Protein AF-A0A1Q3FA73-F1 (afdb_monomer)

Structure (mmCIF, N/CA/C/O backbone):
data_AF-A0A1Q3FA73-F1
#
_entry.id   AF-A0A1Q3FA73-F1
#
loop_
_atom_site.group_PDB
_atom_site.id
_atom_site.type_symbol
_atom_site.label_atom_id
_atom_site.label_alt_id
_atom_site.label_comp_id
_atom_site.label_asym_id
_atom_site.label_entity_id
_atom_site.label_seq_id
_atom_site.pdbx_PDB_ins_code
_atom_site.Cartn_x
_atom_site.Cartn_y
_atom_site.Cartn_z
_atom_site.occupancy
_atom_site.B_iso_or_equiv
_atom_site.auth_seq_id
_atom_site.auth_comp_id
_atom_site.auth_asym_id
_atom_site.auth_atom_id
_atom_site.pdbx_PDB_model_num
ATOM 1 N N . LYS A 1 1 ? -4.576 -38.106 -24.585 1.00 38.25 1 LYS A N 1
ATOM 2 C CA . LYS A 1 1 ? -4.097 -38.372 -25.967 1.00 38.25 1 LYS A CA 1
ATOM 3 C C . LYS A 1 1 ? -2.577 -38.319 -25.913 1.00 38.25 1 LYS A C 1
ATOM 5 O O . LYS A 1 1 ? -2.062 -37.245 -25.658 1.00 38.25 1 LYS A O 1
ATOM 10 N N . TRP A 1 2 ? -1.890 -39.453 -26.040 1.00 37.88 2 TRP A N 1
ATOM 11 C CA . TRP A 1 2 ? -0.429 -39.521 -25.939 1.00 37.88 2 TRP A CA 1
ATOM 12 C C . TRP A 1 2 ? 0.206 -39.048 -27.253 1.00 37.88 2 TRP A C 1
ATOM 14 O O . TRP A 1 2 ? -0.159 -39.553 -28.314 1.00 37.88 2 TRP A O 1
ATOM 24 N N . GLN A 1 3 ? 1.111 -38.070 -27.192 1.00 34.44 3 GLN A N 1
ATOM 25 C CA . GLN A 1 3 ? 1.986 -37.698 -28.306 1.00 34.44 3 GLN A CA 1
ATOM 26 C C . GLN A 1 3 ? 3.374 -38.275 -28.028 1.00 34.44 3 GLN A C 1
ATOM 28 O O . GLN A 1 3 ? 3.995 -37.943 -27.023 1.00 34.44 3 GLN A O 1
ATOM 33 N N . TYR A 1 4 ? 3.842 -39.151 -28.914 1.00 43.56 4 TYR A N 1
ATOM 34 C CA . TYR A 1 4 ? 5.221 -39.626 -28.929 1.00 43.56 4 TYR A CA 1
ATOM 35 C C . TYR A 1 4 ? 6.031 -38.711 -29.846 1.00 43.56 4 TYR A C 1
ATOM 37 O O . TYR A 1 4 ? 5.623 -38.478 -30.984 1.00 43.56 4 TYR A O 1
ATOM 45 N N . PHE A 1 5 ? 7.175 -38.219 -29.375 1.00 43.16 5 PHE A N 1
ATOM 46 C CA . PHE A 1 5 ? 8.146 -37.524 -30.217 1.00 43.16 5 PHE A CA 1
ATOM 47 C C . PHE A 1 5 ? 9.364 -38.417 -30.434 1.00 43.16 5 PHE A C 1
ATOM 49 O O . PHE A 1 5 ? 9.902 -39.001 -29.496 1.00 43.16 5 PHE A O 1
ATOM 56 N N . GLN A 1 6 ? 9.776 -38.527 -31.694 1.00 40.00 6 GLN A N 1
ATOM 57 C CA . GLN A 1 6 ? 10.952 -39.272 -32.116 1.00 40.00 6 GLN A CA 1
ATOM 58 C C . GLN A 1 6 ? 12.096 -38.274 -32.303 1.00 40.00 6 GLN A C 1
ATOM 60 O O . GLN A 1 6 ? 12.023 -37.406 -33.169 1.00 40.00 6 GLN A O 1
ATOM 65 N N . VAL A 1 7 ? 13.138 -38.380 -31.480 1.00 47.50 7 VAL A N 1
ATOM 66 C CA . VAL A 1 7 ? 14.366 -37.594 -31.643 1.00 47.50 7 VAL A CA 1
ATOM 67 C C . VAL A 1 7 ? 15.379 -38.472 -32.368 1.00 47.50 7 VAL A C 1
ATOM 69 O O . VAL A 1 7 ? 15.761 -39.528 -31.867 1.00 47.50 7 VAL A O 1
ATOM 72 N N . ALA A 1 8 ? 15.771 -38.064 -33.574 1.00 38.53 8 ALA A N 1
ATOM 73 C CA . ALA A 1 8 ? 16.842 -38.709 -34.321 1.00 38.53 8 ALA A CA 1
ATOM 74 C C . ALA A 1 8 ? 18.195 -38.182 -33.824 1.00 38.53 8 ALA A C 1
ATOM 76 O O . ALA A 1 8 ? 18.389 -36.972 -33.724 1.00 38.53 8 ALA A O 1
ATOM 77 N N . THR A 1 9 ? 19.121 -39.087 -33.518 1.00 50.59 9 THR A N 1
ATOM 78 C CA . THR A 1 9 ? 20.532 -38.772 -33.273 1.00 50.59 9 THR A CA 1
ATOM 79 C C . THR A 1 9 ? 21.394 -39.489 -34.312 1.00 50.59 9 THR A C 1
ATOM 81 O O . THR A 1 9 ? 21.072 -40.599 -34.743 1.00 50.59 9 THR A O 1
ATOM 84 N N . ASP A 1 10 ? 22.494 -38.850 -34.717 1.00 45.59 10 ASP A N 1
ATOM 85 C CA . ASP A 1 10 ? 23.297 -39.188 -35.908 1.00 45.59 10 ASP A CA 1
ATOM 86 C C . ASP A 1 10 ? 24.040 -40.539 -35.862 1.00 45.59 10 ASP A C 1
ATOM 88 O O . ASP A 1 10 ? 24.726 -40.904 -36.813 1.00 45.59 10 ASP A O 1
ATOM 92 N N . ASN A 1 11 ? 23.869 -41.333 -34.801 1.00 53.38 11 ASN A N 1
ATOM 93 C CA . ASN A 1 11 ? 24.586 -42.598 -34.610 1.00 53.38 11 ASN A CA 1
ATOM 94 C C . ASN A 1 11 ? 23.703 -43.852 -34.740 1.00 53.38 11 ASN A C 1
ATOM 96 O O . ASN A 1 11 ? 24.120 -44.939 -34.352 1.00 53.38 11 ASN A O 1
ATOM 100 N N . GLY A 1 12 ? 22.488 -43.737 -35.286 1.00 53.88 12 GLY A N 1
ATOM 101 C CA . GLY A 1 12 ? 21.667 -44.899 -35.662 1.00 53.88 12 GLY A CA 1
ATOM 102 C C . GLY A 1 12 ? 21.083 -45.718 -34.500 1.00 53.88 12 GLY A C 1
ATOM 103 O O . GLY A 1 12 ? 20.426 -46.728 -34.745 1.00 53.88 12 GLY A O 1
ATOM 104 N N . THR A 1 13 ? 21.249 -45.283 -33.249 1.00 46.84 13 THR A N 1
ATOM 105 C CA . THR A 1 13 ? 20.658 -45.945 -32.078 1.00 46.84 13 THR A CA 1
ATOM 106 C C . THR A 1 13 ? 19.376 -45.231 -31.663 1.00 46.84 13 THR A C 1
ATOM 108 O O . THR A 1 13 ? 19.406 -44.143 -31.091 1.00 46.84 13 THR A O 1
ATOM 111 N N . THR A 1 14 ? 18.225 -45.843 -31.947 1.00 43.28 14 THR A N 1
ATOM 112 C CA . THR A 1 14 ? 16.915 -45.323 -31.532 1.00 43.28 14 THR A CA 1
ATOM 113 C C . THR A 1 14 ? 16.680 -45.627 -30.051 1.00 43.28 14 THR A C 1
ATOM 115 O O . THR A 1 14 ? 16.422 -46.771 -29.683 1.00 43.28 14 THR A O 1
ATOM 118 N N . HIS A 1 15 ? 16.757 -44.611 -29.190 1.00 44.59 15 HIS A N 1
ATOM 119 C CA . HIS A 1 15 ? 16.372 -44.730 -27.783 1.00 44.59 15 HIS A CA 1
ATOM 120 C C . HIS A 1 15 ? 14.924 -44.272 -27.587 1.00 44.59 15 HIS A C 1
ATOM 122 O O . HIS A 1 15 ? 14.593 -43.107 -27.797 1.00 44.59 15 HIS A O 1
ATOM 128 N N . PHE A 1 16 ? 14.059 -45.186 -27.143 1.00 41.00 16 PHE A N 1
ATOM 129 C CA . PHE A 1 16 ? 12.729 -44.847 -26.640 1.00 41.00 16 PHE A CA 1
ATOM 130 C C . PHE A 1 16 ? 12.858 -44.422 -25.176 1.00 41.00 16 PHE A C 1
ATOM 132 O O . PHE A 1 16 ? 12.879 -45.256 -24.273 1.00 41.00 16 PHE A O 1
ATOM 139 N N . GLY A 1 17 ? 13.004 -43.119 -24.944 1.00 36.38 17 GLY A N 1
ATOM 140 C CA . GLY A 1 17 ? 12.941 -42.546 -23.604 1.00 36.38 17 GLY A CA 1
ATOM 141 C C . GLY A 1 17 ? 11.488 -42.358 -23.180 1.00 36.38 17 GLY A C 1
ATOM 142 O O . GLY A 1 17 ? 10.784 -41.528 -23.749 1.00 36.38 17 GLY A O 1
ATOM 143 N N . VAL A 1 18 ? 11.036 -43.107 -22.176 1.00 40.41 18 VAL A N 1
ATOM 144 C CA . VAL A 1 18 ? 9.841 -42.737 -21.409 1.00 40.41 18 VAL A CA 1
ATOM 145 C C . VAL A 1 18 ? 10.306 -41.687 -20.406 1.00 40.41 18 VAL A C 1
ATOM 147 O O . VAL A 1 18 ? 10.974 -42.025 -19.432 1.00 40.41 18 VAL A O 1
ATOM 150 N N . MET A 1 19 ? 10.030 -40.406 -20.668 1.00 37.09 19 MET A N 1
ATOM 151 C CA . MET A 1 19 ? 10.149 -39.396 -19.618 1.00 37.09 19 MET A CA 1
ATOM 152 C C . MET A 1 19 ? 9.034 -39.662 -18.613 1.00 37.09 19 MET A C 1
ATOM 154 O O . MET A 1 19 ? 7.863 -39.426 -18.904 1.00 37.09 19 MET A O 1
ATOM 158 N N . SER A 1 20 ? 9.401 -40.193 -17.451 1.00 42.34 20 SER A N 1
ATOM 159 C CA . SER A 1 20 ? 8.550 -40.148 -16.269 1.00 42.34 20 SER A CA 1
ATOM 160 C C . SER A 1 20 ? 8.238 -38.679 -15.985 1.00 42.34 20 SER A C 1
ATOM 162 O O . SER A 1 20 ? 9.159 -37.862 -15.905 1.00 42.34 20 SER A O 1
ATOM 164 N N . GLU A 1 21 ? 6.953 -38.335 -15.888 1.00 37.94 21 GLU A N 1
ATOM 165 C CA . GLU A 1 21 ? 6.524 -37.031 -15.383 1.00 37.94 21 GLU A CA 1
ATOM 166 C C . GLU A 1 21 ? 7.242 -36.748 -14.050 1.00 37.94 21 GLU A C 1
ATOM 168 O O . GLU A 1 21 ? 7.435 -37.678 -13.260 1.00 37.94 21 GLU A O 1
ATOM 173 N N . PRO A 1 22 ? 7.658 -35.502 -13.762 1.00 41.72 22 PRO A N 1
ATOM 174 C CA . PRO A 1 22 ? 8.004 -35.155 -12.393 1.00 41.72 22 PRO A CA 1
ATOM 175 C C . PRO A 1 22 ? 6.772 -35.433 -11.525 1.00 41.72 22 PRO A C 1
ATOM 177 O O . PRO A 1 22 ? 5.683 -34.960 -11.840 1.00 41.72 22 PRO A O 1
ATOM 180 N N . ASP A 1 23 ? 6.938 -36.224 -10.465 1.00 36.91 23 ASP A N 1
ATOM 181 C CA . ASP A 1 23 ? 5.888 -36.571 -9.506 1.00 36.91 23 ASP A CA 1
ATOM 182 C C . ASP A 1 23 ? 5.245 -35.306 -8.907 1.00 36.91 23 ASP A C 1
ATOM 184 O O . ASP A 1 23 ? 5.665 -34.794 -7.864 1.00 36.91 23 ASP A O 1
ATOM 188 N N . ILE A 1 24 ? 4.163 -34.828 -9.533 1.00 42.22 24 ILE A N 1
ATOM 189 C CA . ILE A 1 24 ? 3.282 -33.770 -9.005 1.00 42.22 24 ILE A CA 1
ATOM 190 C C . ILE A 1 24 ? 2.570 -34.253 -7.720 1.00 42.22 24 ILE A C 1
ATOM 192 O O . ILE A 1 24 ? 2.046 -33.453 -6.951 1.00 42.22 24 ILE A O 1
ATOM 196 N N . ASN A 1 25 ? 2.635 -35.554 -7.411 1.00 35.72 25 ASN A N 1
ATOM 197 C CA . ASN A 1 25 ? 2.060 -36.154 -6.206 1.00 35.72 25 ASN A CA 1
ATOM 198 C C . ASN A 1 25 ? 3.019 -36.252 -5.004 1.00 35.72 25 ASN A C 1
ATOM 200 O O . ASN A 1 25 ? 2.632 -36.790 -3.969 1.00 35.72 25 ASN A O 1
ATOM 204 N N . SER A 1 26 ? 4.232 -35.694 -5.080 1.00 36.16 26 SER A N 1
ATOM 205 C CA . SER A 1 26 ? 5.168 -35.665 -3.938 1.00 36.16 26 SER A CA 1
ATOM 206 C C . SER A 1 26 ? 4.889 -34.558 -2.901 1.00 36.16 26 SER A C 1
ATOM 208 O O . SER A 1 26 ? 5.592 -34.467 -1.899 1.00 36.16 26 SER A O 1
ATOM 210 N N . PHE A 1 27 ? 3.832 -33.755 -3.081 1.00 39.59 27 PHE A N 1
ATOM 211 C CA . PHE A 1 27 ? 3.433 -32.689 -2.145 1.00 39.59 27 PHE A CA 1
ATOM 212 C C . PHE A 1 27 ? 2.332 -33.069 -1.143 1.00 39.59 27 PHE A C 1
ATOM 214 O O . PHE A 1 27 ? 1.870 -32.213 -0.389 1.00 39.59 27 PHE A O 1
ATOM 221 N N . LEU A 1 28 ? 1.934 -34.340 -1.068 1.00 37.94 28 LEU A N 1
ATOM 222 C CA . LEU A 1 28 ? 1.125 -34.839 0.047 1.00 37.94 28 LEU A CA 1
ATOM 223 C C . LEU A 1 28 ? 2.046 -35.309 1.175 1.00 37.94 28 LEU A C 1
ATOM 225 O O . LEU A 1 28 ? 2.118 -36.492 1.501 1.00 37.94 28 LEU A O 1
ATOM 229 N N . ALA A 1 29 ? 2.775 -34.356 1.756 1.00 37.25 29 ALA A N 1
ATOM 230 C CA . ALA A 1 29 ? 3.336 -34.540 3.083 1.00 37.25 29 ALA A CA 1
ATOM 231 C C . ALA A 1 29 ? 2.177 -34.734 4.073 1.00 37.25 29 ALA A C 1
ATOM 233 O O . ALA A 1 29 ? 1.120 -34.109 3.939 1.00 37.25 29 ALA A O 1
ATOM 234 N N . GLU A 1 30 ? 2.372 -35.615 5.053 1.00 37.28 30 GLU A N 1
ATOM 235 C CA . GLU A 1 30 ? 1.468 -35.772 6.193 1.00 37.28 30 GLU A CA 1
ATOM 236 C C . GLU A 1 30 ? 1.106 -34.400 6.795 1.00 37.28 30 GLU A C 1
ATOM 238 O O . GLU A 1 30 ? 1.907 -33.468 6.677 1.00 37.28 30 GLU A O 1
ATOM 243 N N . PRO A 1 31 ? -0.057 -34.241 7.461 1.00 42.97 31 PRO A N 1
ATOM 244 C CA . PRO A 1 31 ? -0.420 -33.019 8.179 1.00 42.97 31 PRO A CA 1
ATOM 245 C C . PRO A 1 31 ? 0.455 -32.847 9.436 1.00 42.97 31 PRO A C 1
ATOM 247 O O . PRO A 1 31 ? -0.020 -32.822 10.569 1.00 42.97 31 PRO A O 1
ATOM 250 N N . GLY A 1 32 ? 1.764 -32.749 9.224 1.00 41.66 32 GLY A N 1
ATOM 251 C CA . GLY A 1 32 ? 2.718 -32.170 10.135 1.00 41.66 32 GLY A CA 1
ATOM 252 C C . GLY A 1 32 ? 2.437 -30.680 10.213 1.00 41.66 32 GLY A C 1
ATOM 253 O O . GLY A 1 32 ? 2.076 -30.025 9.240 1.00 41.66 32 GLY A O 1
ATOM 254 N N . GLN A 1 33 ? 2.546 -30.171 11.422 1.00 44.81 33 GLN A N 1
ATOM 255 C CA . GLN A 1 33 ? 2.315 -28.802 11.832 1.00 44.81 33 GLN A CA 1
ATOM 256 C C . GLN A 1 33 ? 3.227 -27.845 11.038 1.00 44.81 33 GLN A C 1
ATOM 258 O O . GLN A 1 33 ? 4.322 -27.524 11.480 1.00 44.81 33 GLN A O 1
ATOM 263 N N . ILE A 1 34 ? 2.801 -27.433 9.837 1.00 41.50 34 ILE A N 1
ATOM 264 C CA . ILE A 1 34 ? 3.476 -26.399 9.046 1.00 41.50 34 ILE A CA 1
ATOM 265 C C . ILE A 1 34 ? 3.405 -25.128 9.881 1.00 41.50 34 ILE A C 1
ATOM 267 O O . ILE A 1 34 ? 2.311 -24.616 10.155 1.00 41.50 34 ILE A O 1
ATOM 271 N N . ASP A 1 35 ? 4.562 -24.656 10.338 1.00 44.81 35 ASP A N 1
ATOM 272 C CA . ASP A 1 35 ? 4.623 -23.446 11.134 1.00 44.81 35 ASP A CA 1
ATOM 273 C C . ASP A 1 35 ? 3.970 -22.289 10.352 1.00 44.81 35 ASP A C 1
ATOM 275 O O . ASP A 1 35 ? 4.186 -22.155 9.144 1.00 44.81 35 ASP A O 1
ATOM 279 N N . PRO A 1 36 ? 3.161 -21.426 11.000 1.00 49.56 36 PRO A N 1
ATOM 280 C CA . PRO A 1 36 ? 2.357 -20.390 10.334 1.00 49.56 36 PRO A CA 1
ATOM 281 C C . PRO A 1 36 ? 3.143 -19.321 9.549 1.00 49.56 36 PRO A C 1
ATOM 283 O O . PRO A 1 36 ? 2.549 -18.329 9.122 1.00 49.56 36 PRO A O 1
ATOM 286 N N . ILE A 1 37 ? 4.461 -19.470 9.430 1.00 50.81 37 ILE A N 1
ATOM 287 C CA . ILE A 1 37 ? 5.415 -18.474 8.946 1.00 50.81 37 ILE A CA 1
ATOM 288 C C . ILE A 1 37 ? 5.837 -18.748 7.490 1.00 50.81 37 ILE A C 1
ATOM 290 O O . ILE A 1 37 ? 6.187 -17.803 6.785 1.00 50.81 37 ILE A O 1
ATOM 294 N N . ASP A 1 38 ? 5.668 -19.964 6.962 1.00 50.81 38 ASP A N 1
ATOM 295 C CA . ASP A 1 38 ? 6.243 -20.342 5.657 1.00 50.81 38 ASP A CA 1
ATOM 296 C C . ASP A 1 38 ? 5.329 -20.107 4.441 1.00 50.81 38 ASP A C 1
ATOM 298 O O . ASP A 1 38 ? 5.534 -20.659 3.363 1.00 50.81 38 ASP A O 1
ATOM 302 N N . TYR A 1 39 ? 4.350 -19.202 4.553 1.00 64.38 39 TYR A N 1
ATOM 303 C CA . TYR A 1 39 ? 3.697 -18.627 3.361 1.00 64.38 39 TYR A CA 1
ATOM 304 C C . TYR A 1 39 ? 4.560 -17.566 2.664 1.00 64.38 39 TYR A C 1
ATOM 306 O O . TYR A 1 39 ? 4.177 -16.978 1.648 1.00 64.38 39 TYR A O 1
ATOM 314 N N . VAL A 1 40 ? 5.739 -17.295 3.216 1.00 68.31 40 VAL A N 1
ATOM 315 C CA . VAL A 1 40 ? 6.755 -16.479 2.578 1.00 68.31 40 VAL A CA 1
ATOM 316 C C . VAL A 1 40 ? 7.423 -17.387 1.552 1.00 68.31 40 VAL A C 1
ATOM 318 O O . VAL A 1 40 ? 8.177 -18.274 1.925 1.00 68.31 40 VAL A O 1
ATOM 321 N N . GLY A 1 41 ? 7.120 -17.194 0.261 1.00 78.44 41 GLY A N 1
ATOM 322 C CA . GLY A 1 41 ? 7.774 -17.921 -0.838 1.00 78.44 41 GLY A CA 1
ATOM 323 C C . GLY A 1 41 ? 9.313 -17.887 -0.751 1.00 78.44 41 GLY A C 1
ATOM 324 O O . GLY A 1 41 ? 9.848 -17.220 0.141 1.00 78.44 41 GLY A O 1
ATOM 325 N N . PRO A 1 42 ? 10.037 -18.531 -1.689 1.00 89.06 42 PRO A N 1
ATOM 326 C CA . PRO A 1 42 ? 11.475 -18.809 -1.569 1.00 89.06 42 PRO A CA 1
ATOM 327 C C . PRO A 1 42 ? 12.281 -17.596 -1.071 1.00 89.06 42 PRO A C 1
ATOM 329 O O . PRO A 1 42 ? 11.908 -16.455 -1.376 1.00 89.06 42 PRO A O 1
ATOM 332 N N . PRO A 1 43 ? 13.340 -17.787 -0.263 1.00 90.94 43 PRO A N 1
ATOM 333 C CA . PRO A 1 43 ? 14.143 -16.676 0.240 1.00 90.94 43 PRO A CA 1
ATOM 334 C C . PRO A 1 43 ? 14.629 -15.798 -0.919 1.00 90.94 43 PRO A C 1
ATOM 336 O O . PRO A 1 43 ? 14.861 -16.279 -2.024 1.00 90.94 43 PRO A O 1
ATOM 339 N N . LEU A 1 44 ? 14.703 -14.487 -0.678 1.00 93.50 44 LEU A N 1
ATOM 340 C CA . LEU A 1 44 ? 15.307 -13.594 -1.662 1.00 93.50 44 LEU A CA 1
ATOM 341 C C . LEU A 1 44 ? 16.814 -13.866 -1.695 1.00 93.50 44 LEU A C 1
ATOM 343 O O . LEU A 1 44 ? 17.426 -14.127 -0.660 1.00 93.50 44 LEU A O 1
ATOM 347 N N . HIS A 1 45 ? 17.398 -13.759 -2.880 1.00 95.69 45 HIS A N 1
ATOM 348 C CA . HIS A 1 45 ? 18.837 -13.817 -3.082 1.00 95.69 45 HIS A CA 1
ATOM 349 C C . HIS A 1 45 ? 19.308 -12.566 -3.815 1.00 95.69 45 HIS A C 1
ATOM 351 O O . HIS A 1 45 ? 18.516 -11.870 -4.462 1.00 95.69 45 HIS A O 1
ATOM 357 N N . ASP A 1 46 ? 20.597 -12.272 -3.681 1.00 97.50 46 ASP A N 1
ATOM 358 C CA . ASP A 1 46 ? 21.240 -11.244 -4.486 1.00 97.50 46 ASP A CA 1
ATOM 359 C C . ASP A 1 46 ? 21.379 -11.763 -5.918 1.00 97.50 46 ASP A C 1
ATOM 361 O O . ASP A 1 46 ? 21.668 -12.940 -6.139 1.00 97.50 46 ASP A O 1
ATOM 365 N N . HIS A 1 47 ? 21.136 -10.892 -6.892 1.00 97.62 47 HIS A N 1
ATOM 366 C CA . HIS A 1 47 ? 21.122 -11.268 -8.300 1.00 97.62 47 HIS A CA 1
ATOM 367 C C . HIS A 1 47 ? 21.778 -10.195 -9.155 1.00 97.62 47 HIS A C 1
ATOM 369 O O . HIS A 1 47 ? 21.645 -8.999 -8.900 1.00 97.62 47 HIS A O 1
ATOM 375 N N . GLU A 1 48 ? 22.430 -10.642 -10.218 1.00 98.00 48 GLU A N 1
ATOM 376 C CA . GLU A 1 48 ? 22.897 -9.797 -11.302 1.00 98.00 48 GLU A CA 1
ATOM 377 C C . GLU A 1 48 ? 22.445 -10.425 -12.621 1.00 98.00 48 GLU A C 1
ATOM 379 O O . GLU A 1 48 ? 22.619 -11.626 -12.826 1.00 98.00 48 GLU A O 1
ATOM 384 N N . ILE A 1 49 ? 21.780 -9.642 -13.470 1.00 98.06 49 ILE A N 1
ATOM 385 C CA . ILE A 1 49 ? 21.190 -10.128 -14.722 1.00 98.06 49 ILE A CA 1
ATOM 386 C C . ILE A 1 49 ? 21.318 -9.080 -15.828 1.00 98.06 49 ILE A C 1
ATOM 388 O O . ILE A 1 49 ? 21.240 -7.880 -15.561 1.00 98.06 49 ILE A O 1
ATOM 392 N N . GLY A 1 50 ? 21.457 -9.549 -17.067 1.00 97.50 50 GLY A N 1
ATOM 393 C CA . GLY A 1 50 ? 21.562 -8.727 -18.271 1.00 97.50 50 GLY A CA 1
ATOM 394 C C . GLY A 1 50 ? 22.981 -8.682 -18.850 1.00 97.50 50 GLY A C 1
ATOM 395 O O . GLY A 1 50 ? 23.903 -9.257 -18.271 1.00 97.50 50 GLY A O 1
ATOM 396 N N . PRO A 1 51 ? 23.163 -8.035 -20.013 1.00 97.25 51 PRO A N 1
ATOM 397 C CA . PRO A 1 51 ? 24.460 -7.936 -20.679 1.00 97.25 51 PRO A CA 1
ATOM 398 C C . PRO A 1 51 ? 25.430 -7.050 -19.888 1.00 97.25 51 PRO A C 1
ATOM 400 O O . PRO A 1 51 ? 25.020 -6.049 -19.299 1.00 97.25 51 PRO A O 1
ATOM 403 N N . GLU A 1 52 ? 26.724 -7.384 -19.909 1.00 95.94 52 GLU A N 1
ATOM 404 C CA . GLU A 1 52 ? 27.758 -6.598 -19.219 1.00 95.94 52 GLU A CA 1
ATOM 405 C C . GLU A 1 52 ? 27.787 -5.143 -19.715 1.00 95.94 52 GLU A C 1
ATOM 407 O O . GLU A 1 52 ? 27.809 -4.223 -18.896 1.00 95.94 52 GLU A O 1
ATOM 412 N N . ASP A 1 53 ? 27.633 -4.948 -21.025 1.00 95.88 53 ASP A N 1
ATOM 413 C CA . ASP A 1 53 ? 27.626 -3.642 -21.698 1.00 95.88 53 ASP A CA 1
ATOM 414 C C . ASP A 1 53 ? 26.230 -2.987 -21.762 1.00 95.88 53 ASP A C 1
ATOM 416 O O . ASP A 1 53 ? 25.934 -2.207 -22.668 1.00 95.88 53 ASP A O 1
ATOM 420 N N . GLY A 1 54 ? 25.332 -3.329 -20.833 1.00 95.69 54 GLY A N 1
ATOM 421 C CA . GLY A 1 54 ? 23.978 -2.777 -20.790 1.00 95.69 54 GLY A CA 1
ATOM 422 C C . GLY A 1 54 ? 23.962 -1.249 -20.659 1.00 95.69 54 GLY A C 1
ATOM 423 O O . GLY A 1 54 ? 24.529 -0.701 -19.714 1.00 95.69 54 GLY A O 1
ATOM 424 N N . LEU A 1 55 ? 23.252 -0.558 -21.561 1.00 95.81 55 LEU A N 1
ATOM 425 C CA . LEU A 1 55 ? 23.063 0.905 -21.513 1.00 95.81 55 LEU A CA 1
ATOM 426 C C . LEU A 1 55 ? 22.479 1.401 -20.181 1.00 95.81 55 LEU A C 1
ATOM 428 O O . LEU A 1 55 ? 22.763 2.518 -19.745 1.00 95.81 55 LEU A O 1
ATOM 432 N N . PHE A 1 56 ? 21.630 0.588 -19.559 1.00 96.12 56 PHE A N 1
ATOM 433 C CA . PHE A 1 56 ? 21.092 0.802 -18.225 1.00 96.12 56 PHE A CA 1
ATOM 434 C C . PHE A 1 56 ? 21.728 -0.216 -17.281 1.00 96.12 56 PHE A C 1
ATOM 436 O O . PHE A 1 56 ? 21.714 -1.406 -17.583 1.00 96.12 56 PHE A O 1
ATOM 443 N N . CYS A 1 57 ? 22.214 0.226 -16.121 1.00 97.19 57 CYS A N 1
ATOM 444 C CA . CYS A 1 57 ? 22.702 -0.654 -15.057 1.00 97.19 57 CYS A CA 1
ATOM 445 C C . CYS A 1 57 ? 22.171 -0.148 -13.718 1.00 97.19 57 CYS A C 1
ATOM 447 O O . CYS A 1 57 ? 22.724 0.772 -13.122 1.00 97.19 57 CYS A O 1
ATOM 449 N N . VAL A 1 58 ? 21.045 -0.699 -13.265 1.00 97.56 58 VAL A N 1
ATOM 450 C CA . VAL A 1 58 ? 20.302 -0.142 -12.131 1.00 97.56 58 VAL A CA 1
ATOM 451 C C . VAL A 1 58 ? 20.415 -1.059 -10.914 1.00 97.56 58 VAL A C 1
ATOM 453 O O . VAL A 1 58 ? 19.879 -2.172 -10.932 1.00 97.56 58 VAL A O 1
ATOM 456 N N . PRO A 1 59 ? 21.088 -0.612 -9.837 1.00 97.19 59 PRO A N 1
ATOM 457 C CA . PRO A 1 59 ? 21.130 -1.343 -8.583 1.00 97.19 59 PRO A CA 1
ATOM 458 C C . PRO A 1 59 ? 19.875 -1.064 -7.742 1.00 97.19 59 PRO A C 1
ATOM 460 O O . PRO A 1 59 ? 19.573 0.072 -7.378 1.00 97.19 59 PRO A O 1
ATOM 463 N N . PHE A 1 60 ? 19.175 -2.126 -7.358 1.00 97.31 60 PHE A N 1
ATOM 464 C CA . PHE A 1 60 ? 18.029 -2.101 -6.460 1.00 97.31 60 PHE A CA 1
ATOM 465 C C . PHE A 1 60 ? 18.347 -2.764 -5.128 1.00 97.31 60 PHE A C 1
ATOM 467 O O . PHE A 1 60 ? 18.957 -3.831 -5.071 1.00 97.31 60 PHE A O 1
ATOM 474 N N . ARG A 1 61 ? 17.825 -2.183 -4.047 1.00 96.75 61 ARG A N 1
ATOM 475 C CA . ARG A 1 61 ? 17.596 -2.905 -2.794 1.00 96.75 61 ARG A CA 1
ATOM 476 C C . ARG A 1 61 ? 16.202 -3.518 -2.829 1.00 96.75 61 ARG A C 1
ATOM 478 O O . ARG A 1 61 ? 15.225 -2.804 -3.022 1.00 96.75 61 ARG A O 1
ATOM 485 N N . VAL A 1 62 ? 16.078 -4.815 -2.627 1.00 96.94 62 VAL A N 1
ATOM 486 C CA . VAL A 1 62 ? 14.837 -5.548 -2.889 1.00 96.94 62 VAL A CA 1
ATOM 487 C C . VAL A 1 62 ? 14.243 -6.050 -1.588 1.00 96.94 62 VAL A C 1
ATOM 489 O O . VAL A 1 62 ? 14.955 -6.493 -0.684 1.00 96.94 62 VAL A O 1
ATOM 492 N N . THR A 1 63 ? 12.922 -5.959 -1.480 1.00 96.19 63 THR A N 1
ATOM 493 C CA . THR A 1 63 ? 12.183 -6.430 -0.310 1.00 96.19 63 THR A CA 1
ATOM 494 C C . THR A 1 63 ? 10.863 -7.070 -0.726 1.00 96.19 63 THR A C 1
ATOM 496 O O . THR A 1 63 ? 10.179 -6.569 -1.618 1.00 96.19 63 THR A O 1
ATOM 499 N N . LYS A 1 64 ? 10.508 -8.182 -0.073 1.00 95.31 64 LYS A N 1
ATOM 500 C CA . LYS A 1 64 ? 9.192 -8.821 -0.199 1.00 95.31 64 LYS A CA 1
ATOM 501 C C . LYS A 1 64 ? 8.254 -8.237 0.845 1.00 95.31 64 LYS A C 1
ATOM 503 O O . LYS A 1 64 ? 8.599 -8.194 2.024 1.00 95.31 64 LYS A O 1
ATOM 508 N N . LEU A 1 65 ? 7.069 -7.840 0.411 1.00 95.75 65 LEU A N 1
ATOM 509 C CA . LEU A 1 65 ? 6.014 -7.291 1.246 1.00 95.75 65 LEU A CA 1
ATOM 510 C C . LEU A 1 65 ? 4.705 -8.047 0.990 1.00 95.75 65 LEU A C 1
ATOM 512 O O . LEU A 1 65 ? 4.440 -8.554 -0.097 1.00 95.75 65 LEU A O 1
ATOM 516 N N . GLN A 1 66 ? 3.876 -8.106 2.018 1.00 95.69 66 GLN A N 1
ATOM 517 C CA . GLN A 1 66 ? 2.523 -8.650 2.004 1.00 95.69 66 GLN A CA 1
ATOM 518 C C . GLN A 1 66 ? 1.484 -7.542 1.774 1.00 95.69 66 GLN A C 1
ATOM 520 O O . GLN A 1 66 ? 0.420 -7.805 1.230 1.00 95.69 66 GLN A O 1
ATOM 525 N N . PHE A 1 67 ? 1.796 -6.299 2.166 1.00 95.88 67 PHE A N 1
ATOM 526 C CA . PHE A 1 67 ? 0.918 -5.131 2.028 1.00 95.88 67 PHE A CA 1
ATOM 527 C C . PHE A 1 67 ? 1.723 -3.817 1.966 1.00 95.88 67 PHE A C 1
ATOM 529 O O . PHE A 1 67 ? 2.877 -3.762 2.400 1.00 95.88 67 PHE A O 1
ATOM 536 N N . GLN A 1 68 ? 1.133 -2.740 1.431 1.00 92.31 68 GLN A N 1
ATOM 537 C CA . GLN A 1 68 ? 1.821 -1.490 1.057 1.00 92.31 68 GLN A CA 1
ATOM 538 C C . GLN A 1 68 ? 2.583 -0.812 2.205 1.00 92.31 68 GLN A C 1
ATOM 540 O O . GLN A 1 68 ? 3.747 -0.425 2.040 1.00 92.31 68 GLN A O 1
ATOM 545 N N . CYS A 1 69 ? 1.945 -0.715 3.371 1.00 88.06 69 CYS A N 1
ATOM 546 C CA . CYS A 1 69 ? 2.490 -0.071 4.568 1.00 88.06 69 CYS A CA 1
ATOM 547 C C . CYS A 1 69 ? 3.313 -1.009 5.464 1.00 88.06 69 CYS A C 1
ATOM 549 O O . CYS A 1 69 ? 3.620 -0.664 6.607 1.00 88.06 69 CYS A O 1
ATOM 551 N N . GLN A 1 70 ? 3.673 -2.203 4.986 1.00 92.62 70 GLN A N 1
ATOM 552 C CA . GLN A 1 70 ? 4.549 -3.081 5.747 1.00 92.62 70 GLN A CA 1
ATOM 553 C C . GLN A 1 70 ? 5.938 -2.448 5.861 1.00 92.62 70 GLN A C 1
ATOM 555 O O . GLN A 1 70 ? 6.521 -1.984 4.876 1.00 92.62 70 GLN A O 1
ATOM 560 N N . ARG A 1 71 ? 6.482 -2.433 7.082 1.00 88.94 71 ARG A N 1
ATOM 561 C CA . ARG A 1 71 ? 7.875 -2.044 7.299 1.00 88.94 71 ARG A CA 1
ATOM 562 C C . ARG A 1 71 ? 8.757 -3.074 6.604 1.00 88.94 71 ARG A C 1
ATOM 564 O O . ARG A 1 71 ? 8.667 -4.260 6.907 1.00 88.94 71 ARG A O 1
ATOM 571 N N . ALA A 1 72 ? 9.571 -2.616 5.658 1.00 84.06 72 ALA A N 1
ATOM 572 C CA . ALA A 1 72 ? 10.544 -3.477 5.007 1.00 84.06 72 ALA A CA 1
ATOM 573 C C . ALA A 1 72 ? 11.480 -4.048 6.075 1.00 84.06 72 ALA A C 1
ATOM 575 O O . ALA A 1 72 ? 11.998 -3.299 6.908 1.00 84.06 72 ALA A O 1
ATOM 576 N N . ASN A 1 73 ? 11.693 -5.361 6.043 1.00 79.69 73 ASN A N 1
ATOM 577 C CA . ASN A 1 73 ? 12.686 -5.995 6.899 1.00 79.69 73 ASN A CA 1
ATOM 578 C C . ASN A 1 73 ? 14.066 -5.367 6.641 1.00 79.69 73 ASN A C 1
ATOM 580 O O . ASN A 1 73 ? 14.356 -4.903 5.533 1.00 79.69 73 ASN A O 1
ATOM 584 N N . GLN A 1 74 ? 14.918 -5.344 7.669 1.00 78.56 74 GLN A N 1
ATOM 585 C CA . GLN A 1 74 ? 16.271 -4.784 7.564 1.00 78.56 74 GLN A CA 1
ATOM 586 C C . GLN A 1 74 ? 17.122 -5.531 6.522 1.00 78.56 74 GLN A C 1
ATOM 588 O O . GLN A 1 74 ? 17.966 -4.923 5.866 1.00 78.56 74 GLN A O 1
ATOM 593 N N . ASN A 1 75 ? 16.819 -6.812 6.298 1.00 76.25 75 ASN A N 1
ATOM 594 C CA . ASN A 1 75 ? 17.475 -7.664 5.312 1.00 76.25 75 ASN A CA 1
ATOM 595 C C . ASN A 1 75 ? 16.970 -7.324 3.903 1.00 76.25 75 ASN A C 1
ATOM 597 O O . ASN A 1 75 ? 15.984 -7.888 3.421 1.00 76.25 75 ASN A O 1
ATOM 601 N N . LYS A 1 76 ? 17.626 -6.354 3.265 1.00 85.56 76 LYS A N 1
ATOM 602 C CA . LYS A 1 76 ? 17.398 -5.998 1.862 1.00 85.56 76 LYS A CA 1
ATOM 603 C C . LYS A 1 76 ? 18.449 -6.682 1.003 1.00 85.56 76 LYS A C 1
ATOM 605 O O . LYS A 1 76 ? 19.638 -6.486 1.230 1.00 85.56 76 LYS A O 1
ATOM 610 N N . HIS A 1 77 ? 17.991 -7.424 0.006 1.00 95.31 77 HIS A N 1
ATOM 611 C CA . HIS A 1 77 ? 18.858 -8.044 -0.993 1.00 95.31 77 HIS A CA 1
ATOM 612 C C . HIS A 1 77 ? 19.225 -7.042 -2.078 1.00 95.31 77 HIS A C 1
ATOM 614 O O . HIS A 1 77 ? 18.515 -6.051 -2.268 1.00 95.31 77 HIS A O 1
ATOM 620 N N . LYS A 1 78 ? 20.323 -7.278 -2.786 1.00 96.75 78 LYS A N 1
ATOM 621 C CA . LYS A 1 78 ? 20.781 -6.408 -3.868 1.00 96.75 78 LYS A CA 1
ATOM 622 C C . LYS A 1 78 ? 20.546 -7.079 -5.214 1.00 96.75 78 LYS A C 1
ATOM 624 O O . LYS A 1 78 ? 21.101 -8.141 -5.478 1.00 96.75 78 LYS A O 1
ATOM 629 N N . TRP A 1 79 ? 19.758 -6.441 -6.075 1.00 97.88 79 TRP A N 1
ATOM 630 C CA . TRP A 1 79 ? 19.649 -6.823 -7.485 1.00 97.88 79 TRP A CA 1
ATOM 631 C C . TRP A 1 79 ? 20.332 -5.777 -8.352 1.00 97.88 79 TRP A C 1
ATOM 633 O O . TRP A 1 79 ? 20.069 -4.589 -8.196 1.00 97.88 79 TRP A O 1
ATOM 643 N N . VAL A 1 80 ? 21.195 -6.205 -9.263 1.00 97.62 80 VAL A N 1
ATOM 644 C CA . VAL A 1 80 ? 21.801 -5.347 -10.284 1.00 97.62 80 VAL A CA 1
ATOM 645 C C . VAL A 1 80 ? 21.238 -5.778 -11.628 1.00 97.62 80 VAL A C 1
ATOM 647 O O . VAL A 1 80 ? 21.490 -6.888 -12.086 1.00 97.62 80 VAL A O 1
ATOM 650 N N . ILE A 1 81 ? 20.418 -4.920 -12.230 1.00 98.12 81 ILE A N 1
ATOM 651 C CA . ILE A 1 81 ? 19.721 -5.248 -13.474 1.00 98.12 81 ILE A CA 1
ATOM 652 C C . ILE A 1 81 ? 20.308 -4.406 -14.596 1.00 98.12 81 ILE A C 1
ATOM 654 O O . ILE A 1 81 ? 20.275 -3.173 -14.539 1.00 98.12 81 ILE A O 1
ATOM 658 N N . ARG A 1 82 ? 20.840 -5.088 -15.609 1.00 98.25 82 ARG A N 1
ATOM 659 C CA . ARG A 1 82 ? 21.410 -4.495 -16.814 1.00 98.25 82 ARG A CA 1
ATOM 660 C C . ARG A 1 82 ? 20.467 -4.700 -17.997 1.00 98.25 82 ARG A C 1
ATOM 662 O O . ARG A 1 82 ? 19.822 -5.743 -18.093 1.00 98.25 82 ARG A O 1
ATOM 669 N N . ALA A 1 83 ? 20.345 -3.711 -18.876 1.00 98.12 83 ALA A N 1
ATOM 670 C CA . ALA A 1 83 ? 19.524 -3.808 -20.086 1.00 98.12 83 ALA A CA 1
ATOM 671 C C . ALA A 1 83 ? 19.924 -2.754 -21.126 1.00 98.12 83 ALA A C 1
ATOM 673 O O . ALA A 1 83 ? 20.455 -1.704 -20.775 1.00 98.12 83 ALA A O 1
ATOM 674 N N . ASN A 1 84 ? 19.598 -2.992 -22.396 1.00 97.56 84 ASN A N 1
ATOM 675 C CA . ASN A 1 84 ? 19.783 -2.041 -23.497 1.00 97.56 84 ASN A CA 1
ATOM 676 C C . ASN A 1 84 ? 18.492 -1.331 -23.917 1.00 97.56 84 ASN A C 1
ATOM 678 O O . ASN A 1 84 ? 18.528 -0.326 -24.623 1.00 97.56 84 ASN A O 1
ATOM 682 N N . SER A 1 85 ? 17.336 -1.830 -23.482 1.00 97.12 85 SER A N 1
ATOM 683 C CA . SER A 1 85 ? 16.033 -1.216 -23.740 1.00 97.12 85 SER A CA 1
ATOM 684 C C . SER A 1 85 ? 15.154 -1.255 -22.492 1.00 97.12 85 SER A C 1
ATOM 686 O O . SER A 1 85 ? 15.332 -2.101 -21.613 1.00 97.12 85 SER A O 1
ATOM 688 N N . ARG A 1 86 ? 14.151 -0.371 -22.422 1.00 95.88 86 ARG A N 1
ATOM 689 C CA . ARG A 1 86 ? 13.115 -0.451 -21.381 1.00 95.88 86 ARG A CA 1
ATOM 690 C C . ARG A 1 86 ? 12.373 -1.784 -21.406 1.00 95.88 86 ARG A C 1
ATOM 692 O O . ARG A 1 86 ? 12.023 -2.285 -20.344 1.00 95.88 86 ARG A O 1
ATOM 699 N N . GLY A 1 87 ? 12.131 -2.342 -22.594 1.00 96.94 87 GLY A N 1
ATOM 700 C CA . GLY A 1 87 ? 11.522 -3.664 -22.743 1.00 96.94 87 GLY A CA 1
ATOM 701 C C . GLY A 1 87 ? 12.314 -4.701 -21.959 1.00 96.94 87 GLY A C 1
ATOM 702 O O . GLY A 1 87 ? 11.802 -5.219 -20.974 1.00 96.94 87 GLY A O 1
ATOM 703 N N . GLU A 1 88 ? 13.587 -4.871 -22.314 1.00 97.56 88 GLU A N 1
ATOM 704 C CA . GLU A 1 88 ? 14.521 -5.810 -21.679 1.00 97.56 88 GLU A CA 1
ATOM 705 C C . GLU A 1 88 ? 14.684 -5.574 -20.166 1.00 97.56 88 GLU A C 1
ATOM 707 O O . GLU A 1 88 ? 14.733 -6.529 -19.396 1.00 97.56 88 GLU A O 1
ATOM 712 N N . MET A 1 89 ? 14.684 -4.316 -19.706 1.00 97.38 89 MET A N 1
ATOM 713 C CA . MET A 1 89 ? 14.677 -4.001 -18.271 1.00 97.38 89 MET A CA 1
ATOM 714 C C . MET A 1 89 ? 13.457 -4.620 -17.568 1.00 97.38 89 MET A C 1
ATOM 716 O O . MET A 1 89 ? 13.583 -5.211 -16.497 1.00 97.38 89 MET A O 1
ATOM 720 N N . LEU A 1 90 ? 12.270 -4.520 -18.175 1.00 97.69 90 LEU A N 1
ATOM 721 C CA . LEU A 1 90 ? 11.046 -5.120 -17.641 1.00 97.69 90 LEU A CA 1
ATOM 722 C C . LEU A 1 90 ? 11.053 -6.655 -17.743 1.00 97.69 90 LEU A C 1
ATOM 724 O O . LEU A 1 90 ? 10.551 -7.295 -16.822 1.00 97.69 90 LEU A O 1
ATOM 728 N N . ASP A 1 91 ? 11.621 -7.245 -18.805 1.00 98.06 91 ASP A N 1
ATOM 729 C CA . ASP A 1 91 ? 11.837 -8.703 -18.915 1.00 98.06 91 ASP A CA 1
ATOM 730 C C . ASP A 1 91 ? 12.687 -9.215 -17.752 1.00 98.06 91 ASP A C 1
ATOM 732 O O . ASP A 1 91 ? 12.306 -10.162 -17.067 1.00 98.06 91 ASP A O 1
ATOM 736 N N . ASN A 1 92 ? 13.820 -8.556 -17.503 1.00 98.25 92 ASN A N 1
ATOM 737 C CA . ASN A 1 92 ? 14.774 -8.963 -16.481 1.00 98.25 92 ASN A CA 1
ATOM 738 C C . ASN A 1 92 ? 14.178 -8.815 -15.074 1.00 98.25 92 ASN A C 1
ATOM 740 O O . ASN A 1 92 ? 14.316 -9.712 -14.241 1.00 98.25 92 ASN A O 1
ATOM 744 N N . ILE A 1 93 ? 13.445 -7.724 -14.813 1.00 98.06 93 ILE A N 1
ATOM 745 C CA . ILE A 1 93 ? 12.691 -7.562 -13.560 1.00 98.06 93 ILE A CA 1
ATOM 746 C C . ILE A 1 93 ? 11.633 -8.664 -13.419 1.00 98.06 93 ILE A C 1
ATOM 748 O O . ILE A 1 93 ? 11.502 -9.238 -12.337 1.00 98.06 93 ILE A O 1
ATOM 752 N N . TRP A 1 94 ? 10.885 -8.973 -14.486 1.00 98.06 94 TRP A N 1
ATOM 753 C CA . TRP A 1 94 ? 9.882 -10.040 -14.484 1.00 98.06 94 TRP A CA 1
ATOM 754 C C . TRP A 1 94 ? 10.505 -11.394 -14.142 1.00 98.06 94 TRP A C 1
ATOM 756 O O . TRP A 1 94 ? 10.026 -12.062 -13.229 1.00 98.06 94 TRP A O 1
ATOM 766 N N . GLN A 1 95 ? 11.599 -11.764 -14.809 1.00 98.19 95 GLN A N 1
ATOM 767 C CA . GLN A 1 95 ? 12.295 -13.033 -14.595 1.00 98.19 95 GLN A CA 1
ATOM 768 C C . GLN A 1 95 ? 12.748 -13.206 -13.140 1.00 98.19 95 GLN A C 1
ATOM 770 O O . GLN A 1 95 ? 12.604 -14.291 -12.577 1.00 98.19 95 GLN A O 1
ATOM 775 N N . LEU A 1 96 ? 13.256 -12.140 -12.514 1.00 98.00 96 LEU A N 1
ATOM 776 C CA . LEU A 1 96 ? 13.664 -12.175 -11.110 1.00 98.00 96 LEU A CA 1
ATOM 777 C C . LEU A 1 96 ? 12.470 -12.166 -10.147 1.00 98.00 96 LEU A C 1
ATOM 779 O O . LEU A 1 96 ? 12.513 -12.830 -9.115 1.00 98.00 96 LEU A O 1
ATOM 783 N N . ALA A 1 97 ? 11.403 -11.421 -10.445 1.00 97.62 97 ALA A N 1
ATOM 784 C CA . ALA A 1 97 ? 10.266 -11.259 -9.539 1.00 97.62 97 ALA A CA 1
ATOM 785 C C . ALA A 1 97 ? 9.272 -12.432 -9.582 1.00 97.62 97 ALA A C 1
ATOM 787 O O . ALA A 1 97 ? 8.716 -12.783 -8.538 1.00 97.62 97 ALA A O 1
ATOM 788 N N . GLN A 1 98 ? 9.062 -13.045 -10.753 1.00 97.19 98 GLN A N 1
ATOM 789 C CA . GLN A 1 98 ? 8.039 -14.068 -11.014 1.00 97.19 98 GLN A CA 1
ATOM 790 C C . GLN A 1 98 ? 7.982 -15.191 -9.958 1.00 97.19 98 GLN A C 1
ATOM 792 O O . GLN A 1 98 ? 6.873 -15.503 -9.518 1.00 97.19 98 GLN A O 1
ATOM 797 N N . PRO A 1 99 ? 9.103 -15.776 -9.477 1.00 96.75 99 PRO A N 1
ATOM 798 C CA . PRO A 1 99 ? 9.059 -16.868 -8.494 1.00 96.75 99 PRO A CA 1
ATOM 799 C C . PRO A 1 99 ? 8.379 -16.493 -7.169 1.00 96.75 99 PRO A C 1
ATOM 801 O O . PRO A 1 99 ? 7.858 -17.359 -6.454 1.00 96.75 99 PRO A O 1
ATOM 804 N N . TYR A 1 100 ? 8.374 -15.201 -6.835 1.00 96.06 100 TYR A N 1
ATOM 805 C CA . TYR A 1 100 ? 7.828 -14.670 -5.589 1.00 96.06 100 TYR A CA 1
ATOM 806 C C . TYR A 1 100 ? 6.382 -14.189 -5.723 1.00 96.06 100 TYR A C 1
ATOM 808 O O . TYR A 1 100 ? 5.728 -13.971 -4.703 1.00 96.06 100 TYR A O 1
ATOM 816 N N . LEU A 1 101 ? 5.881 -14.012 -6.949 1.00 96.81 101 LEU A N 1
ATOM 817 C CA . LEU A 1 101 ? 4.521 -13.541 -7.183 1.00 96.81 101 LEU A CA 1
ATOM 818 C C . LEU A 1 101 ? 3.525 -14.692 -7.027 1.00 96.81 101 LEU A C 1
ATOM 820 O O . LEU A 1 101 ? 3.814 -15.859 -7.311 1.00 96.81 101 LEU A O 1
ATOM 824 N N . ARG A 1 102 ? 2.335 -14.362 -6.540 1.00 96.56 102 ARG A N 1
ATOM 825 C CA . ARG A 1 102 ? 1.202 -15.276 -6.388 1.00 96.56 102 ARG A CA 1
ATOM 826 C C . ARG A 1 102 ? -0.042 -14.649 -7.003 1.00 96.56 102 ARG A C 1
ATOM 828 O O . ARG A 1 102 ? -0.032 -13.476 -7.377 1.00 96.56 102 ARG A O 1
ATOM 835 N N . ARG A 1 103 ? -1.119 -15.431 -7.102 1.00 97.44 103 ARG A N 1
ATOM 836 C CA . ARG A 1 103 ? -2.430 -14.945 -7.550 1.00 97.44 103 ARG A CA 1
ATOM 837 C C . ARG A 1 103 ? -2.784 -13.642 -6.827 1.00 97.44 103 ARG A C 1
ATOM 839 O O . ARG A 1 103 ? -2.625 -13.559 -5.602 1.00 97.44 103 ARG A O 1
ATOM 846 N N . ALA A 1 104 ? -3.181 -12.626 -7.591 1.00 97.38 104 ALA A N 1
ATOM 847 C CA . ALA A 1 104 ? -3.514 -11.317 -7.043 1.00 97.38 104 ALA A CA 1
ATOM 848 C C . ALA A 1 104 ? -4.738 -11.417 -6.136 1.00 97.38 104 ALA A C 1
ATOM 850 O O . ALA A 1 104 ? -5.614 -12.265 -6.330 1.00 97.38 104 ALA A O 1
ATOM 851 N N . VAL A 1 105 ? -4.786 -10.527 -5.154 1.00 97.69 105 VAL A N 1
ATOM 852 C CA . VAL A 1 105 ? -5.969 -10.301 -4.332 1.00 97.69 105 VAL A CA 1
ATOM 853 C C . VAL A 1 105 ? -6.606 -8.988 -4.745 1.00 97.69 105 VAL A C 1
ATOM 855 O O . VAL A 1 105 ? -5.938 -7.955 -4.826 1.00 97.69 105 VAL A O 1
ATOM 858 N N . GLU A 1 106 ? -7.916 -9.033 -4.939 1.00 96.44 106 GLU A N 1
ATOM 859 C CA . GLU A 1 106 ? -8.747 -7.881 -5.255 1.00 96.44 106 GLU A CA 1
ATOM 860 C C . GLU A 1 106 ? -9.766 -7.643 -4.138 1.00 96.44 106 GLU A C 1
ATOM 862 O O . GLU A 1 106 ? -10.130 -8.552 -3.391 1.00 96.44 106 GLU A O 1
ATOM 867 N N . PHE A 1 107 ? -10.213 -6.395 -4.015 1.00 94.94 107 PHE A N 1
ATOM 868 C CA . PHE A 1 107 ? -11.256 -5.976 -3.078 1.00 94.94 107 PHE A CA 1
ATOM 869 C C . PHE A 1 107 ? -12.392 -5.319 -3.870 1.00 94.94 107 PHE A C 1
ATOM 871 O O . PHE A 1 107 ? -12.513 -4.093 -3.845 1.00 94.94 107 PHE A O 1
ATOM 878 N N . PRO A 1 108 ? -13.200 -6.097 -4.618 1.00 90.19 108 PRO A N 1
ATOM 879 C CA . PRO A 1 108 ? -14.315 -5.547 -5.389 1.00 90.19 108 PRO A CA 1
ATOM 880 C C . PRO A 1 108 ? -15.356 -4.885 -4.477 1.00 90.19 108 PRO A C 1
ATOM 882 O O . PRO A 1 108 ? -15.980 -3.898 -4.857 1.00 90.19 108 PRO A O 1
ATOM 885 N N . VAL A 1 109 ? -15.507 -5.406 -3.255 1.00 88.12 109 VAL A N 1
ATOM 886 C CA . VAL A 1 109 ? -16.303 -4.820 -2.176 1.00 88.12 109 VAL A CA 1
ATOM 887 C C . VAL A 1 109 ? -15.380 -4.537 -0.992 1.00 88.12 109 VAL A C 1
ATOM 889 O O . VAL A 1 109 ? -14.467 -5.310 -0.682 1.00 88.12 109 VAL A O 1
ATOM 892 N N . GLN A 1 110 ? -15.597 -3.405 -0.318 1.00 85.06 110 GLN A N 1
ATOM 893 C CA . GLN A 1 110 ? -14.785 -2.998 0.826 1.00 85.06 110 GLN A CA 1
ATOM 894 C C . GLN A 1 110 ? -14.788 -4.092 1.909 1.00 85.06 110 GLN A C 1
ATOM 896 O O . GLN A 1 110 ? -15.844 -4.515 2.371 1.00 85.06 110 GLN A O 1
ATOM 901 N N . ASN A 1 111 ? -13.598 -4.515 2.348 1.00 85.25 111 ASN A N 1
ATOM 902 C CA . ASN A 1 111 ? -13.383 -5.590 3.334 1.00 85.25 111 ASN A CA 1
ATOM 903 C C . ASN A 1 111 ? -13.788 -7.009 2.885 1.00 85.25 111 ASN A C 1
ATOM 905 O O . ASN A 1 111 ? -13.834 -7.920 3.717 1.00 85.25 111 ASN A O 1
ATOM 909 N N . GLU A 1 112 ? -14.024 -7.233 1.592 1.00 90.56 112 GLU A N 1
ATOM 910 C CA . GLU A 1 112 ? -14.270 -8.565 1.037 1.00 90.56 112 GLU A CA 1
ATOM 911 C C . GLU A 1 112 ? -13.172 -8.935 0.036 1.00 90.56 112 GLU A C 1
ATOM 913 O O . GLU A 1 112 ? -13.315 -8.688 -1.161 1.00 90.56 112 GLU A O 1
ATOM 918 N N . PRO A 1 113 ? -12.044 -9.495 0.511 1.00 96.00 113 PRO A N 1
ATOM 919 C CA . PRO A 1 113 ? -10.997 -9.949 -0.387 1.00 96.00 113 PRO A CA 1
ATOM 920 C C . PRO A 1 113 ? -11.487 -11.136 -1.215 1.00 96.00 113 PRO A C 1
ATOM 922 O O . PRO A 1 113 ? -12.027 -12.103 -0.669 1.00 96.00 113 PRO A O 1
ATOM 925 N N . CYS A 1 114 ? -11.225 -11.095 -2.516 1.00 95.81 114 CYS A N 1
ATOM 926 C CA . CYS A 1 114 ? -11.372 -12.229 -3.415 1.00 95.81 114 CYS A CA 1
ATOM 927 C C . CYS A 1 114 ? -10.074 -12.463 -4.191 1.00 95.81 114 CYS A C 1
ATOM 929 O O . CYS A 1 114 ? -9.227 -11.578 -4.333 1.00 95.81 114 CYS A O 1
ATOM 931 N N . TRP A 1 115 ? -9.904 -13.682 -4.688 1.00 97.56 115 TRP A N 1
ATOM 932 C CA . TRP A 1 115 ? -8.852 -13.959 -5.651 1.00 97.56 115 TRP A CA 1
ATOM 933 C C . TRP A 1 115 ? -9.170 -13.265 -6.977 1.00 97.56 115 TRP A C 1
ATOM 935 O O . TRP A 1 115 ? -10.312 -13.323 -7.429 1.00 97.56 115 TRP A O 1
ATOM 945 N N . ALA A 1 116 ? -8.167 -12.656 -7.607 1.00 97.00 116 ALA A N 1
ATOM 946 C CA . ALA A 1 116 ? -8.297 -12.141 -8.966 1.00 97.00 116 ALA A CA 1
ATOM 947 C C . ALA A 1 116 ? -8.675 -13.272 -9.932 1.00 97.00 116 ALA A C 1
ATOM 949 O O . ALA A 1 116 ? -8.295 -14.429 -9.721 1.00 97.00 116 ALA A O 1
ATOM 950 N N . GLU A 1 117 ? -9.388 -12.957 -11.011 1.00 95.81 117 GLU A N 1
ATOM 951 C CA . GLU A 1 117 ? -9.814 -13.954 -12.005 1.00 95.81 117 GLU A CA 1
ATOM 952 C C . GLU A 1 117 ? -8.613 -14.707 -12.600 1.00 95.81 117 GLU A C 1
ATOM 954 O O . GLU A 1 117 ? -8.629 -15.932 -12.726 1.00 95.81 117 GLU A O 1
ATOM 959 N N . LYS A 1 118 ? -7.524 -13.981 -12.858 1.00 97.19 118 LYS A N 1
ATOM 960 C CA . LYS A 1 118 ? -6.281 -14.523 -13.399 1.00 97.19 118 LYS A CA 1
ATOM 961 C C . LYS A 1 118 ? -5.474 -15.263 -12.331 1.00 97.19 118 LYS A C 1
ATOM 963 O O . LYS A 1 118 ? -5.007 -14.664 -11.364 1.00 97.19 118 LYS A O 1
ATOM 968 N N . GLU A 1 119 ? -5.287 -16.570 -12.515 1.00 95.62 119 GLU A N 1
ATOM 969 C CA . GLU A 1 119 ? -4.635 -17.424 -11.511 1.00 95.62 119 GLU A CA 1
ATOM 970 C C . GLU A 1 119 ? -3.121 -17.227 -11.434 1.00 95.62 119 GLU A C 1
ATOM 972 O O . GLU A 1 119 ? -2.547 -17.176 -10.344 1.00 95.62 119 GLU A O 1
ATOM 977 N N . VAL A 1 120 ? -2.481 -17.116 -12.597 1.00 95.94 120 VAL A N 1
ATOM 978 C CA . VAL A 1 120 ? -1.032 -16.982 -12.725 1.00 95.94 120 VAL A CA 1
ATOM 979 C C . VAL A 1 120 ? -0.728 -15.567 -13.205 1.00 95.94 120 VAL A C 1
ATOM 981 O O . VAL A 1 120 ? -1.205 -15.182 -14.274 1.00 95.94 120 VAL A O 1
ATOM 984 N N . PRO A 1 121 ? 0.053 -14.783 -12.442 1.00 97.19 121 PRO A N 1
ATOM 985 C CA . PRO A 1 121 ? 0.484 -13.472 -12.895 1.00 97.19 121 PRO A CA 1
ATOM 986 C C . PRO A 1 121 ? 1.293 -13.624 -14.180 1.00 97.19 121 PRO A C 1
ATOM 988 O O . PRO A 1 121 ? 2.135 -14.516 -14.294 1.00 97.19 121 PRO A O 1
ATOM 991 N N . GLU A 1 122 ? 1.068 -12.735 -15.133 1.00 97.69 122 GLU A N 1
ATOM 992 C CA . GLU A 1 122 ? 1.888 -12.619 -16.330 1.00 97.69 122 GLU A CA 1
ATOM 993 C C . GLU A 1 122 ? 2.719 -11.343 -16.277 1.00 97.69 122 GLU A C 1
ATOM 995 O O . GLU A 1 122 ? 2.491 -10.430 -15.482 1.00 97.69 122 GLU A O 1
ATOM 1000 N N . ARG A 1 123 ? 3.655 -11.245 -17.216 1.00 96.56 123 ARG A N 1
ATOM 1001 C CA . ARG A 1 123 ? 4.504 -10.076 -17.408 1.00 96.56 123 ARG A CA 1
ATOM 1002 C C . ARG A 1 123 ? 3.733 -8.749 -17.432 1.00 96.56 123 ARG A C 1
ATOM 1004 O O . ARG A 1 123 ? 4.213 -7.758 -16.888 1.00 96.56 123 ARG A O 1
ATOM 1011 N N . MET A 1 124 ? 2.559 -8.709 -18.060 1.00 97.12 124 MET A N 1
ATOM 1012 C CA . MET A 1 124 ? 1.764 -7.478 -18.171 1.00 97.12 124 MET A CA 1
ATOM 1013 C C . MET A 1 124 ? 1.195 -7.014 -16.825 1.00 97.12 124 MET A C 1
ATOM 1015 O O . MET A 1 124 ? 0.913 -5.830 -16.658 1.00 97.12 124 MET A O 1
ATOM 1019 N N . ASP A 1 125 ? 1.092 -7.917 -15.849 1.00 97.06 125 ASP A N 1
ATOM 1020 C CA . ASP A 1 125 ? 0.566 -7.620 -14.520 1.00 97.06 125 ASP A CA 1
ATOM 1021 C C . ASP A 1 125 ? 1.636 -7.042 -13.589 1.00 97.06 125 ASP A C 1
ATOM 1023 O O . ASP A 1 125 ? 1.320 -6.617 -12.483 1.00 97.06 125 ASP A O 1
ATOM 1027 N N . LEU A 1 126 ? 2.901 -6.979 -14.015 1.00 96.62 126 LEU A N 1
ATOM 1028 C CA . LEU A 1 126 ? 4.028 -6.521 -13.200 1.00 96.62 126 LEU A CA 1
ATOM 1029 C C . LEU A 1 126 ? 3.793 -5.183 -12.456 1.00 96.62 126 LEU A C 1
ATOM 1031 O O . LEU A 1 126 ? 4.146 -5.109 -11.273 1.00 96.62 126 LEU A O 1
ATOM 1035 N N . PRO A 1 127 ? 3.150 -4.150 -13.049 1.00 96.88 127 PRO A N 1
ATOM 1036 C CA . PRO A 1 127 ? 2.825 -2.906 -12.340 1.00 96.88 127 PRO A CA 1
ATOM 1037 C C . PRO A 1 127 ? 1.878 -3.095 -11.145 1.00 96.88 127 PRO A C 1
ATOM 1039 O O . PRO A 1 127 ? 1.878 -2.282 -10.222 1.00 96.88 127 PRO A O 1
ATOM 1042 N N . ASN A 1 128 ? 1.094 -4.176 -11.121 1.00 97.12 128 ASN A N 1
ATOM 1043 C CA . ASN A 1 128 ? 0.210 -4.510 -10.007 1.00 97.12 128 ASN A CA 1
ATOM 1044 C C . ASN A 1 128 ? 0.957 -5.143 -8.829 1.00 97.12 128 ASN A C 1
ATOM 1046 O O . ASN A 1 128 ? 0.434 -5.149 -7.716 1.00 97.12 128 ASN A O 1
ATOM 1050 N N . TYR A 1 129 ? 2.190 -5.605 -9.025 1.00 98.06 129 TYR A N 1
ATOM 1051 C CA . TYR A 1 129 ? 2.968 -6.305 -8.002 1.00 98.06 129 TYR A CA 1
ATOM 1052 C C . TYR A 1 129 ? 4.187 -5.527 -7.521 1.00 98.06 129 TYR A C 1
ATOM 1054 O O . TYR A 1 129 ? 4.640 -5.758 -6.400 1.00 98.06 129 TYR A O 1
ATOM 1062 N N . LEU A 1 130 ? 4.726 -4.619 -8.335 1.00 97.81 130 LEU A N 1
ATOM 1063 C CA . LEU A 1 130 ? 5.983 -3.938 -8.043 1.00 97.81 130 LEU A CA 1
ATOM 1064 C C . LEU A 1 130 ? 5.810 -2.430 -7.918 1.00 97.81 130 LEU A C 1
ATOM 1066 O O . LEU A 1 130 ? 5.209 -1.782 -8.771 1.00 97.81 130 LEU A O 1
ATOM 1070 N N . LEU A 1 131 ? 6.436 -1.863 -6.888 1.00 97.50 131 LEU A N 1
ATOM 1071 C CA . LEU A 1 131 ? 6.620 -0.420 -6.754 1.00 97.50 131 LEU A CA 1
ATOM 1072 C C . LEU A 1 131 ? 8.098 -0.105 -6.550 1.00 97.50 131 LEU A C 1
ATOM 1074 O O . LEU A 1 131 ? 8.792 -0.786 -5.790 1.00 97.50 131 LEU A O 1
ATOM 1078 N N . ILE A 1 132 ? 8.566 0.967 -7.184 1.00 97.50 132 ILE A N 1
ATOM 1079 C CA . ILE A 1 132 ? 9.912 1.496 -6.972 1.00 97.50 132 ILE A CA 1
ATOM 1080 C C . ILE A 1 132 ? 9.809 2.649 -5.983 1.00 97.50 132 ILE A C 1
ATOM 1082 O O . ILE A 1 132 ? 9.070 3.607 -6.205 1.00 97.50 132 ILE A O 1
ATOM 1086 N N . ARG A 1 133 ? 10.554 2.576 -4.882 1.00 96.12 133 ARG A N 1
ATOM 1087 C CA . ARG A 1 133 ? 10.717 3.694 -3.951 1.00 96.12 133 ARG A CA 1
ATOM 1088 C C . ARG A 1 133 ? 12.067 4.342 -4.195 1.00 96.12 133 ARG A C 1
ATOM 1090 O O . ARG A 1 133 ? 13.108 3.727 -3.976 1.00 96.12 133 ARG A O 1
ATOM 1097 N N . ASP A 1 134 ? 12.028 5.587 -4.640 1.00 95.81 134 ASP A N 1
ATOM 1098 C CA . ASP A 1 134 ? 13.191 6.457 -4.714 1.00 95.81 134 ASP A CA 1
ATOM 1099 C C . ASP A 1 134 ? 13.359 7.127 -3.350 1.00 95.81 134 ASP A C 1
ATOM 1101 O O . ASP A 1 134 ? 12.637 8.070 -3.008 1.00 95.81 134 ASP A O 1
ATOM 1105 N N . ASN A 1 135 ? 14.289 6.607 -2.546 1.00 93.38 135 ASN A N 1
ATOM 1106 C CA . ASN A 1 135 ? 14.535 7.131 -1.206 1.00 93.38 135 ASN A CA 1
ATOM 1107 C C . ASN A 1 135 ? 15.190 8.512 -1.229 1.00 93.38 135 ASN A C 1
ATOM 1109 O O . ASN A 1 135 ? 14.962 9.291 -0.307 1.00 93.38 135 ASN A O 1
ATOM 1113 N N . SER A 1 136 ? 15.956 8.833 -2.274 1.00 92.69 136 SER A N 1
ATOM 1114 C CA . SER A 1 136 ? 16.581 10.150 -2.421 1.00 92.69 136 SER A CA 1
ATOM 1115 C C . SER A 1 136 ? 15.522 11.237 -2.574 1.00 92.69 136 SER A C 1
ATOM 1117 O O . SER A 1 136 ? 15.662 12.330 -2.033 1.00 92.69 136 SER A O 1
ATOM 1119 N N . ARG A 1 137 ? 14.429 10.930 -3.284 1.00 92.06 137 ARG A N 1
ATOM 1120 C CA . ARG A 1 137 ? 13.327 11.874 -3.534 1.00 92.06 137 ARG A CA 1
ATOM 1121 C C . ARG A 1 137 ? 12.097 11.649 -2.660 1.00 92.06 137 ARG A C 1
ATOM 1123 O O . ARG A 1 137 ? 11.136 12.402 -2.790 1.00 92.06 137 ARG A O 1
ATOM 1130 N N . LYS A 1 138 ? 12.104 10.620 -1.807 1.00 93.44 138 LYS A N 1
ATOM 1131 C CA . LYS A 1 138 ? 10.948 10.160 -1.015 1.00 93.44 138 LYS A CA 1
ATOM 1132 C C . LYS A 1 138 ? 9.694 9.941 -1.878 1.00 93.44 138 LYS A C 1
ATOM 1134 O O . LYS A 1 138 ? 8.584 10.271 -1.468 1.00 93.44 138 LYS A O 1
ATOM 1139 N N . ARG A 1 139 ? 9.862 9.408 -3.095 1.00 95.06 139 ARG A N 1
ATOM 1140 C CA . ARG A 1 139 ? 8.761 9.175 -4.048 1.00 95.06 139 ARG A CA 1
ATOM 1141 C C . ARG A 1 139 ? 8.554 7.692 -4.307 1.00 95.06 139 ARG A C 1
ATOM 1143 O O . ARG A 1 139 ? 9.511 6.929 -4.405 1.00 95.06 139 ARG A O 1
ATOM 1150 N N . ILE A 1 140 ? 7.291 7.307 -4.460 1.00 95.75 140 ILE A N 1
ATOM 1151 C CA . ILE A 1 140 ? 6.889 5.979 -4.922 1.00 95.75 140 ILE A CA 1
ATOM 1152 C C . ILE A 1 140 ? 6.495 6.111 -6.389 1.00 95.75 140 ILE A C 1
ATOM 1154 O O . ILE A 1 140 ? 5.701 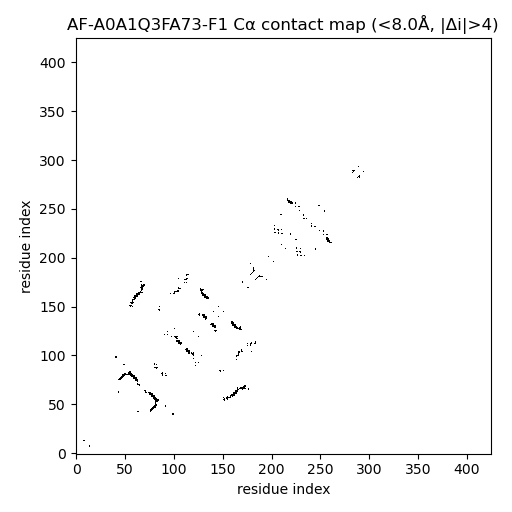6.979 -6.742 1.00 95.75 140 ILE A O 1
ATOM 1158 N N . ILE A 1 141 ? 7.086 5.284 -7.240 1.00 96.75 141 ILE A N 1
ATOM 1159 C CA . ILE A 1 141 ? 6.934 5.336 -8.690 1.00 96.75 141 ILE A CA 1
ATOM 1160 C C . ILE A 1 141 ? 6.454 3.964 -9.153 1.00 96.75 141 ILE A C 1
ATOM 1162 O O . ILE A 1 141 ? 7.019 2.934 -8.771 1.00 96.75 141 ILE A O 1
ATOM 1166 N N . LYS A 1 142 ? 5.395 3.955 -9.964 1.00 96.50 142 LYS A N 1
ATOM 1167 C CA . LYS A 1 142 ? 4.916 2.734 -10.610 1.00 96.50 142 LYS A CA 1
ATOM 1168 C C . LYS A 1 142 ? 5.812 2.388 -11.798 1.00 96.50 142 LYS A C 1
ATOM 1170 O O . LYS A 1 142 ? 6.351 3.274 -12.460 1.00 96.50 142 LYS A O 1
ATOM 1175 N N . LEU A 1 143 ? 5.989 1.096 -12.052 1.00 95.38 143 LEU A N 1
ATOM 1176 C CA . LEU A 1 143 ? 6.954 0.602 -13.037 1.00 95.38 143 LEU A CA 1
ATOM 1177 C C . LEU A 1 143 ? 6.605 1.003 -14.488 1.00 95.38 143 LEU A C 1
ATOM 1179 O O . LEU A 1 143 ? 7.487 1.247 -15.309 1.00 95.38 143 LEU A O 1
ATOM 1183 N N . ASP A 1 144 ? 5.316 1.133 -14.789 1.00 94.44 144 ASP A N 1
ATOM 1184 C CA . ASP A 1 144 ? 4.761 1.615 -16.060 1.00 94.44 144 ASP A CA 1
ATOM 1185 C C . ASP A 1 144 ? 5.050 3.104 -16.336 1.00 94.44 144 ASP A C 1
ATOM 1187 O O . ASP A 1 144 ? 5.118 3.518 -17.493 1.00 94.44 144 ASP A O 1
ATOM 1191 N N . GLN A 1 145 ? 5.298 3.899 -15.293 1.00 95.31 145 GLN A N 1
ATOM 1192 C CA . GLN A 1 145 ? 5.591 5.337 -15.375 1.00 95.31 145 GLN A CA 1
ATOM 1193 C C . GLN A 1 145 ? 7.089 5.656 -15.528 1.00 95.31 145 GLN A C 1
ATOM 1195 O O . GLN A 1 145 ? 7.505 6.824 -15.445 1.00 95.31 145 GLN A O 1
ATOM 1200 N N . VAL A 1 146 ? 7.932 4.630 -15.669 1.00 95.94 146 VAL A N 1
ATOM 1201 C CA . VAL A 1 146 ? 9.379 4.804 -15.808 1.00 95.94 146 VAL A CA 1
ATOM 1202 C C . VAL A 1 146 ? 9.768 4.838 -17.283 1.00 95.94 146 VAL A C 1
ATOM 1204 O O . VAL A 1 146 ? 9.721 3.830 -17.985 1.00 95.94 146 VAL A O 1
ATOM 1207 N N . GLU A 1 147 ? 10.160 6.025 -17.732 1.00 96.31 147 GLU A N 1
ATOM 1208 C CA . GLU A 1 147 ? 10.706 6.292 -19.063 1.00 96.31 147 GLU A CA 1
ATOM 1209 C C . GLU A 1 147 ? 12.218 6.019 -19.117 1.00 96.31 147 GLU A C 1
ATOM 1211 O O . GLU A 1 147 ? 12.899 6.023 -18.088 1.00 96.31 147 GLU A O 1
ATOM 1216 N N . ASP A 1 148 ? 12.755 5.841 -20.323 1.00 95.19 148 ASP A N 1
ATOM 1217 C CA . ASP A 1 148 ? 14.169 5.543 -20.596 1.00 95.19 148 ASP A CA 1
ATOM 1218 C C . ASP A 1 148 ? 15.124 6.543 -19.932 1.00 95.19 148 ASP A C 1
ATOM 1220 O O . ASP A 1 148 ? 16.117 6.148 -19.321 1.00 95.19 148 ASP A O 1
ATOM 1224 N N . ASP A 1 149 ? 14.789 7.833 -19.941 1.00 95.31 149 ASP A N 1
ATOM 1225 C CA . ASP A 1 149 ? 15.601 8.869 -19.298 1.00 95.31 149 ASP A CA 1
ATOM 1226 C C . ASP A 1 149 ? 15.709 8.689 -17.780 1.00 95.31 149 ASP A C 1
ATOM 1228 O O . ASP A 1 149 ? 16.743 9.007 -17.182 1.00 95.31 149 ASP A O 1
ATOM 1232 N N . LYS A 1 150 ? 14.658 8.171 -17.130 1.00 94.94 150 LYS A N 1
ATOM 1233 C CA . LYS A 1 150 ? 14.717 7.840 -15.700 1.00 94.94 150 LYS A CA 1
ATOM 1234 C C . LYS A 1 150 ? 15.620 6.635 -15.471 1.00 94.94 150 LYS A C 1
ATOM 1236 O O . LYS A 1 150 ? 16.432 6.687 -14.554 1.00 94.94 150 LYS A O 1
ATOM 1241 N N . TRP A 1 151 ? 15.541 5.613 -16.324 1.00 95.25 151 TRP A N 1
ATOM 1242 C CA . TRP A 1 151 ? 16.428 4.448 -16.257 1.00 95.25 151 TRP A CA 1
ATOM 1243 C C . TRP A 1 151 ? 17.910 4.839 -16.388 1.00 95.25 151 TRP A C 1
ATOM 1245 O O . TRP A 1 151 ? 18.738 4.379 -15.599 1.00 95.25 151 TRP A O 1
ATOM 1255 N N . ARG A 1 152 ? 18.246 5.771 -17.294 1.00 94.62 152 ARG A N 1
ATOM 1256 C CA . ARG A 1 152 ? 19.618 6.315 -17.410 1.00 94.62 152 ARG A CA 1
ATOM 1257 C C . ARG A 1 152 ? 20.048 7.052 -16.148 1.00 94.62 152 ARG A C 1
ATOM 1259 O O . ARG A 1 152 ? 21.119 6.789 -15.616 1.00 94.62 152 ARG A O 1
ATOM 1266 N N . LYS A 1 153 ? 19.200 7.942 -15.622 1.00 94.69 153 LYS A N 1
ATOM 1267 C CA . LYS A 1 153 ? 19.497 8.690 -14.384 1.00 94.69 153 LYS A CA 1
ATOM 1268 C C . LYS A 1 153 ? 19.713 7.758 -13.192 1.00 94.69 153 LYS A C 1
ATOM 1270 O O . LYS A 1 153 ? 20.593 7.998 -12.371 1.00 94.69 153 LYS A O 1
ATOM 1275 N N . TRP A 1 154 ? 18.936 6.684 -13.118 1.00 95.19 154 TRP A N 1
ATOM 1276 C CA . TRP A 1 154 ? 19.031 5.672 -12.073 1.00 95.19 154 TRP A CA 1
ATOM 1277 C C . TRP A 1 154 ? 20.245 4.761 -12.178 1.00 95.19 154 TRP A C 1
ATOM 1279 O O . TRP A 1 154 ? 20.624 4.170 -11.177 1.00 95.19 154 TRP A O 1
ATOM 1289 N N . THR A 1 155 ? 20.914 4.715 -13.328 1.00 93.19 155 THR A N 1
ATOM 1290 C CA . THR A 1 155 ? 22.196 4.006 -13.451 1.00 93.19 155 THR A CA 1
ATOM 1291 C C . THR A 1 155 ? 23.276 4.633 -12.560 1.00 93.19 155 THR A C 1
ATOM 1293 O O . THR A 1 155 ? 24.152 3.947 -12.046 1.00 93.19 155 THR A O 1
ATOM 1296 N N . ILE A 1 156 ? 23.174 5.941 -12.305 1.00 89.88 156 ILE A N 1
ATOM 1297 C CA . ILE A 1 156 ? 24.114 6.690 -11.460 1.00 89.88 156 ILE A CA 1
ATOM 1298 C C . ILE A 1 156 ? 23.629 6.740 -9.995 1.00 89.88 156 ILE A C 1
ATOM 1300 O O . ILE A 1 156 ? 24.418 6.927 -9.071 1.00 89.88 156 ILE A O 1
ATOM 1304 N N . GLN A 1 157 ? 22.325 6.574 -9.749 1.00 82.50 157 GLN A N 1
ATOM 1305 C CA . GLN A 1 157 ? 21.722 6.717 -8.419 1.00 82.50 157 GLN A CA 1
ATOM 1306 C C . GLN A 1 157 ? 21.571 5.364 -7.712 1.00 82.50 157 GLN A C 1
ATOM 1308 O O . GLN A 1 157 ? 20.887 4.471 -8.192 1.00 82.50 157 GLN A O 1
ATOM 1313 N N . SER A 1 158 ? 22.129 5.229 -6.507 1.00 74.88 158 SER A N 1
ATOM 1314 C CA . SER A 1 158 ? 22.238 3.939 -5.802 1.00 74.88 158 SER A CA 1
ATOM 1315 C C . SER A 1 158 ? 21.181 3.672 -4.715 1.00 74.88 158 SER A C 1
ATOM 1317 O O . SER A 1 158 ? 21.268 2.677 -3.993 1.00 74.88 158 SER A O 1
ATOM 1319 N N . ASN A 1 159 ? 20.162 4.530 -4.586 1.00 92.81 159 ASN A N 1
ATOM 1320 C CA . ASN A 1 159 ? 19.214 4.511 -3.459 1.00 92.81 159 ASN A CA 1
ATOM 1321 C C . ASN A 1 159 ? 17.771 4.161 -3.858 1.00 92.81 159 ASN A C 1
ATOM 1323 O O . ASN A 1 159 ? 16.809 4.757 -3.362 1.00 92.81 159 ASN A O 1
A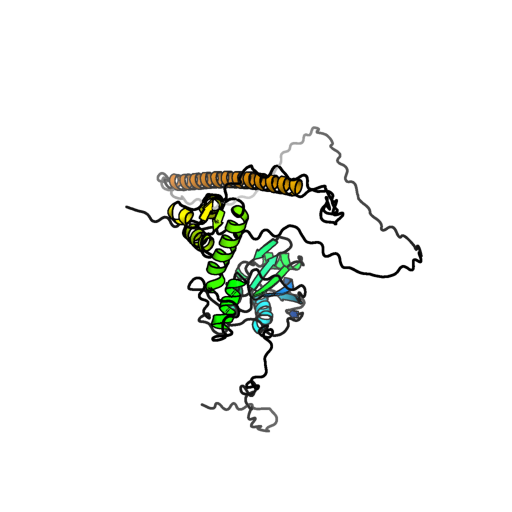TOM 1327 N N . LEU A 1 160 ? 17.613 3.171 -4.735 1.00 96.69 160 LEU A N 1
ATOM 1328 C CA . LEU A 1 160 ? 16.305 2.653 -5.128 1.00 96.69 160 LEU A CA 1
ATOM 1329 C C . LEU A 1 160 ? 15.941 1.406 -4.328 1.00 96.69 160 LEU A C 1
ATOM 1331 O O . LEU A 1 160 ? 16.766 0.511 -4.129 1.00 96.69 160 LEU A O 1
ATOM 1335 N N . ILE A 1 161 ? 14.683 1.332 -3.894 1.00 96.62 161 ILE A N 1
ATOM 1336 C CA . ILE A 1 161 ? 14.108 0.126 -3.301 1.00 96.62 161 ILE A CA 1
ATOM 1337 C C . ILE A 1 161 ? 13.041 -0.438 -4.234 1.00 96.62 161 ILE A C 1
ATOM 1339 O O . ILE A 1 161 ? 12.032 0.221 -4.483 1.00 96.62 161 ILE A O 1
ATOM 1343 N N . LEU A 1 162 ? 13.220 -1.676 -4.686 1.00 97.50 162 LEU A N 1
ATOM 1344 C CA . LEU A 1 162 ? 12.190 -2.427 -5.396 1.00 97.50 162 LEU A CA 1
ATOM 1345 C C . LEU A 1 162 ? 11.350 -3.211 -4.381 1.00 97.50 162 LEU A C 1
ATOM 1347 O O . LEU A 1 162 ? 11.836 -4.121 -3.708 1.00 97.50 162 LEU A O 1
ATOM 1351 N N . SER A 1 163 ? 10.087 -2.819 -4.239 1.00 97.38 163 SER A N 1
ATOM 1352 C CA . SER A 1 163 ? 9.134 -3.455 -3.327 1.00 97.38 163 SER A CA 1
ATOM 1353 C C . SER A 1 163 ? 8.299 -4.479 -4.089 1.00 97.38 163 SER A C 1
ATOM 1355 O O . SER A 1 163 ? 7.574 -4.098 -5.007 1.00 97.38 163 SER A O 1
ATOM 1357 N N . ILE A 1 164 ? 8.399 -5.752 -3.700 1.00 97.50 164 ILE A N 1
ATOM 1358 C CA . ILE A 1 164 ? 7.680 -6.875 -4.312 1.00 97.50 164 ILE A CA 1
ATOM 1359 C C . ILE A 1 164 ? 6.493 -7.258 -3.431 1.00 97.50 164 ILE A C 1
ATOM 1361 O O . ILE A 1 164 ? 6.687 -7.803 -2.346 1.00 97.50 164 ILE A O 1
ATOM 1365 N N . TYR A 1 165 ? 5.272 -6.997 -3.890 1.00 97.31 165 TYR A N 1
ATOM 1366 C CA . TYR A 1 165 ? 4.048 -7.359 -3.178 1.00 97.31 165 TYR A CA 1
ATOM 1367 C C . TYR A 1 165 ? 3.566 -8.739 -3.606 1.00 97.31 165 TYR A C 1
ATOM 1369 O O . TYR A 1 165 ? 3.089 -8.881 -4.720 1.00 97.31 165 TYR A O 1
ATOM 1377 N N . ILE A 1 166 ? 3.649 -9.748 -2.735 1.00 96.81 166 ILE A N 1
ATOM 1378 C CA . ILE A 1 166 ? 3.412 -11.166 -3.093 1.00 96.81 166 ILE A CA 1
ATOM 1379 C C . ILE A 1 166 ? 2.046 -11.386 -3.775 1.00 96.81 166 ILE A C 1
ATOM 1381 O O . ILE A 1 166 ? 1.963 -12.118 -4.759 1.00 96.81 166 ILE A O 1
ATOM 1385 N N . HIS A 1 167 ? 0.995 -10.723 -3.285 1.00 97.31 167 HIS A N 1
ATOM 1386 C CA . HIS A 1 167 ? -0.386 -10.831 -3.780 1.00 97.31 167 HIS A CA 1
ATOM 1387 C C . HIS A 1 167 ? -0.895 -9.548 -4.462 1.00 97.31 167 HIS A C 1
ATOM 1389 O O . HIS A 1 167 ? -2.102 -9.344 -4.590 1.00 97.31 167 HIS A O 1
ATOM 1395 N N . GLY A 1 168 ? 0.021 -8.677 -4.889 1.00 97.00 168 GLY A N 1
ATOM 1396 C CA . GLY A 1 168 ? -0.294 -7.376 -5.475 1.00 97.00 168 GLY A CA 1
ATOM 1397 C C . GLY A 1 168 ? -0.330 -6.230 -4.457 1.00 97.00 168 GLY A C 1
ATOM 1398 O O . GLY A 1 168 ? -0.502 -6.426 -3.254 1.00 97.00 168 GLY A O 1
ATOM 1399 N N . HIS A 1 169 ? -0.140 -5.000 -4.939 1.00 96.31 169 HIS A N 1
ATOM 1400 C CA . HIS A 1 169 ? -0.031 -3.794 -4.103 1.00 96.31 169 HIS A CA 1
ATOM 1401 C C . HIS A 1 169 ? -1.381 -3.221 -3.638 1.00 96.31 169 HIS A C 1
ATOM 1403 O O . HIS A 1 169 ? -1.394 -2.239 -2.899 1.00 96.31 169 HIS A O 1
ATOM 1409 N N . GLN A 1 170 ? -2.504 -3.825 -4.044 1.00 95.06 170 GLN A N 1
ATOM 1410 C CA . GLN A 1 170 ? -3.857 -3.403 -3.651 1.00 95.06 170 GLN A CA 1
ATOM 1411 C C . GLN A 1 170 ? -4.143 -3.634 -2.159 1.00 95.06 170 GLN A C 1
ATOM 1413 O O . GLN A 1 170 ? -5.043 -3.026 -1.584 1.00 95.06 170 GLN A O 1
ATOM 1418 N N . ILE A 1 171 ? -3.353 -4.482 -1.496 1.00 96.62 171 ILE A N 1
ATOM 1419 C CA . ILE A 1 171 ? -3.449 -4.709 -0.055 1.00 96.62 171 ILE A CA 1
ATOM 1420 C C . ILE A 1 171 ? -2.761 -3.544 0.666 1.00 96.62 171 ILE A C 1
ATOM 1422 O O . ILE A 1 171 ? -1.544 -3.526 0.849 1.00 96.62 171 ILE A O 1
ATOM 1426 N N . GLN A 1 172 ? -3.536 -2.539 1.069 1.00 93.25 172 GLN A N 1
ATOM 1427 C CA . GLN A 1 172 ? -2.980 -1.287 1.600 1.00 93.25 172 GLN A CA 1
ATOM 1428 C C . GLN A 1 172 ? -2.524 -1.396 3.063 1.00 93.25 172 GLN A C 1
ATOM 1430 O O . GLN A 1 172 ? -1.552 -0.759 3.475 1.00 93.25 172 GLN A O 1
ATOM 1435 N N . SER A 1 173 ? -3.205 -2.217 3.866 1.00 93.56 173 SER A N 1
ATOM 1436 C CA . SER A 1 173 ? -3.038 -2.241 5.319 1.00 93.56 173 SER A CA 1
ATOM 1437 C C . SER A 1 173 ? -2.847 -3.647 5.878 1.00 93.56 173 SER A C 1
ATOM 1439 O O . SER A 1 173 ? -3.209 -4.652 5.264 1.00 93.56 173 SER A O 1
ATOM 1441 N N . ARG A 1 174 ? -2.323 -3.707 7.106 1.00 92.31 174 ARG A N 1
ATOM 1442 C CA . ARG A 1 174 ? -2.224 -4.954 7.870 1.00 92.31 174 ARG A CA 1
ATOM 1443 C C . ARG A 1 174 ? -3.595 -5.591 8.114 1.00 92.31 174 ARG A C 1
ATOM 1445 O O . ARG A 1 174 ? -3.704 -6.805 8.037 1.00 92.31 174 ARG A O 1
ATOM 1452 N N . ALA A 1 175 ? -4.627 -4.791 8.386 1.00 89.31 175 ALA A N 1
ATOM 1453 C CA . ALA A 1 175 ? -5.979 -5.302 8.608 1.00 89.31 175 ALA A CA 1
ATOM 1454 C C . ALA A 1 175 ? -6.544 -5.961 7.339 1.00 89.31 175 ALA A C 1
ATOM 1456 O O . ALA A 1 175 ? -7.093 -7.055 7.410 1.00 89.31 175 ALA A O 1
ATOM 1457 N N . ALA A 1 176 ? -6.335 -5.344 6.169 1.00 92.94 176 ALA A N 1
ATOM 1458 C CA . ALA A 1 176 ? -6.708 -5.941 4.888 1.00 92.94 176 ALA A CA 1
ATOM 1459 C C . ALA A 1 176 ? -5.953 -7.257 4.637 1.00 92.94 176 ALA A C 1
ATOM 1461 O O . ALA A 1 176 ? -6.552 -8.234 4.200 1.00 92.94 176 ALA A O 1
ATOM 1462 N N . TRP A 1 177 ? -4.661 -7.313 4.974 1.00 94.88 177 TRP A N 1
ATOM 1463 C CA . TRP A 1 177 ? -3.882 -8.550 4.901 1.00 94.88 177 TRP A CA 1
ATOM 1464 C C . TRP A 1 177 ? -4.408 -9.647 5.839 1.00 94.88 177 TRP A C 1
ATOM 1466 O O . TRP A 1 177 ? -4.512 -10.798 5.433 1.00 94.88 177 TRP A O 1
ATOM 1476 N N . GLU A 1 178 ? -4.790 -9.310 7.072 1.00 92.19 178 GLU A N 1
ATOM 1477 C CA . GLU A 1 178 ? -5.382 -10.272 8.014 1.00 92.19 178 GLU A CA 1
ATOM 1478 C C . GLU A 1 178 ? -6.704 -10.853 7.467 1.00 92.19 178 GLU A C 1
ATOM 1480 O O . 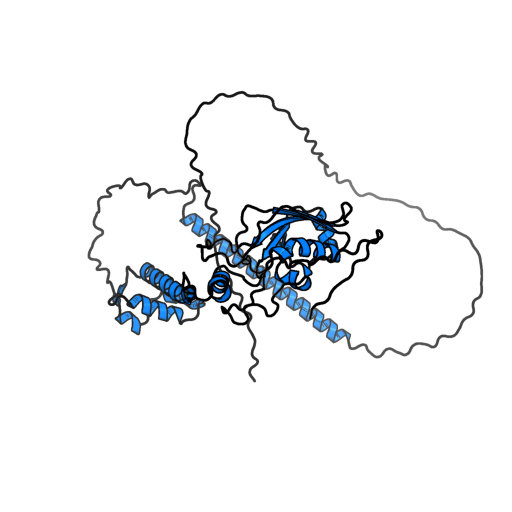GLU A 1 178 ? -6.901 -12.065 7.524 1.00 92.19 178 GLU A O 1
ATOM 1485 N N . LEU A 1 179 ? -7.544 -10.040 6.808 1.00 92.44 179 LEU A N 1
ATOM 1486 C CA . LEU A 1 179 ? -8.744 -10.531 6.108 1.00 92.44 179 LEU A CA 1
ATOM 1487 C C . LEU A 1 179 ? -8.411 -11.518 4.984 1.00 92.44 179 LEU A C 1
ATOM 1489 O O . LEU A 1 179 ? -9.098 -12.526 4.825 1.00 92.44 179 LEU A O 1
ATOM 1493 N N . VAL A 1 180 ? -7.370 -11.232 4.198 1.00 94.62 180 VAL A N 1
ATOM 1494 C CA . VAL A 1 180 ? -6.892 -12.117 3.123 1.00 94.62 180 VAL A CA 1
ATOM 1495 C C . VAL A 1 180 ? -6.422 -13.444 3.693 1.00 94.62 180 VAL A C 1
ATOM 1497 O O . VAL A 1 180 ? -6.786 -14.505 3.187 1.00 94.62 180 VAL A O 1
ATOM 1500 N N . VAL A 1 181 ? -5.642 -13.393 4.769 1.00 93.12 181 VAL A N 1
ATOM 1501 C CA . VAL A 1 181 ? -5.143 -14.588 5.442 1.00 93.12 181 VAL A CA 1
ATOM 1502 C C . VAL A 1 181 ? -6.299 -15.455 5.936 1.00 93.12 181 VAL A C 1
ATOM 1504 O O . VAL A 1 181 ? -6.286 -16.664 5.713 1.00 93.12 181 VAL A O 1
ATOM 1507 N N . ASP A 1 182 ? -7.300 -14.851 6.569 1.00 90.25 182 ASP A N 1
ATOM 1508 C CA . ASP A 1 182 ? -8.406 -15.584 7.182 1.00 90.25 182 ASP A CA 1
ATOM 1509 C C . ASP A 1 182 ? -9.409 -16.119 6.147 1.00 90.25 182 ASP A C 1
ATOM 1511 O O . ASP A 1 182 ? -9.891 -17.244 6.278 1.00 90.25 182 ASP A O 1
ATOM 1515 N N . ARG A 1 183 ? -9.722 -15.345 5.098 1.00 92.25 183 ARG A N 1
ATOM 1516 C CA . ARG A 1 183 ? -10.732 -15.734 4.097 1.00 92.25 183 ARG A CA 1
ATOM 1517 C C . ARG A 1 183 ? -10.171 -16.543 2.933 1.00 92.25 183 ARG A C 1
ATOM 1519 O O . ARG A 1 183 ? -10.854 -17.443 2.455 1.00 92.25 183 ARG A O 1
ATOM 1526 N N . LEU A 1 184 ? -8.971 -16.212 2.456 1.00 93.81 184 LEU A N 1
ATOM 1527 C CA . LEU A 1 184 ? -8.427 -16.760 1.209 1.00 93.81 184 LEU A CA 1
ATOM 1528 C C . LEU A 1 184 ? -7.297 -17.764 1.436 1.00 93.81 184 LEU A C 1
ATOM 1530 O O . LEU A 1 184 ? -7.283 -18.806 0.788 1.00 93.81 184 LEU A O 1
ATOM 1534 N N . LEU A 1 185 ? -6.355 -17.472 2.340 1.00 92.12 185 LEU A N 1
ATOM 1535 C CA . LEU A 1 185 ? -5.188 -18.343 2.557 1.00 92.12 185 LEU A CA 1
ATOM 1536 C C . LEU A 1 185 ? -5.468 -19.482 3.543 1.00 92.12 185 LEU A C 1
ATOM 1538 O O . LEU A 1 185 ? -4.879 -20.555 3.427 1.00 92.12 185 LEU A O 1
ATOM 1542 N N . ARG A 1 186 ? -6.348 -19.260 4.526 1.00 89.31 186 ARG A N 1
ATOM 1543 C CA . ARG A 1 186 ? -6.718 -20.249 5.552 1.00 89.31 186 ARG A CA 1
ATOM 1544 C C . ARG A 1 186 ? -8.233 -20.300 5.783 1.00 89.31 186 ARG A C 1
ATOM 1546 O O . ARG A 1 186 ? -8.682 -20.083 6.917 1.00 89.31 186 ARG A O 1
ATOM 1553 N N . PRO A 1 187 ? -9.023 -20.606 4.736 1.00 84.56 187 PRO A N 1
ATOM 1554 C CA . PRO A 1 187 ? -10.469 -20.709 4.863 1.00 84.56 187 PRO A CA 1
ATOM 1555 C C . PRO A 1 187 ? -10.830 -21.754 5.926 1.00 84.56 187 PRO A C 1
ATOM 1557 O O . PRO A 1 187 ? -10.341 -22.881 5.906 1.00 84.56 187 PRO A O 1
ATOM 1560 N N . GLY A 1 188 ? -11.663 -21.362 6.890 1.00 78.62 188 GLY A N 1
ATOM 1561 C CA . GLY A 1 188 ? -12.115 -22.238 7.975 1.00 78.62 188 GLY A CA 1
ATOM 1562 C C . GLY A 1 188 ? -11.228 -22.245 9.221 1.00 78.62 188 GLY A C 1
ATOM 1563 O O . GLY A 1 188 ? -11.636 -22.801 10.241 1.00 78.62 188 GLY A O 1
ATOM 1564 N N . SER A 1 189 ? -10.064 -21.583 9.204 1.00 77.25 189 SER A N 1
ATOM 1565 C CA . SER A 1 189 ? -9.403 -21.253 10.467 1.00 77.25 189 SER A CA 1
ATOM 1566 C C . SER A 1 189 ? -10.279 -20.248 11.214 1.00 77.25 189 SER A C 1
ATOM 1568 O O . SER A 1 189 ? -10.655 -19.215 10.661 1.00 77.25 189 SER A O 1
ATOM 1570 N N . THR A 1 190 ? -10.670 -20.563 12.454 1.00 62.06 190 THR A N 1
ATOM 1571 C CA . THR A 1 190 ? -11.356 -19.583 13.302 1.00 62.06 190 THR A CA 1
ATOM 1572 C C . THR A 1 190 ? -10.451 -18.360 13.370 1.00 62.06 190 THR A C 1
ATOM 1574 O O . THR A 1 190 ? -9.304 -18.516 13.816 1.00 62.06 190 THR A O 1
ATOM 1577 N N . PRO A 1 191 ? -10.905 -17.187 12.897 1.00 57.28 191 PRO A N 1
ATOM 1578 C CA . PRO A 1 191 ? -10.053 -16.018 12.813 1.00 57.28 191 PRO A CA 1
ATOM 1579 C C . PRO A 1 191 ? -9.484 -15.771 14.206 1.00 57.28 191 PRO A C 1
ATOM 1581 O O . PRO A 1 191 ? -10.230 -15.587 15.170 1.00 57.28 191 PRO A O 1
ATOM 1584 N N . LYS A 1 192 ? -8.150 -15.826 14.344 1.00 61.09 192 LYS A N 1
ATOM 1585 C CA . LYS A 1 192 ? -7.489 -15.626 15.649 1.00 61.09 192 LYS A CA 1
ATOM 1586 C C . LYS A 1 192 ? -7.795 -14.236 16.219 1.00 61.09 192 LYS A C 1
ATOM 1588 O O . LYS A 1 192 ? -7.603 -14.012 17.412 1.00 61.09 192 LYS A O 1
ATOM 1593 N N . ARG A 1 193 ? -8.280 -13.317 15.378 1.00 53.38 193 ARG A N 1
ATOM 1594 C CA . ARG A 1 193 ? -8.942 -12.074 15.764 1.00 53.38 193 ARG A CA 1
ATOM 1595 C C . ARG A 1 193 ? -10.147 -11.852 14.854 1.00 53.38 193 ARG A C 1
ATOM 1597 O O . ARG A 1 193 ? -9.956 -11.815 13.644 1.00 53.38 193 ARG A O 1
ATOM 1604 N N . PRO A 1 194 ? -11.367 -11.697 15.388 1.00 47.50 194 PRO A N 1
ATOM 1605 C CA . PRO A 1 194 ? -12.535 -11.491 14.548 1.00 47.50 194 PRO A CA 1
ATOM 1606 C C . PRO A 1 194 ? -12.366 -10.201 13.736 1.00 47.50 194 PRO A C 1
ATOM 1608 O O . PRO A 1 194 ? -12.076 -9.145 14.280 1.00 47.50 194 PRO A O 1
ATOM 1611 N N . ALA A 1 195 ? -12.587 -10.258 12.426 1.00 50.56 195 ALA A N 1
ATOM 1612 C CA . ALA A 1 195 ? -12.619 -9.088 11.541 1.00 50.56 195 ALA A CA 1
ATOM 1613 C C . ALA A 1 195 ? -13.622 -7.991 11.980 1.00 50.56 195 ALA A C 1
ATOM 1615 O O . ALA A 1 195 ? -13.539 -6.851 11.529 1.00 50.56 195 ALA A O 1
ATOM 1616 N N . LEU A 1 196 ? -14.535 -8.314 12.905 1.00 50.16 196 LEU A N 1
ATOM 1617 C CA . LEU A 1 196 ? -15.436 -7.380 13.596 1.00 50.16 196 LEU A CA 1
ATOM 1618 C C . LEU A 1 196 ? -14.730 -6.472 14.626 1.00 50.16 196 LEU A C 1
ATOM 1620 O O . LEU A 1 196 ? -15.342 -5.537 15.142 1.00 50.16 196 LEU A O 1
ATOM 1624 N N . VAL A 1 197 ? -13.426 -6.674 14.863 1.00 53.69 197 VAL A N 1
ATOM 1625 C CA . VAL A 1 197 ? -12.575 -5.855 15.745 1.00 53.69 197 VAL A CA 1
ATOM 1626 C C . VAL A 1 197 ? -12.632 -4.369 15.390 1.00 53.69 197 VAL A C 1
ATOM 1628 O O . VAL A 1 197 ? -12.400 -3.552 16.263 1.00 53.69 197 VAL A O 1
ATOM 1631 N N . GLY A 1 198 ? -13.002 -3.959 14.174 1.00 61.72 198 GLY A N 1
ATOM 1632 C CA . GLY A 1 198 ? -13.172 -2.536 13.868 1.00 61.72 198 GLY A CA 1
ATOM 1633 C C . GLY A 1 198 ? -14.192 -1.840 14.778 1.00 61.72 198 GLY A C 1
ATOM 1634 O O . GLY A 1 198 ? -13.868 -0.833 15.403 1.00 61.72 198 GLY A O 1
ATOM 1635 N N . GLU A 1 199 ? -15.415 -2.361 14.865 1.00 72.19 199 GLU A N 1
ATOM 1636 C CA . GLU A 1 199 ? -16.490 -1.711 15.623 1.00 72.19 199 GLU A CA 1
ATOM 1637 C C . GLU A 1 199 ? -16.418 -2.015 17.117 1.00 72.19 199 GLU A C 1
ATOM 1639 O O . GLU A 1 199 ? -16.565 -1.095 17.921 1.00 72.19 199 GLU A O 1
ATOM 1644 N N . GLU A 1 200 ? -16.115 -3.258 17.497 1.00 78.62 200 GLU A N 1
ATOM 1645 C CA . GLU A 1 200 ? -15.973 -3.639 18.908 1.00 78.62 200 GLU A CA 1
ATOM 1646 C C . GLU A 1 200 ? -14.761 -2.965 19.561 1.00 78.62 200 GLU A C 1
ATOM 1648 O O . GLU A 1 200 ? -14.879 -2.417 20.653 1.00 78.62 200 GLU A O 1
ATOM 1653 N N . LEU A 1 201 ? -13.613 -2.882 18.877 1.00 78.75 201 LEU A N 1
ATOM 1654 C CA . LEU A 1 201 ? -12.453 -2.160 19.413 1.00 78.75 201 LEU A CA 1
ATOM 1655 C C . LEU A 1 201 ? -12.712 -0.654 19.463 1.00 78.75 201 LEU A C 1
ATOM 1657 O O . LEU A 1 201 ? -12.298 0.000 20.418 1.00 78.75 201 LEU A O 1
ATOM 1661 N N . LYS A 1 202 ? -13.401 -0.081 18.462 1.00 85.50 202 LYS A N 1
ATOM 1662 C CA . LYS A 1 202 ? -13.827 1.330 18.510 1.00 85.50 202 LYS A CA 1
ATOM 1663 C C . LYS A 1 202 ? -14.748 1.574 19.703 1.00 85.50 202 LYS A C 1
ATOM 1665 O O . LYS A 1 202 ? -14.581 2.584 20.388 1.00 85.50 202 LYS A O 1
ATOM 1670 N N . LEU A 1 203 ? -15.675 0.655 19.967 1.00 93.75 203 LEU A N 1
ATOM 1671 C CA . LEU A 1 203 ? -16.564 0.696 21.121 1.00 93.75 203 LEU A CA 1
ATOM 1672 C C . LEU A 1 203 ? -15.767 0.636 22.428 1.00 93.75 203 LEU A C 1
ATOM 1674 O O . LEU A 1 203 ? -15.886 1.552 23.237 1.00 93.75 203 LEU A O 1
ATOM 1678 N N . ASP A 1 204 ? -14.876 -0.340 22.590 1.00 91.56 204 ASP A N 1
ATOM 1679 C CA . ASP A 1 204 ? -14.025 -0.496 23.775 1.00 91.56 204 ASP A CA 1
ATOM 1680 C C . ASP A 1 204 ? -13.122 0.715 24.032 1.00 91.56 204 ASP A C 1
ATOM 1682 O O . ASP A 1 204 ? -12.975 1.178 25.168 1.00 91.56 204 ASP A O 1
ATOM 1686 N N . LEU A 1 205 ? -12.499 1.253 22.980 1.00 90.38 205 LEU A N 1
ATOM 1687 C CA . LEU A 1 205 ? -11.665 2.450 23.073 1.00 90.38 205 LEU A CA 1
ATOM 1688 C C . LEU A 1 205 ? -12.496 3.666 23.490 1.00 90.38 205 LEU A C 1
ATOM 1690 O O . LEU A 1 205 ? -12.046 4.462 24.320 1.00 90.38 205 LEU A O 1
ATOM 1694 N N . MET A 1 206 ? -13.716 3.794 22.963 1.00 96.00 206 MET A N 1
ATOM 1695 C CA . MET A 1 206 ? -14.633 4.868 23.330 1.00 96.00 206 MET A CA 1
ATOM 1696 C C . MET A 1 206 ? -15.120 4.722 24.779 1.00 96.00 206 MET A C 1
ATOM 1698 O O . MET A 1 206 ? -15.091 5.704 25.519 1.00 96.00 206 MET A O 1
ATOM 1702 N N . ILE A 1 207 ? -15.467 3.510 25.228 1.00 97.00 207 ILE A N 1
ATOM 1703 C CA . ILE A 1 207 ? -15.826 3.215 26.627 1.00 97.00 207 ILE A CA 1
ATOM 1704 C C . ILE A 1 207 ? -14.687 3.634 27.558 1.00 97.00 207 ILE A C 1
ATOM 1706 O O . ILE A 1 207 ? -14.889 4.444 28.465 1.00 97.00 207 ILE A O 1
ATOM 1710 N N . LYS A 1 208 ? -13.461 3.166 27.292 1.00 96.00 208 LYS A N 1
ATOM 1711 C CA . LYS A 1 208 ? -12.272 3.507 28.091 1.00 96.00 208 LYS A CA 1
ATOM 1712 C C . LYS A 1 208 ? -12.017 5.015 28.129 1.00 96.00 208 LYS A C 1
ATOM 1714 O O . LYS A 1 208 ? -11.646 5.549 29.178 1.00 96.00 208 LYS A O 1
ATOM 1719 N N . ARG A 1 209 ? -12.223 5.718 27.009 1.00 95.94 209 ARG A N 1
ATOM 1720 C CA . ARG A 1 209 ? -12.103 7.182 26.926 1.00 95.94 209 ARG A CA 1
ATOM 1721 C C . ARG A 1 209 ? -13.147 7.884 27.796 1.00 95.94 209 ARG A C 1
ATOM 1723 O O . ARG A 1 209 ? -12.775 8.772 28.561 1.00 95.94 209 ARG A O 1
ATOM 1730 N N . LEU A 1 210 ? -14.416 7.484 27.718 1.00 97.50 210 LEU A N 1
ATOM 1731 C CA . LEU A 1 210 ? -15.498 8.074 28.513 1.00 97.50 210 LEU A CA 1
ATOM 1732 C C . LEU A 1 210 ? -15.295 7.837 30.011 1.00 97.50 210 LEU A C 1
ATOM 1734 O O . LEU A 1 210 ? -15.391 8.782 30.792 1.00 97.50 210 LEU A O 1
ATOM 1738 N N . MET A 1 211 ? -14.923 6.616 30.403 1.00 96.81 211 MET A N 1
ATOM 1739 C CA . MET A 1 211 ? -14.585 6.301 31.793 1.00 96.81 211 MET A CA 1
ATOM 1740 C C . MET A 1 211 ? -13.446 7.191 32.295 1.00 96.81 211 MET A C 1
ATOM 1742 O O . MET A 1 211 ? -13.542 7.776 33.369 1.00 96.81 211 MET A O 1
ATOM 1746 N N . ARG A 1 212 ? -12.379 7.364 31.505 1.00 96.56 212 ARG A N 1
ATOM 1747 C CA . ARG A 1 212 ? -11.240 8.209 31.891 1.00 96.56 212 ARG A CA 1
ATOM 1748 C C . ARG A 1 212 ? -11.628 9.677 32.077 1.00 96.56 212 ARG A C 1
ATOM 1750 O O . ARG A 1 212 ? -11.154 10.296 33.025 1.00 96.56 212 ARG A O 1
ATOM 1757 N N . LEU A 1 213 ? -12.451 10.224 31.182 1.00 96.00 213 LEU A N 1
ATOM 1758 C CA . LEU A 1 213 ? -12.857 11.634 31.209 1.00 96.00 213 LEU A CA 1
ATOM 1759 C C . LEU A 1 213 ? -13.865 11.943 32.322 1.00 96.00 213 LEU A C 1
ATOM 1761 O O . LEU A 1 213 ? -13.836 13.038 32.883 1.00 96.00 213 LEU A O 1
ATOM 1765 N N . HIS A 1 214 ? -14.748 10.993 32.644 1.00 96.25 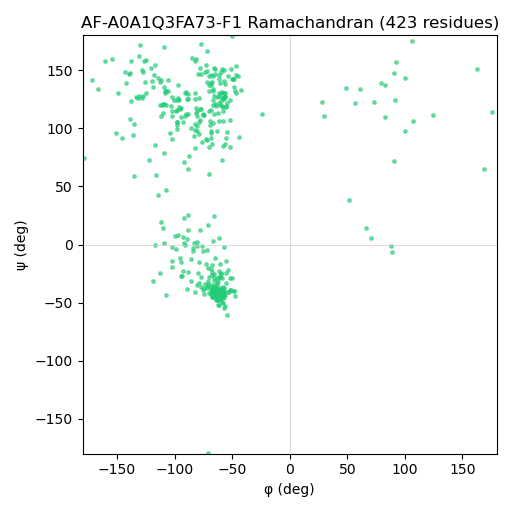214 HIS A N 1
ATOM 1766 C CA . HIS A 1 214 ? -15.915 11.255 33.491 1.00 96.25 214 HIS A CA 1
ATOM 1767 C C . HIS A 1 214 ? -15.938 10.497 34.819 1.00 96.25 214 HIS A C 1
ATOM 1769 O O . HIS A 1 214 ? -16.849 10.748 35.606 1.00 96.25 214 HIS A O 1
ATOM 1775 N N . LYS A 1 215 ? -14.932 9.660 35.126 1.00 94.12 215 LYS A N 1
ATOM 1776 C CA . LYS A 1 215 ? -14.834 8.916 36.404 1.00 94.12 215 LYS A CA 1
ATOM 1777 C C . LYS A 1 215 ? -15.007 9.779 37.658 1.00 94.12 215 LYS A C 1
ATOM 1779 O O . LYS A 1 215 ? -15.463 9.293 38.681 1.00 94.12 215 LYS A O 1
ATOM 1784 N N . ASP A 1 216 ? -14.647 11.060 37.585 1.00 94.00 216 ASP A N 1
ATOM 1785 C CA . ASP A 1 216 ? -14.705 11.970 38.732 1.00 94.00 216 ASP A CA 1
ATOM 1786 C C . ASP A 1 216 ? -16.088 12.621 38.917 1.00 94.00 216 ASP A C 1
ATOM 1788 O O . ASP A 1 216 ? -16.326 13.280 39.931 1.00 94.00 216 ASP A O 1
ATOM 1792 N N . LYS A 1 217 ? -16.974 12.504 37.920 1.00 94.69 217 LYS A N 1
ATOM 1793 C CA . LYS A 1 217 ? -18.275 13.193 37.855 1.00 94.69 217 LYS A CA 1
ATOM 1794 C C . LYS A 1 217 ? -19.453 12.225 37.822 1.00 94.69 217 LYS A C 1
ATOM 1796 O O . LYS A 1 217 ? -20.535 12.570 38.298 1.00 94.69 217 LYS A O 1
ATOM 1801 N N . LEU A 1 218 ? -19.256 11.052 37.228 1.00 96.12 218 LEU A N 1
ATOM 1802 C CA . LEU A 1 218 ? -20.296 10.073 36.949 1.00 96.12 218 LEU A CA 1
ATOM 1803 C C . LEU A 1 218 ? -19.891 8.717 37.515 1.00 96.12 218 LEU A C 1
ATOM 1805 O O . LEU A 1 218 ? -18.817 8.212 37.196 1.00 96.12 218 LEU A O 1
ATOM 1809 N N . ASP A 1 219 ? -20.790 8.129 38.295 1.00 95.75 219 ASP A N 1
ATOM 1810 C CA . ASP A 1 219 ? -20.697 6.745 38.752 1.00 95.75 219 ASP A CA 1
ATOM 1811 C C . ASP A 1 219 ? -21.778 5.925 38.024 1.00 95.75 219 ASP A C 1
ATOM 1813 O O . ASP A 1 219 ? -22.956 6.311 38.060 1.00 95.75 219 ASP A O 1
ATOM 1817 N N . PRO A 1 220 ? -21.429 4.873 37.267 1.00 96.50 220 PRO A N 1
ATOM 1818 C CA . PRO A 1 220 ? -22.406 4.111 36.497 1.00 96.50 220 PRO A CA 1
ATOM 1819 C C . PRO A 1 220 ? -23.323 3.298 37.424 1.00 96.50 220 PRO A C 1
ATOM 1821 O O . PRO A 1 220 ? -22.859 2.598 38.317 1.00 96.50 220 PRO A O 1
ATOM 1824 N N . LYS A 1 221 ? -24.644 3.359 37.204 1.00 95.50 221 LYS A N 1
ATOM 1825 C CA . LYS A 1 221 ? -25.617 2.505 37.918 1.00 95.50 221 LYS A CA 1
ATOM 1826 C C . LYS A 1 221 ? -25.648 1.079 37.377 1.00 95.50 221 LYS A C 1
ATOM 1828 O O . LYS A 1 221 ? -26.032 0.168 38.102 1.00 95.50 221 LYS A O 1
ATOM 1833 N N . SER A 1 222 ? -25.310 0.910 36.102 1.00 94.31 222 SER A N 1
ATOM 1834 C CA . SER A 1 222 ? -25.250 -0.371 35.403 1.00 94.31 222 SER A CA 1
ATOM 1835 C C . SER A 1 222 ? -23.894 -0.533 34.721 1.00 94.31 222 SER A C 1
ATOM 1837 O O . SER A 1 222 ? -23.291 0.451 34.289 1.00 94.31 222 SER A O 1
ATOM 1839 N N . GLU A 1 223 ? -23.412 -1.772 34.616 1.00 91.44 223 GLU A N 1
ATOM 1840 C CA . GLU A 1 223 ? -22.105 -2.081 34.011 1.00 91.44 223 GLU A CA 1
ATOM 1841 C C . GLU A 1 223 ? -22.017 -1.631 32.541 1.00 91.44 223 GLU A C 1
ATOM 1843 O O . GLU A 1 223 ? -20.953 -1.242 32.065 1.00 91.44 223 GLU A O 1
ATOM 1848 N N . ASP A 1 224 ? -23.156 -1.580 31.849 1.00 96.06 224 ASP A N 1
ATOM 1849 C CA . ASP A 1 224 ? -23.278 -1.205 30.441 1.00 96.06 224 ASP A CA 1
ATOM 1850 C C . ASP A 1 224 ? -23.532 0.299 30.208 1.00 96.06 224 ASP A C 1
ATOM 1852 O O . ASP A 1 224 ? -23.658 0.738 29.063 1.00 96.06 224 ASP A O 1
ATOM 1856 N N . ALA A 1 225 ? -23.599 1.132 31.255 1.00 97.44 225 ALA A N 1
ATOM 1857 C CA . ALA A 1 225 ? -23.964 2.546 31.111 1.00 97.44 225 ALA A CA 1
ATOM 1858 C C . ALA A 1 225 ? -23.004 3.309 30.174 1.00 97.44 225 ALA A C 1
ATOM 1860 O O . ALA A 1 225 ? -23.435 4.073 29.303 1.00 97.44 225 ALA A O 1
ATOM 1861 N N . PHE A 1 226 ? -21.694 3.072 30.309 1.00 97.50 226 PHE A N 1
ATOM 1862 C CA . PHE A 1 226 ? -20.682 3.655 29.420 1.00 97.50 226 PHE A CA 1
ATOM 1863 C C . PHE A 1 226 ? -20.705 3.048 28.013 1.00 97.50 226 PHE A C 1
ATOM 1865 O O . PHE A 1 226 ? -20.425 3.756 27.047 1.00 97.50 226 PHE A O 1
ATOM 1872 N N . GLU A 1 227 ? -21.073 1.775 27.878 1.00 97.44 227 GLU A N 1
ATOM 1873 C CA . GLU A 1 227 ? -21.211 1.089 26.591 1.00 97.44 227 GLU A CA 1
ATOM 1874 C C . GLU A 1 227 ? -22.378 1.657 25.775 1.00 97.44 227 GLU A C 1
ATOM 1876 O O . GLU A 1 227 ? -22.214 1.987 24.599 1.00 97.44 227 GLU A O 1
ATOM 1881 N N . GLN A 1 228 ? -23.539 1.869 26.403 1.00 97.56 228 GLN A N 1
ATOM 1882 C CA . GLN A 1 228 ? -24.690 2.513 25.762 1.00 97.56 228 GLN A CA 1
ATOM 1883 C C . GLN A 1 228 ? -24.357 3.939 25.301 1.00 97.56 228 GLN A C 1
ATOM 1885 O O . GLN A 1 228 ? -24.724 4.340 24.192 1.00 97.56 228 GLN A O 1
ATOM 1890 N N . TRP A 1 229 ? -23.619 4.695 26.120 1.00 97.94 229 TRP A N 1
ATOM 1891 C CA . TRP A 1 229 ? -23.170 6.035 25.750 1.00 97.94 229 TRP A CA 1
ATOM 1892 C C . TRP A 1 229 ? -22.161 6.011 24.601 1.00 97.94 229 TRP A C 1
ATOM 1894 O O . TRP A 1 229 ? -22.328 6.750 23.630 1.00 97.94 229 TRP A O 1
ATOM 1904 N N . ALA A 1 230 ? -21.175 5.117 24.640 1.00 97.69 230 ALA A N 1
ATOM 1905 C CA . ALA A 1 230 ? -20.215 4.947 23.558 1.00 97.69 230 ALA A CA 1
ATOM 1906 C C . ALA A 1 230 ? -20.900 4.577 22.231 1.00 97.69 230 ALA A C 1
ATOM 1908 O O . ALA A 1 230 ? -20.614 5.203 21.210 1.00 97.69 230 ALA A O 1
ATOM 1909 N N . ARG A 1 231 ? -21.874 3.652 22.239 1.00 97.25 231 ARG A N 1
ATOM 1910 C CA . ARG A 1 231 ? -22.690 3.327 21.053 1.00 97.25 231 ARG A CA 1
ATOM 1911 C C . ARG A 1 231 ? -23.453 4.538 20.522 1.00 97.25 231 ARG A C 1
ATOM 1913 O O . ARG A 1 231 ? -23.536 4.722 19.311 1.00 97.25 231 ARG A O 1
ATOM 1920 N N . TRP A 1 232 ? -24.010 5.366 21.406 1.00 97.81 232 TRP A N 1
ATOM 1921 C CA . TRP A 1 232 ? -24.710 6.585 21.001 1.00 97.81 232 TRP A CA 1
ATOM 1922 C C . TRP A 1 232 ? -23.769 7.583 20.310 1.00 97.81 232 TRP A C 1
ATOM 1924 O O . TRP A 1 232 ? -24.130 8.142 19.276 1.00 97.81 232 TRP A O 1
ATOM 1934 N N . ILE A 1 233 ? -22.543 7.749 20.817 1.00 97.12 233 ILE A N 1
ATOM 1935 C CA . ILE A 1 233 ? -21.524 8.600 20.183 1.00 97.12 233 ILE A CA 1
ATOM 1936 C C . ILE A 1 233 ? -21.101 8.026 18.828 1.00 97.12 233 ILE A C 1
ATOM 1938 O O . ILE A 1 233 ? -21.029 8.771 17.854 1.00 97.12 233 ILE A O 1
ATOM 1942 N N . LEU A 1 234 ? -20.853 6.716 18.746 1.00 94.56 234 LEU A N 1
ATOM 1943 C CA . LEU A 1 234 ? -20.403 6.062 17.513 1.00 94.56 234 LEU A CA 1
ATOM 1944 C C . LEU A 1 234 ? -21.454 6.096 16.393 1.00 94.56 234 LEU A C 1
ATOM 1946 O O . LEU A 1 234 ? -21.076 6.102 15.226 1.00 94.56 234 LEU A O 1
ATOM 1950 N N . LYS A 1 235 ? -22.748 6.195 16.727 1.00 95.75 235 LYS A N 1
ATOM 1951 C CA . LYS A 1 235 ? -23.828 6.440 15.752 1.00 95.75 235 LYS A CA 1
ATOM 1952 C C . LYS A 1 235 ? -23.821 7.861 15.172 1.00 95.75 235 LYS A C 1
ATOM 1954 O O . LYS A 1 235 ? -24.431 8.089 14.131 1.00 95.75 235 LYS A O 1
ATOM 1959 N N . ALA A 1 236 ? -23.182 8.827 15.834 1.00 94.19 236 ALA A N 1
ATOM 1960 C CA . ALA A 1 236 ? -23.071 10.193 15.333 1.00 94.19 236 ALA A CA 1
ATOM 1961 C C . ALA A 1 236 ? -21.933 10.324 14.296 1.00 94.19 236 ALA A C 1
ATOM 1963 O O . ALA A 1 236 ? -21.000 9.518 14.298 1.00 94.19 236 ALA A O 1
ATOM 1964 N N . PRO A 1 237 ? -21.940 11.365 13.438 1.00 89.81 237 PRO A N 1
ATOM 1965 C CA . PRO A 1 237 ? -20.838 11.626 12.513 1.00 89.81 237 PRO A CA 1
ATOM 1966 C C . PRO A 1 237 ? -19.494 11.801 13.237 1.00 89.81 237 PRO A C 1
ATOM 1968 O O . PRO A 1 237 ? -19.432 12.482 14.265 1.00 89.81 237 PRO A O 1
ATOM 1971 N N . TYR A 1 238 ? -18.409 11.269 12.662 1.00 82.06 238 TYR A N 1
ATOM 1972 C CA . TYR A 1 238 ? -17.068 11.243 13.273 1.00 82.06 238 TYR A CA 1
ATOM 1973 C C . TYR A 1 238 ? -16.581 12.615 13.771 1.00 82.06 238 TYR A C 1
ATOM 1975 O O . TYR A 1 238 ? -16.058 12.731 14.879 1.00 82.06 238 TYR A O 1
ATOM 1983 N N . LYS A 1 239 ? -16.864 13.689 13.016 1.00 88.25 239 LYS A N 1
ATOM 1984 C CA . LYS A 1 239 ? -16.520 15.081 13.377 1.00 88.25 239 LYS A CA 1
ATOM 1985 C C . LYS A 1 239 ? -17.061 15.507 14.753 1.00 88.25 239 LYS A C 1
ATOM 1987 O O . LYS A 1 239 ? -16.510 16.405 15.379 1.00 88.25 239 LYS A O 1
ATOM 1992 N N . ARG A 1 240 ? -18.131 14.869 15.243 1.00 92.25 240 ARG A N 1
ATOM 1993 C CA . ARG A 1 240 ? -18.761 15.178 16.537 1.00 92.25 240 ARG A CA 1
ATOM 1994 C C . ARG A 1 240 ? -18.270 14.301 17.685 1.00 92.25 240 ARG A C 1
ATOM 1996 O O . ARG A 1 240 ? -18.553 14.630 18.833 1.00 92.25 240 ARG A O 1
ATOM 2003 N N . HIS A 1 241 ? -17.532 13.218 17.427 1.00 94.38 241 HIS A N 1
ATOM 2004 C CA . HIS A 1 241 ? -17.143 12.253 18.466 1.00 94.38 241 HIS A CA 1
ATOM 2005 C C . HIS A 1 241 ? -16.354 12.912 19.598 1.00 94.38 241 HIS A C 1
ATOM 2007 O O . HIS A 1 241 ? -16.632 12.662 20.769 1.00 94.38 241 HIS A O 1
ATOM 2013 N N . SER A 1 242 ? -15.422 13.811 19.264 1.00 93.19 242 SER A N 1
ATOM 2014 C CA . SER A 1 242 ? -14.625 14.527 20.267 1.00 93.19 242 SER A CA 1
ATOM 2015 C C . SER A 1 242 ? -15.503 15.399 21.171 1.00 93.19 242 SER A C 1
ATOM 2017 O O . SER A 1 242 ? -15.482 15.230 22.391 1.00 93.19 242 SER A O 1
ATOM 2019 N N . THR A 1 243 ? -16.346 16.251 20.582 1.00 95.56 243 THR A N 1
ATOM 2020 C CA . THR A 1 243 ? -17.267 17.133 21.314 1.00 95.56 243 THR A CA 1
ATOM 2021 C C . THR A 1 243 ? -18.239 16.339 22.186 1.00 95.56 243 THR A C 1
ATOM 2023 O O . THR A 1 243 ? -18.401 16.644 23.367 1.00 95.56 243 THR A O 1
ATOM 2026 N N . LEU A 1 244 ? -18.835 15.275 21.639 1.00 96.38 244 LEU A N 1
ATOM 2027 C CA . LEU A 1 244 ? -19.777 14.426 22.367 1.00 96.38 244 LEU A CA 1
ATOM 2028 C C . LEU A 1 244 ? -19.099 13.669 23.518 1.00 96.38 244 LEU A C 1
ATOM 2030 O O . LEU A 1 244 ? -19.695 13.541 24.584 1.00 96.38 244 LEU A O 1
ATOM 2034 N N . SER A 1 245 ? -17.839 13.246 23.353 1.00 96.69 245 SER A N 1
ATOM 2035 C CA . SER A 1 245 ? -17.072 12.577 24.416 1.00 96.69 245 SER A CA 1
ATOM 2036 C C . SER A 1 245 ? -16.737 13.487 25.603 1.00 96.69 245 SER A C 1
ATOM 2038 O O . SER A 1 245 ? -16.559 12.995 26.715 1.00 96.69 245 SER A O 1
ATOM 2040 N N . MET A 1 246 ? -16.649 14.805 25.387 1.00 96.75 246 MET A N 1
ATOM 2041 C CA . MET A 1 246 ? -16.398 15.791 26.447 1.00 96.75 246 MET A CA 1
ATOM 2042 C C . MET A 1 246 ? -17.684 16.293 27.113 1.00 96.75 246 MET A C 1
ATOM 2044 O O . MET A 1 246 ? -17.644 16.761 28.251 1.00 96.75 246 MET A O 1
ATOM 2048 N N . SER A 1 247 ? -18.817 16.205 26.413 1.00 96.62 247 SER A N 1
ATOM 2049 C CA . SER A 1 247 ? -20.128 16.571 26.949 1.00 96.62 247 SER A CA 1
ATOM 2050 C C . SER A 1 247 ? -20.636 15.557 27.985 1.00 96.62 247 SER A C 1
ATOM 2052 O O . SER A 1 247 ? -20.085 14.469 28.120 1.00 96.62 247 SER A O 1
ATOM 2054 N N . MET A 1 248 ? -21.673 15.919 28.745 1.00 96.50 248 MET A N 1
ATOM 2055 C CA . MET A 1 248 ? -22.390 14.968 29.608 1.00 96.50 248 MET A CA 1
ATOM 2056 C C . MET A 1 248 ? -23.238 14.019 28.746 1.00 96.50 248 MET A C 1
ATOM 2058 O O . MET A 1 248 ? -23.639 14.410 27.645 1.00 96.50 248 MET A O 1
ATOM 2062 N N . PRO A 1 249 ? -23.550 12.797 29.218 1.00 96.25 249 PRO A N 1
ATOM 2063 C CA . PRO A 1 249 ? -24.406 11.896 28.460 1.00 96.25 249 PRO A CA 1
ATOM 2064 C C . PRO A 1 249 ? -25.791 12.531 28.226 1.00 96.25 249 PRO A C 1
ATOM 2066 O O . PRO A 1 249 ? -26.267 13.288 29.081 1.00 96.25 249 PRO A O 1
ATOM 2069 N N . PRO A 1 250 ? -26.457 12.224 27.094 1.00 96.25 250 PRO A N 1
ATOM 2070 C CA . PRO A 1 250 ? -27.821 12.674 26.812 1.00 96.25 250 PRO A CA 1
ATOM 2071 C C . PRO A 1 250 ? -28.769 12.361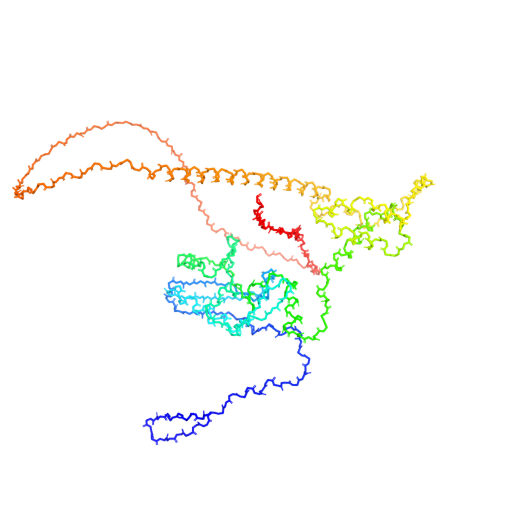 27.971 1.00 96.25 250 PRO A C 1
ATOM 2073 O O . PRO A 1 250 ? -28.578 11.357 28.656 1.00 96.25 250 PRO A O 1
ATOM 2076 N N . GLY A 1 251 ? -29.818 13.168 28.165 1.00 95.25 251 GLY A N 1
ATOM 2077 C CA . GLY A 1 251 ? -30.746 13.022 29.299 1.00 95.25 251 GLY A CA 1
ATOM 2078 C C . GLY A 1 251 ? -31.293 11.599 29.480 1.00 95.25 251 GLY A C 1
ATOM 2079 O O . GLY A 1 251 ? -31.342 11.095 30.602 1.00 95.25 251 GLY A O 1
ATOM 2080 N N . ASP A 1 252 ? -31.591 10.912 28.375 1.00 95.38 252 ASP A N 1
ATOM 2081 C CA . ASP A 1 252 ? -32.080 9.529 28.388 1.00 95.38 252 ASP A CA 1
ATOM 2082 C C . ASP A 1 252 ? -31.060 8.511 28.899 1.00 95.38 252 ASP A C 1
ATOM 2084 O O . ASP A 1 252 ? -31.460 7.488 29.449 1.00 95.38 252 ASP A O 1
ATOM 2088 N N . LEU A 1 253 ? -29.763 8.776 28.730 1.00 96.19 253 LEU A N 1
ATOM 2089 C CA . LEU A 1 253 ? -28.671 7.936 29.227 1.00 96.19 253 LEU A CA 1
ATOM 2090 C C . LEU A 1 253 ? -28.185 8.393 30.603 1.00 96.19 253 LEU A C 1
ATOM 2092 O O . LEU A 1 253 ? -27.724 7.573 31.389 1.00 96.19 253 LEU A O 1
ATOM 2096 N N . LEU A 1 254 ? -28.341 9.677 30.938 1.00 96.31 254 LEU A N 1
ATOM 2097 C CA . LEU A 1 254 ? -27.943 10.243 32.229 1.00 96.31 254 LEU A CA 1
ATOM 2098 C C . LEU A 1 254 ? -28.647 9.546 33.403 1.00 96.31 254 LEU A C 1
ATOM 2100 O O . LEU A 1 254 ? -28.072 9.429 34.483 1.00 96.31 254 LEU A O 1
ATOM 2104 N N . LYS A 1 255 ? -29.855 9.009 33.189 1.00 96.12 255 LYS A N 1
ATOM 2105 C CA . LYS A 1 255 ? -30.582 8.212 34.192 1.00 96.12 255 LYS A CA 1
ATOM 2106 C C . LYS A 1 255 ? -29.826 6.952 34.641 1.00 96.12 255 LYS A C 1
ATOM 2108 O O . LYS A 1 255 ? -30.042 6.514 35.774 1.00 96.12 255 LYS A O 1
ATOM 2113 N N . ASN A 1 256 ? -28.924 6.428 33.804 1.00 96.12 256 ASN A N 1
ATOM 2114 C CA . ASN A 1 256 ? -28.071 5.268 34.084 1.00 96.12 256 ASN A CA 1
ATOM 2115 C C . ASN A 1 256 ? -26.809 5.641 34.880 1.00 96.12 256 ASN A C 1
ATOM 2117 O O . ASN A 1 256 ? -26.005 4.769 35.189 1.00 96.12 256 ASN A O 1
ATOM 2121 N N . PHE A 1 257 ? -26.634 6.914 35.239 1.00 97.00 257 PHE A N 1
ATOM 2122 C CA . PHE A 1 257 ? -25.509 7.390 36.036 1.00 97.00 257 PHE A CA 1
ATOM 2123 C C . PHE A 1 257 ? -25.994 8.052 37.328 1.00 97.00 257 PHE A C 1
ATOM 2125 O O . PHE A 1 257 ? -27.097 8.601 37.417 1.00 97.00 257 PHE A O 1
ATOM 2132 N N . VAL A 1 258 ? -25.160 7.995 38.359 1.00 95.88 258 VAL A N 1
ATOM 2133 C CA . VAL A 1 258 ? -25.275 8.811 39.566 1.00 95.88 258 VAL A CA 1
ATOM 2134 C C . VAL A 1 258 ? -24.285 9.957 39.427 1.00 95.88 258 VAL A C 1
ATOM 2136 O O . VAL A 1 258 ? -23.093 9.737 39.216 1.00 95.88 258 VAL A O 1
ATOM 2139 N N . LEU A 1 259 ? -24.766 11.198 39.542 1.00 93.94 259 LEU A N 1
ATOM 2140 C CA . LEU A 1 259 ? -23.854 12.332 39.642 1.00 93.94 259 LEU A CA 1
ATOM 2141 C C . LEU A 1 259 ? -23.165 12.286 41.000 1.00 93.94 259 LEU A C 1
ATOM 2143 O O . LEU A 1 259 ? -23.799 12.494 42.040 1.00 93.94 259 LEU A O 1
ATOM 2147 N N . VAL A 1 260 ? -21.852 12.078 40.968 1.00 91.50 260 VAL A N 1
ATOM 2148 C CA . VAL A 1 260 ? -21.004 12.212 42.144 1.00 91.50 260 VAL A CA 1
ATOM 2149 C C . VAL A 1 260 ? -20.915 13.702 42.444 1.00 91.50 260 VAL A C 1
ATOM 2151 O O . VAL A 1 260 ? -20.061 14.427 41.933 1.00 91.50 260 VAL A O 1
ATOM 2154 N N . LYS A 1 261 ? -21.840 14.202 43.270 1.00 80.81 261 LYS A N 1
ATOM 2155 C CA . LYS A 1 261 ? -21.641 15.491 43.928 1.00 80.81 261 LYS A CA 1
ATOM 2156 C C . LYS A 1 261 ? -20.396 15.307 44.778 1.00 80.81 261 LYS A C 1
ATOM 2158 O O . LYS A 1 261 ? -20.468 14.631 45.800 1.00 80.81 261 LYS A O 1
ATOM 2163 N N . ARG A 1 262 ? -19.265 15.888 44.361 1.00 66.81 262 ARG A N 1
ATOM 2164 C CA . ARG A 1 262 ? -18.135 16.106 45.267 1.00 66.81 262 ARG A CA 1
ATOM 2165 C C . ARG A 1 262 ? -18.703 16.875 46.448 1.00 66.81 262 ARG A C 1
ATOM 2167 O O . ARG A 1 262 ? -18.921 18.083 46.360 1.00 66.81 262 ARG A O 1
ATOM 2174 N N . SER A 1 263 ? -19.034 16.166 47.522 1.00 55.22 263 SER A N 1
ATOM 2175 C CA . SER A 1 263 ? -19.351 16.806 48.778 1.00 55.22 263 SER A CA 1
ATOM 2176 C C . SER A 1 263 ? -18.093 17.588 49.121 1.00 55.22 263 SER A C 1
ATOM 2178 O O . SER A 1 263 ? -16.998 17.037 49.225 1.00 55.22 263 SER A O 1
ATOM 2180 N N . ALA A 1 264 ? -18.225 18.904 49.235 1.00 56.56 264 ALA A N 1
ATOM 2181 C CA . ALA A 1 264 ? -17.151 19.810 49.628 1.00 56.56 264 ALA A CA 1
ATOM 2182 C C . ALA A 1 264 ? -16.683 19.569 51.087 1.00 56.56 264 ALA A C 1
ATOM 2184 O O . ALA A 1 264 ? -16.205 20.481 51.750 1.00 56.56 264 ALA A O 1
ATOM 2185 N N . GLN A 1 265 ? -16.875 18.357 51.618 1.00 49.78 265 GLN A N 1
ATOM 2186 C CA . GLN A 1 265 ? -16.787 18.008 53.032 1.00 49.78 265 GLN A CA 1
ATOM 2187 C C . GLN A 1 265 ? -15.577 17.156 53.400 1.00 49.78 265 GLN A C 1
ATOM 2189 O O . GLN A 1 265 ? -15.385 16.880 54.580 1.00 49.78 265 GLN A O 1
ATOM 2194 N N . HIS A 1 266 ? -14.699 16.829 52.453 1.00 45.31 266 HIS A N 1
ATOM 2195 C CA . HIS A 1 266 ? -13.319 16.572 52.832 1.00 45.31 266 HIS A CA 1
ATOM 2196 C C . HIS A 1 266 ? -12.505 17.841 52.582 1.00 45.31 266 HIS A C 1
ATOM 2198 O O . HIS A 1 266 ? -12.123 18.088 51.436 1.00 45.31 266 HIS A O 1
ATOM 2204 N N . PRO A 1 267 ? -12.217 18.660 53.625 1.00 47.72 267 PRO A N 1
ATOM 2205 C CA . PRO A 1 267 ? -11.059 19.542 53.544 1.00 47.72 267 PRO A CA 1
ATOM 2206 C C . PRO A 1 267 ? -9.877 18.684 53.084 1.00 47.72 267 PRO A C 1
ATOM 2208 O O . PRO A 1 267 ? -9.821 17.515 53.487 1.00 47.72 267 PRO A O 1
ATOM 2211 N N . PRO A 1 268 ? -8.968 19.205 52.238 1.00 50.25 268 PRO A N 1
ATOM 2212 C CA . PRO A 1 268 ? -7.807 18.449 51.800 1.00 50.25 268 PRO A CA 1
ATOM 2213 C C . PRO A 1 268 ? -7.143 17.924 53.062 1.00 50.25 268 PRO A C 1
ATOM 2215 O O . PRO A 1 268 ? -6.619 18.699 53.868 1.00 50.25 268 PRO A O 1
ATOM 2218 N N . SER A 1 269 ? -7.270 16.615 53.304 1.00 49.59 269 SER A N 1
ATOM 2219 C CA . SER A 1 269 ? -6.612 16.002 54.438 1.00 49.59 269 SER A CA 1
ATOM 2220 C C . SER A 1 269 ? -5.163 16.397 54.255 1.00 49.59 269 SER A C 1
ATOM 2222 O O . SER A 1 269 ? -4.603 16.134 53.186 1.00 49.59 269 SER A O 1
ATOM 2224 N N . LYS A 1 270 ? -4.597 17.075 55.254 1.00 47.09 270 LYS A N 1
ATOM 2225 C CA . LYS A 1 270 ? -3.161 17.251 55.417 1.00 47.09 270 LYS A CA 1
ATOM 2226 C C . LYS A 1 270 ? -2.563 15.848 55.515 1.00 47.09 270 LYS A C 1
ATOM 2228 O O . LYS A 1 270 ? -2.182 15.391 56.588 1.00 47.09 270 LYS A O 1
ATOM 2233 N N . ARG A 1 271 ? -2.523 15.124 54.398 1.00 42.94 271 ARG A N 1
ATOM 2234 C CA . ARG A 1 271 ? -1.593 14.040 54.190 1.00 42.94 271 ARG A CA 1
ATOM 2235 C C . ARG A 1 271 ? -0.272 14.764 54.224 1.00 42.94 271 ARG A C 1
ATOM 2237 O O . ARG A 1 271 ? 0.108 15.442 53.275 1.00 42.94 271 ARG A O 1
ATOM 2244 N N . ARG A 1 272 ? 0.346 14.701 55.408 1.00 44.25 272 ARG A N 1
ATOM 2245 C CA . ARG A 1 272 ? 1.791 14.667 55.558 1.00 44.25 272 ARG A CA 1
ATOM 2246 C C . ARG A 1 272 ? 2.331 14.125 54.248 1.00 44.25 272 ARG A C 1
ATOM 2248 O O . ARG A 1 272 ? 2.045 12.980 53.901 1.00 44.25 272 ARG A O 1
ATOM 2255 N N . SER A 1 273 ? 3.025 14.997 53.534 1.00 43.06 273 SER A N 1
ATOM 2256 C CA . SER A 1 273 ? 4.029 14.609 52.570 1.00 43.06 273 SER A CA 1
ATOM 2257 C C . SER A 1 273 ? 4.976 13.660 53.307 1.00 43.06 273 SER A C 1
ATOM 2259 O O . SER A 1 273 ? 5.958 14.062 53.922 1.00 43.06 273 SER A O 1
ATOM 2261 N N . GLN A 1 274 ? 4.605 12.384 53.371 1.00 45.53 274 GLN A N 1
ATOM 2262 C CA . GLN A 1 274 ? 5.587 11.338 53.267 1.00 45.53 274 GLN A CA 1
ATOM 2263 C C . GLN A 1 274 ? 6.033 11.469 51.827 1.00 45.53 274 GLN A C 1
ATOM 2265 O O . GLN A 1 274 ? 5.344 11.033 50.907 1.00 45.53 274 GLN A O 1
ATOM 2270 N N . PHE A 1 275 ? 7.138 12.191 51.670 1.00 41.84 275 PHE A N 1
ATOM 2271 C CA . PHE A 1 275 ? 8.044 12.034 50.560 1.00 41.84 275 PHE A CA 1
ATOM 2272 C C . PHE A 1 275 ? 8.242 10.530 50.366 1.00 41.84 275 PHE A C 1
ATOM 2274 O O . PHE A 1 275 ? 9.092 9.904 50.996 1.00 41.84 275 PHE A O 1
ATOM 2281 N N . ILE A 1 276 ? 7.420 9.938 49.504 1.00 43.25 276 ILE A N 1
ATOM 2282 C CA . ILE A 1 276 ? 7.844 8.803 48.713 1.00 43.25 276 ILE A CA 1
ATOM 2283 C C . ILE A 1 276 ? 8.872 9.426 47.779 1.00 43.25 276 ILE A C 1
ATOM 2285 O O . ILE A 1 276 ? 8.551 9.928 46.706 1.00 43.25 276 ILE A O 1
ATOM 2289 N N . SER A 1 277 ? 10.104 9.480 48.286 1.00 44.31 277 SER A N 1
ATOM 2290 C CA . SER A 1 277 ? 11.315 9.480 47.485 1.00 44.31 277 SER A CA 1
ATOM 2291 C C . SER A 1 277 ? 11.238 8.224 46.623 1.00 44.31 277 SER A C 1
ATOM 2293 O O . SER A 1 277 ? 11.603 7.124 47.030 1.00 44.31 277 SER A O 1
ATOM 2295 N N . GLY A 1 278 ? 10.583 8.377 45.483 1.00 45.59 278 GLY A N 1
ATOM 2296 C CA . GLY A 1 278 ? 10.436 7.379 44.449 1.00 45.59 278 GLY A CA 1
ATOM 2297 C C . GLY A 1 278 ? 10.599 8.096 43.111 1.00 45.59 278 GLY A C 1
ATOM 2298 O O . GLY A 1 278 ? 10.219 9.263 43.007 1.00 45.59 278 GLY A O 1
ATOM 2299 N N . PRO A 1 279 ? 11.145 7.439 42.079 1.00 48.06 279 PRO A N 1
ATOM 2300 C CA . PRO A 1 279 ? 11.684 8.089 40.879 1.00 48.06 279 PRO A CA 1
ATOM 2301 C C . PRO A 1 279 ? 10.628 8.698 39.931 1.00 48.06 279 PRO A C 1
ATOM 2303 O O . PRO A 1 279 ? 10.922 8.974 38.773 1.00 48.06 279 PRO A O 1
ATOM 2306 N N . ALA A 1 280 ? 9.395 8.909 40.395 1.00 47.00 280 ALA A N 1
ATOM 2307 C CA . ALA A 1 280 ? 8.271 9.399 39.600 1.00 47.00 280 ALA A CA 1
ATOM 2308 C C . ALA A 1 280 ? 8.216 10.937 39.470 1.00 47.00 280 ALA A C 1
ATOM 2310 O O . ALA A 1 280 ? 7.360 11.448 38.755 1.00 47.00 280 ALA A O 1
ATOM 2311 N N . GLN A 1 281 ? 9.133 11.664 40.118 1.00 45.94 281 GLN A N 1
ATOM 2312 C CA . GLN A 1 281 ? 9.469 13.059 39.802 1.00 45.94 281 GLN A CA 1
ATOM 2313 C C . GLN A 1 281 ? 10.845 13.146 39.127 1.00 45.94 281 GLN A C 1
ATOM 2315 O O . GLN A 1 281 ? 11.677 13.973 39.484 1.00 45.94 281 GLN A O 1
ATOM 2320 N N . ARG A 1 282 ? 11.107 12.295 38.129 1.00 48.78 282 ARG A N 1
ATOM 2321 C CA . ARG A 1 282 ? 12.019 12.721 37.064 1.00 48.78 282 ARG A CA 1
ATOM 2322 C C . ARG A 1 282 ? 11.285 13.791 36.261 1.00 48.78 282 ARG A C 1
ATOM 2324 O O . ARG A 1 282 ? 10.621 13.504 35.272 1.00 48.78 282 ARG A O 1
ATOM 2331 N N . GLU A 1 283 ? 11.354 15.023 36.760 1.00 48.12 283 GLU A N 1
ATOM 2332 C CA . GLU A 1 283 ? 11.495 16.162 35.863 1.00 48.12 283 GLU A CA 1
ATOM 2333 C C . GLU A 1 283 ? 12.629 15.801 34.896 1.00 48.12 283 GLU A C 1
ATOM 2335 O O . GLU A 1 283 ? 13.654 15.266 35.326 1.00 48.12 283 GLU A O 1
ATOM 2340 N N . HIS A 1 284 ? 12.410 16.063 33.611 1.00 46.03 284 HIS A N 1
ATOM 2341 C CA . HIS A 1 284 ? 13.366 15.872 32.525 1.00 46.03 284 HIS A CA 1
ATOM 2342 C C . HIS A 1 284 ? 13.443 14.432 31.969 1.00 46.03 284 HIS A C 1
ATOM 2344 O O . HIS A 1 284 ? 14.023 13.507 32.545 1.00 46.03 284 HIS A O 1
ATOM 2350 N N . THR A 1 285 ? 12.936 14.273 30.741 1.00 50.19 285 THR A N 1
ATOM 2351 C CA . THR A 1 285 ? 13.709 13.575 29.704 1.00 50.19 285 THR A CA 1
ATOM 2352 C C . THR A 1 285 ? 15.141 14.133 29.735 1.00 50.19 285 THR A C 1
ATOM 2354 O O . THR A 1 285 ? 15.350 15.289 30.087 1.00 50.19 285 THR A O 1
ATOM 2357 N N . SER A 1 286 ? 16.164 13.327 29.460 1.00 54.09 286 SER A N 1
ATOM 2358 C CA . SER A 1 286 ? 17.588 13.695 29.635 1.00 54.09 286 SER A CA 1
ATOM 2359 C C . SER A 1 286 ? 18.065 14.950 28.873 1.00 54.09 286 SER A C 1
ATOM 2361 O O . SER A 1 286 ? 19.220 15.339 28.997 1.00 54.09 286 SER A O 1
ATOM 2363 N N . ASP A 1 287 ? 17.188 15.567 28.090 1.00 61.69 287 ASP A N 1
ATOM 2364 C CA . ASP A 1 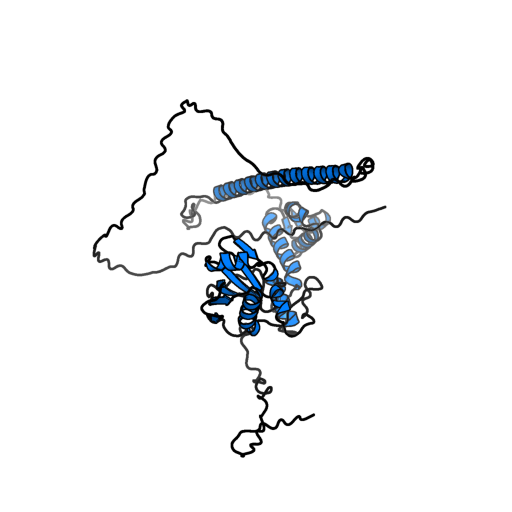287 ? 17.342 16.774 27.282 1.00 61.69 287 ASP A CA 1
ATOM 2365 C C . ASP A 1 287 ? 16.795 18.057 27.946 1.00 61.69 287 ASP A C 1
ATOM 2367 O O . ASP A 1 287 ? 16.959 19.144 27.397 1.00 61.69 287 ASP A O 1
ATOM 2371 N N . GLY A 1 288 ? 16.176 17.971 29.129 1.00 63.44 288 GLY A N 1
ATOM 2372 C CA . GLY A 1 288 ? 15.758 19.146 29.897 1.00 63.44 288 GLY A CA 1
ATOM 2373 C C . GLY A 1 288 ? 14.366 19.694 29.565 1.00 63.44 288 GLY A C 1
ATOM 2374 O O . GLY A 1 288 ? 13.925 20.620 30.244 1.00 63.44 288 GLY A O 1
ATOM 2375 N N . PHE A 1 289 ? 13.632 19.112 28.613 1.00 61.50 289 PHE A N 1
ATOM 2376 C CA . PHE A 1 289 ? 12.299 19.594 28.237 1.00 61.50 289 PHE A CA 1
ATOM 2377 C C . PHE A 1 289 ? 11.193 18.955 29.089 1.00 61.50 289 PHE A C 1
ATOM 2379 O O . PHE A 1 289 ? 11.125 17.741 29.270 1.00 61.50 289 PHE A O 1
ATOM 2386 N N . GLY A 1 290 ? 10.307 19.781 29.649 1.00 78.81 290 GLY A N 1
ATOM 2387 C CA . GLY A 1 290 ? 9.101 19.291 30.314 1.00 78.81 290 GLY A CA 1
ATOM 2388 C C . GLY A 1 290 ? 8.028 18.904 29.293 1.00 78.81 290 GLY A C 1
ATOM 2389 O O . GLY A 1 290 ? 7.923 19.527 28.238 1.00 78.81 290 GLY A O 1
ATOM 2390 N N . PHE A 1 291 ? 7.153 17.949 29.632 1.00 73.00 291 PHE A N 1
ATOM 2391 C CA . PHE A 1 291 ? 5.990 17.587 28.799 1.00 73.00 291 PHE A CA 1
ATOM 2392 C C . PHE A 1 291 ? 5.128 18.800 28.402 1.00 73.00 291 PHE A C 1
ATOM 2394 O O . PHE A 1 291 ? 4.483 18.802 27.357 1.00 73.00 291 PHE A O 1
ATOM 2401 N N . GLU A 1 292 ? 5.097 19.844 29.231 1.00 76.56 292 GLU A N 1
ATOM 2402 C CA . GLU A 1 292 ? 4.373 21.078 28.928 1.00 76.56 292 GLU A CA 1
ATOM 2403 C C . GLU A 1 292 ? 5.009 21.868 27.774 1.00 76.56 292 GLU A C 1
ATOM 2405 O O . GLU A 1 292 ? 4.290 22.444 26.955 1.00 76.56 292 GLU A O 1
ATOM 2410 N N . ASP A 1 293 ? 6.336 21.850 27.661 1.00 76.75 293 ASP A N 1
ATOM 2411 C CA . ASP A 1 293 ? 7.055 22.512 26.574 1.00 76.75 293 ASP A CA 1
ATOM 2412 C C . ASP A 1 293 ? 6.970 21.703 25.281 1.00 76.75 293 ASP A C 1
ATOM 2414 O O . ASP A 1 293 ? 6.744 22.284 24.221 1.00 76.75 293 ASP A O 1
ATOM 2418 N N . GLU A 1 294 ? 6.998 20.371 25.360 1.00 79.50 294 GLU A N 1
ATOM 2419 C CA . GLU A 1 294 ? 6.720 19.507 24.206 1.00 79.50 294 GLU A CA 1
ATOM 2420 C C . GLU A 1 294 ? 5.300 19.747 23.658 1.00 79.50 294 GLU A C 1
ATOM 2422 O O . GLU A 1 294 ? 5.102 19.907 22.453 1.00 79.50 294 GLU A O 1
ATOM 2427 N N . VAL A 1 295 ? 4.301 19.892 24.539 1.00 82.88 295 VAL A N 1
ATOM 2428 C CA . VAL A 1 295 ? 2.931 20.251 24.137 1.00 82.88 295 VAL A CA 1
ATOM 2429 C C . VAL A 1 295 ? 2.863 21.648 23.507 1.00 82.88 295 VAL A C 1
ATOM 2431 O O . VAL A 1 295 ? 2.105 21.838 22.552 1.00 82.88 295 VAL A O 1
ATOM 2434 N N . LYS A 1 296 ? 3.627 22.636 23.995 1.00 85.06 296 LYS A N 1
ATOM 2435 C CA . LYS A 1 296 ? 3.697 23.972 23.369 1.00 85.06 296 LYS A CA 1
ATOM 2436 C C . LYS A 1 296 ? 4.332 23.912 21.982 1.00 85.06 296 LYS A C 1
ATOM 2438 O O . LYS A 1 296 ? 3.777 24.503 21.058 1.00 85.06 296 LYS A O 1
ATOM 2443 N N . ILE A 1 297 ? 5.426 23.167 21.826 1.00 83.44 297 ILE A N 1
ATOM 2444 C CA . ILE A 1 297 ? 6.098 22.967 20.537 1.00 83.44 297 ILE A CA 1
ATOM 2445 C C . ILE A 1 297 ? 5.138 22.293 19.556 1.00 83.44 297 ILE A C 1
ATOM 2447 O O . ILE A 1 297 ? 4.937 22.799 18.457 1.00 83.44 297 ILE A O 1
ATOM 2451 N N . LEU A 1 298 ? 4.454 21.220 19.968 1.00 90.38 298 LEU A N 1
ATOM 2452 C CA . LEU A 1 298 ? 3.465 20.545 19.124 1.00 90.38 298 LEU A 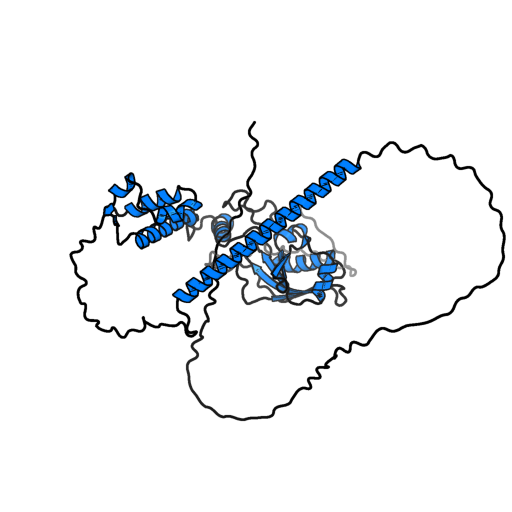CA 1
ATOM 2453 C C . LEU A 1 298 ? 2.332 21.486 18.693 1.00 90.38 298 LEU A C 1
ATOM 2455 O O . LEU A 1 298 ? 1.929 21.465 17.532 1.00 90.38 298 LEU A O 1
ATOM 2459 N N . ARG A 1 299 ? 1.835 22.349 19.589 1.00 91.19 299 ARG A N 1
ATOM 2460 C CA . ARG A 1 299 ? 0.831 23.366 19.229 1.00 91.19 299 ARG A CA 1
ATOM 2461 C C . ARG A 1 299 ? 1.364 24.366 18.207 1.00 91.19 299 ARG A C 1
ATOM 2463 O O . ARG A 1 299 ? 0.643 24.688 17.270 1.00 91.19 299 ARG A O 1
ATOM 2470 N N . GLN A 1 300 ? 2.606 24.817 18.360 1.00 91.44 300 GLN A N 1
ATOM 2471 C CA . GLN A 1 300 ? 3.241 25.732 17.414 1.00 91.44 300 GLN A CA 1
ATOM 2472 C C . GLN A 1 300 ? 3.425 25.085 16.035 1.00 91.44 300 GLN A C 1
ATOM 2474 O O . GLN A 1 300 ? 3.113 25.709 15.024 1.00 91.44 300 GLN A O 1
ATOM 2479 N N . THR A 1 301 ? 3.847 23.820 15.986 1.00 90.25 301 THR A N 1
ATOM 2480 C CA . THR A 1 301 ? 3.961 23.055 14.737 1.00 90.25 301 THR A CA 1
ATOM 2481 C C . THR A 1 301 ? 2.608 22.912 14.042 1.00 90.25 301 THR A C 1
ATOM 2483 O O . THR A 1 301 ? 2.521 23.069 12.828 1.00 90.25 301 THR A O 1
ATOM 2486 N N . VAL A 1 302 ? 1.527 22.669 14.794 1.00 93.00 302 VAL A N 1
ATOM 2487 C CA . VAL A 1 302 ? 0.168 22.617 14.227 1.00 93.00 302 VAL A CA 1
ATOM 2488 C C . VAL A 1 302 ? -0.226 23.956 13.599 1.00 93.00 302 VAL A C 1
ATOM 2490 O O . VAL A 1 302 ? -0.773 23.958 12.500 1.00 93.00 302 VAL A O 1
ATOM 2493 N N . THR A 1 303 ? 0.085 25.084 14.242 1.00 89.81 303 THR A N 1
ATOM 2494 C CA . THR A 1 303 ? -0.169 26.418 13.672 1.00 89.81 303 THR A CA 1
ATOM 2495 C C . THR A 1 303 ? 0.631 26.651 12.388 1.00 89.81 303 THR A C 1
ATOM 2497 O O . THR A 1 303 ? 0.059 27.062 11.388 1.00 89.81 303 THR A O 1
ATOM 2500 N N . GLN A 1 304 ? 1.914 26.278 12.352 1.00 92.31 304 GLN A N 1
ATOM 2501 C CA . GLN A 1 304 ? 2.727 26.384 11.131 1.00 92.31 304 GLN A CA 1
ATOM 2502 C C . GLN A 1 304 ? 2.174 25.539 9.973 1.00 92.31 304 GLN A C 1
ATOM 2504 O O . GLN A 1 304 ? 2.220 25.955 8.816 1.00 92.31 304 GLN A O 1
ATOM 2509 N N . ILE A 1 305 ? 1.643 24.348 10.268 1.00 93.94 305 ILE A N 1
ATOM 2510 C CA . ILE A 1 305 ? 0.998 23.502 9.258 1.00 93.94 305 ILE A CA 1
ATOM 2511 C C . ILE A 1 305 ? -0.284 24.165 8.738 1.00 93.94 305 ILE A C 1
ATOM 2513 O O . ILE A 1 305 ? -0.538 24.105 7.538 1.00 93.94 305 ILE A O 1
ATOM 2517 N N . GLN A 1 306 ? -1.072 24.814 9.601 1.00 91.44 306 GLN A N 1
ATOM 2518 C CA . GLN A 1 306 ? -2.270 25.555 9.184 1.00 91.44 306 GLN A CA 1
ATOM 2519 C C . GLN A 1 306 ? -1.920 26.698 8.224 1.00 91.44 306 GLN A C 1
ATOM 2521 O O . GLN A 1 306 ? -2.519 26.775 7.153 1.00 91.44 306 GLN A O 1
ATOM 2526 N N . ASP A 1 307 ? -0.897 27.493 8.542 1.00 89.75 307 ASP A N 1
ATOM 2527 C CA . ASP A 1 307 ? -0.436 28.591 7.682 1.00 89.75 307 ASP A CA 1
ATOM 2528 C C . ASP A 1 307 ? 0.036 28.077 6.306 1.00 89.75 307 ASP A C 1
ATOM 2530 O O . ASP A 1 307 ? -0.231 28.679 5.263 1.00 89.75 307 ASP A O 1
ATOM 2534 N N . LEU A 1 308 ? 0.719 26.925 6.276 1.00 93.25 308 LEU A N 1
ATOM 2535 C CA . LEU A 1 308 ? 1.148 26.282 5.029 1.00 93.25 308 LEU A CA 1
ATOM 2536 C C . LEU A 1 308 ? -0.033 25.791 4.183 1.00 93.25 308 LEU A C 1
ATOM 2538 O O . LEU A 1 308 ? 0.009 25.911 2.958 1.00 93.25 308 LEU A O 1
ATOM 2542 N N . VAL A 1 309 ? -1.068 25.235 4.816 1.00 95.25 309 VAL A N 1
ATOM 2543 C CA . VAL A 1 309 ? -2.292 24.799 4.128 1.00 95.25 309 VAL A CA 1
ATOM 2544 C C . VAL A 1 309 ? -3.020 26.001 3.526 1.00 95.25 309 VAL A C 1
ATOM 2546 O O . VAL A 1 309 ? -3.368 25.960 2.350 1.00 95.25 309 VAL A O 1
ATOM 2549 N N . GLU A 1 310 ? -3.154 27.100 4.267 1.00 94.75 310 GLU A N 1
ATOM 2550 C CA . GLU A 1 310 ? -3.783 28.329 3.768 1.00 94.75 310 GLU A CA 1
ATOM 2551 C C . GLU A 1 310 ? -3.020 28.923 2.569 1.00 94.75 310 GLU A C 1
ATOM 2553 O O . GLU A 1 310 ? -3.611 29.336 1.567 1.00 94.75 310 GLU A O 1
ATOM 2558 N N . MET A 1 311 ? -1.685 28.891 2.610 1.00 93.69 311 MET A N 1
ATOM 2559 C CA . MET A 1 311 ? -0.847 29.339 1.497 1.00 93.69 311 MET A CA 1
ATOM 2560 C C . MET A 1 311 ? -1.002 28.454 0.247 1.00 93.69 311 MET A C 1
ATOM 2562 O O . MET A 1 311 ? -0.959 28.955 -0.884 1.00 93.69 311 MET A O 1
ATOM 2566 N N . LEU A 1 312 ? -1.180 27.140 0.432 1.00 94.69 312 LEU A N 1
ATOM 2567 C CA . LEU A 1 312 ? -1.463 26.205 -0.658 1.00 94.69 312 LEU A CA 1
ATOM 2568 C C . LEU A 1 312 ? -2.847 26.452 -1.263 1.00 94.69 312 LEU A C 1
ATOM 2570 O O . LEU A 1 312 ? -2.937 26.519 -2.488 1.00 94.69 312 LEU A O 1
ATOM 2574 N N . ASP A 1 313 ? -3.875 26.666 -0.443 1.00 95.19 313 ASP A N 1
ATOM 2575 C CA . ASP A 1 313 ? -5.231 26.987 -0.907 1.00 95.19 313 ASP A CA 1
ATOM 2576 C C . ASP A 1 313 ? -5.246 28.278 -1.736 1.00 95.19 313 ASP A C 1
ATOM 2578 O O . ASP A 1 313 ? -5.781 28.305 -2.847 1.00 95.19 313 ASP A O 1
ATOM 2582 N N . HIS A 1 314 ? -4.555 29.328 -1.277 1.00 96.06 314 HIS A N 1
ATOM 2583 C CA . HIS A 1 314 ? -4.403 30.564 -2.050 1.00 96.06 314 HIS A CA 1
ATOM 2584 C C . HIS A 1 314 ? -3.722 30.318 -3.408 1.00 96.06 314 HIS A C 1
ATOM 2586 O O . HIS A 1 314 ? -4.131 30.853 -4.442 1.00 96.06 314 HIS A O 1
ATOM 2592 N N . ARG A 1 315 ? -2.684 29.473 -3.441 1.00 96.06 315 ARG A N 1
ATOM 2593 C CA . ARG A 1 315 ? -1.985 29.128 -4.685 1.00 96.06 315 ARG A CA 1
ATOM 2594 C C . ARG A 1 315 ? -2.860 28.314 -5.640 1.00 96.06 315 ARG A C 1
ATOM 2596 O O . ARG A 1 315 ? -2.753 28.519 -6.849 1.00 96.06 315 ARG A O 1
ATOM 2603 N N . VAL A 1 316 ? -3.693 27.408 -5.126 1.00 96.31 316 VAL A N 1
ATOM 2604 C CA . VAL A 1 316 ? -4.679 26.667 -5.927 1.00 96.31 316 VAL A CA 1
ATOM 2605 C C . VAL A 1 316 ? -5.682 27.641 -6.543 1.00 96.31 316 VAL A C 1
ATOM 2607 O O . VAL A 1 316 ? -5.840 27.621 -7.761 1.00 96.31 316 VAL A O 1
ATOM 2610 N N . GLY A 1 317 ? -6.232 28.577 -5.763 1.00 95.50 317 GLY A N 1
ATOM 2611 C CA . GLY A 1 317 ? -7.144 29.607 -6.276 1.00 95.50 317 GLY A CA 1
ATOM 2612 C C . GLY A 1 317 ? -6.543 30.443 -7.416 1.00 95.50 317 GLY A C 1
ATOM 2613 O O . GLY A 1 317 ? -7.170 30.625 -8.459 1.00 95.50 317 GLY A O 1
ATOM 2614 N N . LEU A 1 318 ? -5.278 30.869 -7.293 1.00 95.44 318 LEU A N 1
ATOM 2615 C CA . LEU A 1 318 ? -4.574 31.579 -8.375 1.00 95.44 318 LEU A CA 1
ATOM 2616 C C . LEU A 1 318 ? -4.388 30.726 -9.642 1.00 95.44 318 LEU A C 1
ATOM 2618 O O . LEU A 1 318 ? -4.377 31.249 -10.759 1.00 95.44 318 LEU A O 1
ATOM 2622 N N . LEU A 1 319 ? -4.177 29.415 -9.493 1.00 95.88 319 LEU A N 1
ATOM 2623 C CA . LEU A 1 319 ? -4.050 28.506 -10.634 1.00 95.88 319 LEU A CA 1
ATOM 2624 C C . LEU A 1 319 ? -5.398 28.280 -11.322 1.00 95.88 319 LEU A C 1
ATOM 2626 O O . LEU A 1 319 ? -5.441 28.230 -12.553 1.00 95.88 319 LEU A O 1
ATOM 2630 N N . GLU A 1 320 ? -6.484 28.194 -10.560 1.00 96.00 320 GLU A N 1
ATOM 2631 C CA . GLU A 1 320 ? -7.844 28.101 -11.090 1.00 96.00 320 GLU A CA 1
ATOM 2632 C C . GLU A 1 320 ? -8.231 29.359 -11.875 1.00 96.00 320 GLU A C 1
ATOM 2634 O O . GLU A 1 320 ? -8.737 29.245 -12.994 1.00 96.00 320 GLU A O 1
ATOM 2639 N N . GLU A 1 321 ? -7.901 30.549 -11.362 1.00 95.44 321 GLU A N 1
ATOM 2640 C CA . GLU A 1 321 ? -8.110 31.827 -12.056 1.00 95.44 321 GLU A CA 1
ATOM 2641 C C . GLU A 1 321 ? -7.308 31.911 -13.367 1.00 95.44 321 GLU A C 1
ATOM 2643 O O . GLU A 1 321 ? -7.819 32.315 -14.413 1.00 95.44 321 GLU A O 1
ATOM 2648 N N . LYS A 1 322 ? -6.051 31.453 -13.367 1.00 95.56 322 LYS A N 1
ATOM 2649 C CA . LYS A 1 322 ? -5.259 31.378 -14.606 1.00 95.56 322 LYS A CA 1
ATOM 2650 C C . LYS A 1 322 ? -5.857 30.397 -15.612 1.00 95.56 322 LYS A C 1
ATOM 2652 O O . LYS A 1 322 ? -5.879 30.683 -16.810 1.00 95.56 322 LYS A O 1
ATOM 2657 N N . CYS A 1 323 ? -6.351 29.252 -15.144 1.00 93.50 323 CYS A N 1
ATOM 2658 C CA . CYS A 1 323 ? -6.996 28.265 -16.005 1.00 93.50 323 CYS A CA 1
ATOM 2659 C C . CYS A 1 323 ? -8.306 28.795 -16.601 1.00 93.50 323 CYS A C 1
ATOM 2661 O O . CYS A 1 323 ? -8.575 28.553 -17.780 1.00 93.50 323 CYS A O 1
ATOM 2663 N N . SER A 1 324 ? -9.112 29.528 -15.829 1.00 93.75 324 SER A N 1
ATOM 2664 C CA . SER A 1 324 ? -10.342 30.148 -16.332 1.00 93.75 324 SER A CA 1
ATOM 2665 C C . SER A 1 324 ? -10.034 31.247 -17.354 1.00 93.75 324 SER A C 1
ATOM 2667 O O . SER A 1 324 ? -10.628 31.253 -18.435 1.00 93.75 324 SER A O 1
ATOM 2669 N N . GLY A 1 325 ? -9.026 32.089 -17.098 1.00 91.75 325 GLY A N 1
ATOM 2670 C CA . GLY A 1 325 ? -8.543 33.090 -18.053 1.00 91.75 325 GLY A CA 1
ATOM 2671 C C . GLY A 1 325 ? -8.090 32.472 -19.380 1.00 91.75 325 GLY A C 1
ATOM 2672 O O . GLY A 1 325 ? -8.455 32.957 -20.453 1.00 91.75 325 GLY A O 1
ATOM 2673 N N . PHE A 1 326 ? -7.374 31.345 -19.330 1.00 91.62 326 PHE A N 1
ATOM 2674 C CA . PHE A 1 326 ? -6.945 30.634 -20.536 1.00 91.62 326 PHE A CA 1
ATOM 2675 C C . PHE A 1 326 ? -8.133 30.059 -21.324 1.00 91.62 326 PHE A C 1
ATOM 2677 O O . PHE A 1 326 ? -8.178 30.176 -22.548 1.00 91.62 326 PHE A O 1
ATOM 2684 N N . LYS A 1 327 ? -9.141 29.501 -20.639 1.00 89.94 327 LYS A N 1
ATOM 2685 C CA . LYS A 1 327 ? -10.377 29.019 -21.283 1.00 89.94 327 LYS A CA 1
ATOM 2686 C C . LYS A 1 327 ? -11.130 30.153 -21.990 1.00 89.94 327 LYS A C 1
ATOM 2688 O O . LYS A 1 327 ? -11.563 29.967 -23.127 1.00 89.94 327 LYS A O 1
ATOM 2693 N N . HIS A 1 328 ? -11.226 31.333 -21.376 1.00 86.00 328 HIS A N 1
ATOM 2694 C CA . HIS A 1 328 ? -11.851 32.507 -21.995 1.00 86.00 328 HIS A CA 1
ATOM 2695 C C . HIS A 1 328 ? -11.064 33.032 -23.205 1.00 86.00 328 HIS A C 1
ATOM 2697 O O . HIS A 1 328 ? -11.668 33.397 -24.217 1.00 86.00 328 HIS A O 1
ATOM 2703 N N . ALA A 1 329 ? -9.730 33.021 -23.153 1.00 82.94 329 ALA A N 1
ATOM 2704 C CA . ALA A 1 329 ? -8.888 33.411 -24.284 1.00 82.94 329 ALA A CA 1
ATOM 2705 C C . ALA A 1 329 ? -9.057 32.450 -25.475 1.00 82.94 329 ALA A C 1
ATOM 2707 O O . ALA A 1 329 ? -9.176 32.883 -26.620 1.00 82.94 329 ALA A O 1
ATOM 2708 N N . VAL A 1 330 ? -9.154 31.144 -25.207 1.00 85.38 330 VAL A N 1
ATOM 2709 C CA . VAL A 1 330 ? -9.362 30.127 -26.251 1.00 85.38 330 VAL A CA 1
ATOM 2710 C C . VAL A 1 330 ? -10.757 30.243 -26.873 1.00 85.38 330 VAL A C 1
ATOM 2712 O O . VAL A 1 330 ? -10.887 30.153 -28.091 1.00 85.38 330 VAL A O 1
ATOM 2715 N N . GLN A 1 331 ? -11.794 30.495 -26.070 1.00 81.62 331 GLN A N 1
ATOM 2716 C CA . GLN A 1 331 ? -13.159 30.674 -26.583 1.00 81.62 331 GLN A CA 1
ATOM 2717 C C . GLN A 1 331 ? -13.350 31.987 -27.358 1.00 81.62 331 GLN A C 1
ATOM 2719 O O . GLN A 1 331 ? -14.095 32.010 -28.333 1.00 81.62 331 GLN A O 1
ATOM 2724 N N . SER A 1 332 ? -12.665 33.071 -26.979 1.00 77.50 332 SER A N 1
ATOM 2725 C CA . SER A 1 332 ? -12.742 34.354 -27.701 1.00 77.50 332 SER A CA 1
ATOM 2726 C C . SER A 1 332 ? -11.874 34.407 -28.968 1.00 77.50 332 SER A C 1
ATOM 2728 O O . SER A 1 332 ? -12.207 35.128 -29.908 1.00 77.50 332 SER A O 1
ATOM 2730 N N . GLY A 1 333 ? -10.808 33.603 -29.048 1.00 62.84 333 GLY A N 1
ATOM 2731 C CA . GLY A 1 333 ? -9.935 33.503 -30.225 1.00 62.84 333 GLY A CA 1
ATOM 2732 C C . GLY A 1 333 ? -10.498 32.714 -31.416 1.00 62.84 333 GLY A C 1
ATOM 2733 O O . GLY A 1 333 ? -9.865 32.694 -32.468 1.00 62.84 333 GLY A O 1
ATOM 2734 N N . GLN A 1 334 ? -11.666 32.071 -31.289 1.00 56.31 334 GLN A N 1
ATOM 2735 C CA . GLN A 1 334 ? -12.266 31.256 -32.360 1.00 56.31 334 GLN A CA 1
ATOM 2736 C C . GLN A 1 334 ? -13.227 32.013 -33.292 1.00 56.31 334 GLN A C 1
ATOM 2738 O O . GLN A 1 334 ? -13.715 31.449 -34.271 1.00 56.31 334 GLN A O 1
ATOM 2743 N N . THR A 1 335 ? -13.449 33.304 -33.058 1.00 53.81 335 THR A N 1
ATOM 2744 C CA . THR A 1 335 ? -14.082 34.212 -34.025 1.00 53.81 335 THR A CA 1
ATOM 2745 C C . THR A 1 335 ? -13.011 34.892 -34.884 1.00 53.81 335 THR A C 1
ATOM 2747 O O . THR A 1 335 ? -12.740 36.080 -34.732 1.00 53.81 335 THR A O 1
ATOM 2750 N N . GLU A 1 336 ? -12.373 34.137 -35.789 1.00 52.72 336 GLU A N 1
ATOM 2751 C CA . GLU A 1 336 ? -11.606 34.733 -36.896 1.00 52.72 336 GLU A CA 1
ATOM 2752 C C . GLU A 1 336 ? -12.608 35.503 -37.792 1.00 52.72 336 GLU A C 1
ATOM 2754 O O . GLU A 1 336 ? -13.541 34.889 -38.324 1.00 52.72 336 GLU A O 1
ATOM 2759 N N . PRO A 1 337 ? -12.477 36.832 -37.982 1.00 61.88 337 PRO A N 1
ATOM 2760 C CA . PRO A 1 337 ? -13.225 37.522 -39.025 1.00 61.88 337 PRO A CA 1
ATOM 2761 C C . PRO A 1 337 ? -12.828 36.948 -40.398 1.00 61.88 337 PRO A C 1
ATOM 2763 O O . PRO A 1 337 ? -11.674 36.555 -40.594 1.00 61.88 337 PRO A O 1
ATOM 2766 N N . PRO A 1 338 ? -13.764 36.877 -41.362 1.00 54.03 338 PRO A N 1
ATOM 2767 C CA . PRO A 1 338 ? -13.570 36.148 -42.611 1.00 54.03 338 PRO A CA 1
ATOM 2768 C C . PRO A 1 338 ? -12.343 36.667 -43.368 1.00 54.03 338 PRO A C 1
ATOM 2770 O O . PRO A 1 338 ? -12.287 37.833 -43.765 1.00 54.03 338 PRO A O 1
ATOM 2773 N N . ARG A 1 339 ? -11.355 35.785 -43.577 1.00 57.84 339 ARG A N 1
ATOM 2774 C CA . ARG A 1 339 ? -10.151 36.095 -44.357 1.00 57.84 339 ARG A CA 1
ATOM 2775 C C . ARG A 1 339 ? -10.528 36.544 -45.774 1.00 57.84 339 ARG A C 1
ATOM 2777 O O . ARG A 1 339 ? -11.260 35.823 -46.457 1.00 57.84 339 ARG A O 1
ATOM 2784 N N . PRO A 1 340 ? -9.985 37.673 -46.265 1.00 64.75 340 PRO A N 1
ATOM 2785 C CA . PRO A 1 340 ? -10.113 38.039 -47.666 1.00 64.75 340 PRO A CA 1
ATOM 2786 C C . PRO A 1 340 ? -9.384 37.019 -48.564 1.00 64.75 340 PRO A C 1
ATOM 2788 O O . PRO A 1 340 ? -8.361 36.452 -48.165 1.00 64.75 340 PRO A O 1
ATOM 2791 N N . PRO A 1 341 ? -9.905 36.760 -49.777 1.00 64.44 341 PRO A N 1
ATOM 2792 C CA . PRO A 1 341 ? -9.414 35.700 -50.650 1.00 64.44 341 PRO A CA 1
ATOM 2793 C C . PRO A 1 341 ? -7.983 35.967 -51.152 1.00 64.44 341 PRO A C 1
ATOM 2795 O O . PRO A 1 341 ? -7.623 37.115 -51.426 1.00 64.44 341 PRO A O 1
ATOM 2798 N N . PRO A 1 342 ? -7.163 34.913 -51.326 1.00 59.44 342 PRO A N 1
ATOM 2799 C CA . PRO A 1 342 ? -5.764 35.050 -51.714 1.00 59.44 342 PRO A CA 1
ATOM 2800 C C . PRO A 1 342 ? -5.605 35.563 -53.161 1.00 59.44 342 PRO A C 1
ATOM 2802 O O . PRO A 1 342 ? -6.317 35.106 -54.064 1.00 59.44 342 PRO A O 1
ATOM 2805 N N . PRO A 1 343 ? -4.648 36.475 -53.427 1.00 56.22 343 PRO A N 1
ATOM 2806 C CA . PRO A 1 343 ? -4.383 36.973 -54.770 1.00 56.22 343 PRO A CA 1
ATOM 2807 C C . PRO A 1 343 ? -3.753 35.890 -55.659 1.00 56.22 343 PRO A C 1
ATOM 2809 O O . PRO A 1 343 ? -2.855 35.145 -55.263 1.00 56.22 343 PRO A O 1
ATOM 2812 N N . LYS A 1 344 ? -4.242 35.816 -56.901 1.00 52.69 344 LYS A N 1
ATOM 2813 C CA . LYS A 1 344 ? -3.818 34.859 -57.930 1.00 52.69 344 LYS A CA 1
ATOM 2814 C C . LYS A 1 344 ? -2.332 35.040 -58.270 1.00 52.69 344 LYS A C 1
ATOM 2816 O O . LYS A 1 344 ? -1.922 36.105 -58.730 1.00 52.69 344 LYS A O 1
ATOM 2821 N N . LYS A 1 345 ? -1.548 33.969 -58.100 1.00 52.31 345 LYS A N 1
ATOM 2822 C CA . LYS A 1 345 ? -0.144 33.859 -58.526 1.00 52.31 345 LYS A CA 1
ATOM 2823 C C . LYS A 1 345 ? -0.030 34.092 -60.040 1.00 52.31 345 LYS A C 1
ATOM 2825 O O . LYS A 1 345 ? -0.519 33.284 -60.826 1.00 52.31 345 LYS A O 1
ATOM 2830 N N . LYS A 1 346 ? 0.638 35.175 -60.450 1.00 49.97 346 LYS A N 1
ATOM 2831 C CA . LYS A 1 346 ? 1.199 35.312 -61.801 1.00 49.97 346 LYS A CA 1
ATOM 2832 C C . LYS A 1 346 ? 2.606 34.722 -61.798 1.00 49.97 346 LYS A C 1
ATOM 2834 O O . LYS A 1 346 ? 3.439 35.112 -60.987 1.00 49.97 346 LYS A O 1
ATOM 2839 N N . ALA A 1 347 ? 2.832 33.779 -62.707 1.00 53.25 347 ALA A N 1
ATOM 2840 C CA . ALA A 1 347 ? 4.139 33.228 -63.028 1.00 53.25 347 ALA A CA 1
ATOM 2841 C C . ALA A 1 347 ? 5.102 34.353 -63.441 1.00 53.25 347 ALA A C 1
ATOM 2843 O O . ALA A 1 347 ? 4.759 35.170 -64.299 1.00 53.25 347 ALA A O 1
ATOM 2844 N N . ARG A 1 348 ? 6.303 34.386 -62.856 1.00 48.22 348 ARG A N 1
ATOM 2845 C CA . ARG A 1 348 ? 7.408 35.213 -63.343 1.00 48.22 348 ARG A CA 1
ATOM 2846 C C . ARG A 1 348 ? 8.647 34.343 -63.511 1.00 48.22 348 ARG A C 1
ATOM 2848 O O . ARG A 1 348 ? 9.018 33.598 -62.610 1.00 48.22 348 ARG A O 1
ATOM 2855 N N . LYS A 1 349 ? 9.176 34.437 -64.729 1.00 45.28 349 LYS A N 1
ATOM 2856 C CA . LYS A 1 349 ? 10.372 33.811 -65.283 1.00 45.28 349 LYS A CA 1
ATOM 2857 C C . LYS A 1 349 ? 11.599 33.944 -64.383 1.00 45.28 349 LYS A C 1
ATOM 2859 O O . LYS A 1 349 ? 11.842 34.999 -63.807 1.00 45.28 349 LYS A O 1
ATOM 2864 N N . GLN A 1 350 ? 12.347 32.852 -64.399 1.00 46.47 350 GLN A N 1
ATOM 2865 C CA . GLN A 1 350 ? 13.769 32.703 -64.140 1.00 46.47 350 GLN A CA 1
ATOM 2866 C C . GLN A 1 350 ? 14.579 33.549 -65.138 1.00 46.47 350 GLN A C 1
ATOM 2868 O O . GLN A 1 350 ? 14.318 33.474 -66.339 1.00 46.47 350 GLN A O 1
ATOM 2873 N N . GLU A 1 351 ? 15.523 34.337 -64.635 1.00 44.78 351 GLU A N 1
ATOM 2874 C CA . GLU A 1 351 ? 16.649 34.886 -65.393 1.00 44.78 351 GLU A CA 1
ATOM 2875 C C . GLU A 1 351 ? 17.825 35.043 -64.421 1.00 44.78 351 GLU A C 1
ATOM 2877 O O . GLU A 1 351 ? 17.645 35.501 -63.289 1.00 44.78 351 GLU A O 1
ATOM 2882 N N . ASP A 1 352 ? 18.970 34.531 -64.862 1.00 50.84 352 ASP A N 1
ATOM 2883 C CA . ASP A 1 352 ? 20.275 34.560 -64.212 1.00 50.84 352 ASP A CA 1
ATOM 2884 C C . ASP A 1 352 ? 20.810 35.996 -64.118 1.00 50.84 352 ASP A C 1
ATOM 2886 O O . ASP A 1 352 ? 20.508 36.805 -64.989 1.00 50.84 352 ASP A O 1
ATOM 2890 N N . ASP A 1 353 ? 21.635 36.290 -63.107 1.00 44.69 353 ASP A N 1
ATOM 2891 C CA . ASP A 1 353 ? 22.830 37.121 -63.303 1.00 44.69 353 ASP A CA 1
ATOM 2892 C C . ASP A 1 353 ? 23.785 37.045 -62.100 1.00 44.69 353 ASP A C 1
ATOM 2894 O O . ASP A 1 353 ? 23.399 37.110 -60.930 1.00 44.69 353 ASP A O 1
ATOM 2898 N N . GLU A 1 354 ? 25.059 36.871 -62.444 1.00 50.00 354 GLU A N 1
ATOM 2899 C CA . GLU A 1 354 ? 26.239 36.887 -61.587 1.00 50.00 354 GLU A CA 1
ATOM 2900 C C . GLU A 1 354 ? 26.664 38.317 -61.197 1.00 50.00 354 GLU A C 1
ATOM 2902 O O . GLU A 1 354 ? 26.255 39.304 -61.803 1.00 50.00 354 GLU A O 1
ATOM 2907 N N . ALA A 1 355 ? 27.643 38.356 -60.280 1.00 45.69 355 ALA A N 1
ATOM 2908 C CA . ALA A 1 355 ? 28.538 39.458 -59.903 1.00 45.69 355 ALA A CA 1
ATOM 2909 C C . ALA A 1 355 ? 28.034 40.373 -58.764 1.00 45.69 355 ALA A C 1
ATOM 2911 O O . ALA A 1 355 ? 26.850 40.648 -58.666 1.00 45.69 355 ALA A O 1
ATOM 2912 N N . LYS A 1 356 ? 28.828 40.977 -57.867 1.00 44.62 356 LYS A N 1
ATOM 2913 C CA . LYS A 1 356 ? 30.244 40.988 -57.422 1.00 44.62 356 LYS A CA 1
ATOM 2914 C C . LYS A 1 356 ? 30.357 42.321 -56.619 1.00 44.62 356 LYS A C 1
ATOM 2916 O O . LYS A 1 356 ? 29.723 43.287 -57.024 1.00 44.62 356 LYS A O 1
ATOM 2921 N N . VAL A 1 357 ? 31.249 42.413 -55.618 1.00 42.41 357 VAL A N 1
ATOM 2922 C CA . VAL A 1 357 ? 31.958 43.655 -55.171 1.00 42.41 357 VAL A CA 1
ATOM 2923 C C . VAL A 1 357 ? 31.359 44.566 -54.054 1.00 42.41 357 VAL A C 1
ATOM 2925 O O . VAL A 1 357 ? 30.313 45.171 -54.241 1.00 42.41 357 VAL A O 1
ATOM 2928 N N . MET A 1 358 ? 32.204 44.765 -53.012 1.00 42.44 358 MET A N 1
ATOM 2929 C CA . MET A 1 358 ? 32.441 45.921 -52.087 1.00 42.44 358 MET A CA 1
ATOM 2930 C C . MET A 1 358 ? 31.394 46.239 -51.002 1.00 42.44 358 MET A C 1
ATOM 2932 O O . MET A 1 358 ? 30.212 46.322 -51.294 1.00 42.44 358 MET A O 1
ATOM 2936 N N . ASP A 1 359 ? 31.737 46.275 -49.706 1.00 41.62 359 ASP A N 1
ATOM 2937 C CA . ASP A 1 359 ? 32.670 47.133 -48.919 1.00 41.62 359 ASP A CA 1
ATOM 2938 C C . ASP A 1 359 ? 31.893 48.238 -48.170 1.00 41.62 359 ASP A C 1
ATOM 2940 O O . ASP A 1 359 ? 30.924 48.767 -48.713 1.00 41.62 359 ASP A O 1
ATOM 2944 N N . SER A 1 360 ? 32.339 48.555 -46.945 1.00 45.72 360 SER A N 1
ATOM 2945 C CA . SER A 1 360 ? 31.870 49.517 -45.912 1.00 45.72 360 SER A CA 1
ATOM 2946 C C . SER A 1 360 ? 31.623 48.757 -44.596 1.00 45.72 360 SER A C 1
ATOM 2948 O O . SER A 1 360 ? 30.729 47.921 -44.538 1.00 45.72 360 SER A O 1
ATOM 2950 N N . GLY A 1 361 ? 32.364 48.914 -43.499 1.00 38.47 361 GLY A N 1
ATOM 2951 C CA . GLY A 1 361 ? 33.163 50.046 -43.037 1.00 38.47 361 GLY A CA 1
ATOM 2952 C C . GLY A 1 361 ? 32.437 50.714 -41.868 1.00 38.47 361 GLY A C 1
ATOM 2953 O O . GLY A 1 361 ? 31.430 51.367 -42.110 1.00 38.47 361 GLY A O 1
ATOM 2954 N N . SER A 1 362 ? 32.933 50.530 -40.640 1.00 46.47 362 SER A N 1
ATOM 2955 C CA . SER A 1 362 ? 32.963 51.550 -39.573 1.00 46.47 362 SER A CA 1
ATOM 2956 C C . SER A 1 362 ? 33.508 50.948 -38.273 1.00 46.47 362 SER A C 1
ATOM 2958 O O . SER A 1 362 ? 32.901 50.051 -37.685 1.00 46.47 362 SER A O 1
ATOM 2960 N N . GLU A 1 363 ? 34.670 51.464 -37.887 1.00 48.03 363 GLU A N 1
ATOM 2961 C CA . GLU A 1 363 ? 35.295 51.405 -36.567 1.00 48.03 363 GLU A CA 1
ATOM 2962 C C . GLU A 1 363 ? 34.546 52.298 -35.551 1.00 48.03 363 GLU A C 1
ATOM 2964 O O . GLU A 1 363 ? 33.602 53.000 -35.916 1.00 48.03 363 GLU A O 1
ATOM 2969 N N . GLU A 1 364 ? 35.081 52.294 -34.324 1.00 47.03 364 GLU A N 1
ATOM 2970 C CA . GLU A 1 364 ? 34.879 53.185 -33.162 1.00 47.03 364 GLU A CA 1
ATOM 2971 C C . GLU A 1 364 ? 33.930 52.624 -32.083 1.00 47.03 364 GLU A C 1
ATOM 2973 O O . GLU A 1 364 ? 32.727 52.495 -32.291 1.00 47.03 364 GLU A O 1
ATOM 2978 N N . ASP A 1 365 ? 34.430 52.016 -31.000 1.00 40.75 365 ASP A N 1
ATOM 2979 C CA . ASP A 1 365 ? 35.256 52.484 -29.856 1.00 40.75 365 ASP A CA 1
ATOM 2980 C C . ASP A 1 365 ? 34.477 53.166 -28.718 1.00 40.75 365 ASP A C 1
ATOM 2982 O O . ASP A 1 365 ? 33.701 54.094 -28.931 1.00 40.75 365 ASP A O 1
ATOM 2986 N N . SER A 1 366 ? 34.882 52.784 -27.494 1.00 44.84 366 SER A N 1
ATOM 2987 C CA . SER A 1 366 ? 34.615 53.392 -26.169 1.00 44.84 366 SER A CA 1
ATOM 2988 C C . SER A 1 366 ? 33.230 53.073 -25.568 1.00 44.84 366 SER A C 1
ATOM 2990 O O . SER A 1 366 ? 32.230 53.068 -26.268 1.00 44.84 366 SER A O 1
ATOM 2992 N N . GLU A 1 367 ? 33.044 52.793 -24.278 1.00 41.38 367 GLU A N 1
ATOM 2993 C CA . GLU A 1 367 ? 33.814 53.177 -23.094 1.00 41.38 367 GLU A CA 1
ATOM 2994 C C . GLU A 1 367 ? 33.258 52.390 -21.876 1.00 41.38 367 GLU A C 1
ATOM 2996 O O . GLU A 1 367 ? 32.052 52.174 -21.790 1.00 41.38 367 GLU A O 1
ATOM 3001 N N . GLU A 1 368 ? 34.169 51.959 -20.997 1.00 49.59 368 GLU A N 1
ATOM 3002 C CA . GLU A 1 368 ? 34.092 51.847 -19.524 1.00 49.59 368 GLU A CA 1
ATOM 3003 C C . GLU A 1 368 ? 32.909 51.171 -18.795 1.00 49.59 368 GLU A C 1
ATOM 3005 O O . GLU A 1 368 ? 31.735 51.473 -18.988 1.00 49.59 368 GLU A O 1
ATOM 3010 N N . GLY A 1 369 ? 33.251 50.324 -17.811 1.00 40.53 369 GLY A N 1
ATOM 3011 C CA . GLY A 1 369 ? 32.296 49.901 -16.785 1.00 40.53 369 GLY A CA 1
ATOM 3012 C C . GLY A 1 369 ? 32.737 48.745 -15.889 1.00 40.53 369 GLY A C 1
ATOM 3013 O O . GLY A 1 369 ? 32.126 47.688 -15.941 1.00 40.53 369 GLY A O 1
ATOM 3014 N N . GLU A 1 370 ? 33.782 48.997 -15.103 1.00 48.50 370 GLU A N 1
ATOM 3015 C CA . GLU A 1 370 ? 33.994 48.562 -13.711 1.00 48.50 370 GLU A CA 1
ATOM 3016 C C . GLU A 1 370 ? 33.974 47.069 -13.312 1.00 48.50 370 GLU A C 1
ATOM 3018 O O . GLU A 1 370 ? 33.003 46.323 -13.423 1.00 48.50 370 GLU A O 1
ATOM 3023 N N . ASP A 1 371 ? 35.126 46.720 -12.743 1.00 46.09 371 ASP A N 1
ATOM 3024 C CA . ASP A 1 371 ? 35.476 45.599 -11.888 1.00 46.09 371 ASP A CA 1
ATOM 3025 C C . ASP A 1 371 ? 34.439 45.271 -10.800 1.00 46.09 371 ASP A C 1
ATOM 3027 O O . ASP A 1 371 ? 34.081 46.125 -9.996 1.00 46.09 371 ASP A O 1
ATOM 3031 N N . ASP A 1 372 ? 34.102 43.988 -10.665 1.00 45.19 372 ASP A N 1
ATOM 3032 C CA . ASP A 1 372 ? 33.779 43.408 -9.362 1.00 45.19 372 ASP A CA 1
ATOM 3033 C C . ASP A 1 372 ? 34.487 42.057 -9.234 1.00 45.19 372 ASP A C 1
ATOM 3035 O O . ASP A 1 372 ? 34.118 41.036 -9.825 1.00 45.19 372 ASP A O 1
ATOM 3039 N N . ALA A 1 373 ? 35.565 42.091 -8.455 1.00 50.38 373 ALA A N 1
ATOM 3040 C CA . ALA A 1 373 ? 36.226 40.925 -7.913 1.00 50.38 373 ALA A CA 1
ATOM 3041 C C . ALA A 1 373 ? 35.244 40.180 -7.002 1.00 50.38 373 ALA A C 1
ATOM 3043 O O . ALA A 1 373 ? 34.687 40.762 -6.073 1.00 50.38 373 ALA A O 1
ATOM 3044 N N . ASN A 1 374 ? 35.066 38.879 -7.224 1.00 44.59 374 ASN A N 1
ATOM 3045 C CA . ASN A 1 374 ? 34.581 38.020 -6.158 1.00 44.59 374 ASN A CA 1
ATOM 3046 C C . ASN A 1 374 ? 35.415 36.747 -6.087 1.00 44.59 374 ASN A C 1
ATOM 3048 O O . ASN A 1 374 ? 35.647 36.056 -7.083 1.00 44.59 374 ASN A O 1
ATOM 3052 N N . ASP A 1 375 ? 35.899 36.515 -4.877 1.00 42.69 375 ASP A N 1
ATOM 3053 C CA . ASP A 1 375 ? 36.960 35.602 -4.518 1.00 42.69 375 ASP A CA 1
ATOM 3054 C C . ASP A 1 375 ? 36.541 34.147 -4.719 1.00 42.69 375 ASP A C 1
ATOM 3056 O O . ASP A 1 375 ? 35.665 33.607 -4.038 1.00 42.69 375 ASP A O 1
ATOM 3060 N N . ASN A 1 376 ? 37.224 33.481 -5.646 1.00 42.56 376 ASN A N 1
ATOM 3061 C CA . ASN A 1 376 ? 37.186 32.036 -5.786 1.00 42.56 376 ASN A CA 1
ATOM 3062 C C . ASN A 1 376 ? 38.167 31.431 -4.769 1.00 42.56 376 ASN A C 1
ATOM 3064 O O . ASN A 1 376 ? 39.329 31.170 -5.083 1.00 42.56 376 ASN A O 1
ATOM 3068 N N . ALA A 1 377 ? 37.713 31.270 -3.525 1.00 44.59 377 ALA A N 1
ATOM 3069 C CA . ALA A 1 377 ? 38.463 30.567 -2.492 1.00 44.59 377 ALA A CA 1
ATOM 3070 C C . ALA A 1 377 ? 38.510 29.065 -2.821 1.00 44.59 377 ALA A C 1
ATOM 3072 O O . ALA A 1 377 ? 37.533 28.336 -2.642 1.00 44.59 377 ALA A O 1
ATOM 3073 N N . GLY A 1 378 ? 39.664 28.624 -3.324 1.00 37.78 378 GLY A N 1
ATOM 3074 C CA . GLY A 1 378 ? 40.034 27.219 -3.415 1.00 37.78 378 GLY A CA 1
ATOM 3075 C C . GLY A 1 378 ? 40.139 26.611 -2.020 1.00 37.78 378 GLY A C 1
ATOM 3076 O O . GLY A 1 378 ? 40.831 27.141 -1.152 1.00 37.78 378 GLY A O 1
ATOM 3077 N N . PHE A 1 379 ? 39.426 25.509 -1.811 1.00 38.91 379 PHE A N 1
ATOM 3078 C CA . PHE A 1 379 ? 39.560 24.663 -0.634 1.00 38.91 379 PHE A CA 1
ATOM 3079 C C . PHE A 1 379 ? 40.380 23.438 -1.054 1.00 38.91 379 PHE A C 1
ATOM 3081 O O . PHE A 1 379 ? 39.842 22.467 -1.585 1.00 38.91 379 PHE A O 1
ATOM 3088 N N . ASP A 1 380 ? 41.698 23.551 -0.891 1.00 47.22 380 ASP A N 1
ATOM 3089 C CA . ASP A 1 380 ? 42.630 22.428 -0.896 1.00 47.22 380 ASP A CA 1
ATOM 3090 C C . ASP A 1 380 ? 42.612 21.807 0.507 1.00 47.22 380 ASP A C 1
ATOM 3092 O O . ASP A 1 380 ? 43.191 22.363 1.438 1.00 47.22 380 ASP A O 1
ATOM 3096 N N . ASP A 1 381 ? 41.943 20.664 0.665 1.00 48.22 381 ASP A N 1
ATOM 3097 C CA . ASP A 1 381 ? 42.075 19.821 1.857 1.00 48.22 381 ASP A CA 1
ATOM 3098 C C . ASP A 1 381 ? 42.942 18.605 1.510 1.00 48.22 381 ASP A C 1
ATOM 3100 O O . ASP A 1 381 ? 42.477 17.594 0.972 1.00 48.22 381 ASP A O 1
ATOM 3104 N N . GLU A 1 382 ? 44.233 18.717 1.822 1.00 53.50 382 GLU A N 1
ATOM 3105 C CA . GLU A 1 382 ? 45.123 17.567 1.956 1.00 53.50 382 GLU A CA 1
ATOM 3106 C C . GLU A 1 382 ? 44.806 16.771 3.242 1.00 53.50 382 GLU A C 1
ATOM 3108 O O . GLU A 1 382 ? 44.399 17.339 4.260 1.00 53.50 382 GLU A O 1
ATOM 3113 N N . PRO A 1 383 ? 45.019 15.442 3.246 1.00 50.25 383 PRO A N 1
ATOM 3114 C CA . PRO A 1 383 ? 44.735 14.598 4.399 1.00 50.25 383 PRO A CA 1
ATOM 3115 C C . PRO A 1 383 ? 45.853 14.674 5.449 1.00 50.25 383 PRO A C 1
ATOM 3117 O O . PRO A 1 383 ? 46.965 14.186 5.237 1.00 50.25 383 PRO A O 1
ATOM 3120 N N . MET A 1 384 ? 45.539 15.209 6.632 1.00 45.03 384 MET A N 1
ATOM 3121 C CA . MET A 1 384 ? 46.413 15.087 7.799 1.00 45.03 384 MET A CA 1
ATOM 3122 C C . MET A 1 384 ? 46.336 13.684 8.410 1.00 45.03 384 MET A C 1
ATOM 3124 O O . MET A 1 384 ? 45.342 13.270 9.005 1.00 45.03 384 MET A O 1
ATOM 3128 N N . VAL A 1 385 ? 47.457 12.988 8.274 1.00 42.31 385 VAL A N 1
ATOM 3129 C CA . VAL A 1 385 ? 47.952 11.917 9.140 1.00 42.31 385 VAL A CA 1
ATOM 3130 C C . VAL A 1 385 ? 47.873 12.347 10.609 1.00 42.31 385 VAL A C 1
ATOM 3132 O O . VAL A 1 385 ? 48.373 13.412 10.953 1.00 42.31 385 VAL A O 1
ATOM 3135 N N . ASN A 1 386 ? 47.333 11.492 11.479 1.00 40.19 386 ASN A N 1
ATOM 3136 C CA . ASN A 1 386 ? 47.686 11.502 12.894 1.00 40.19 386 ASN A CA 1
ATOM 3137 C C . ASN A 1 386 ? 47.999 10.082 13.354 1.00 40.19 386 ASN A C 1
ATOM 3139 O O . ASN A 1 386 ? 47.235 9.140 13.134 1.00 40.19 386 ASN A O 1
ATOM 3143 N N . ALA A 1 387 ? 49.186 9.987 13.936 1.00 39.88 387 ALA A N 1
ATOM 3144 C CA . ALA A 1 387 ? 49.775 8.825 14.552 1.00 39.88 387 ALA A CA 1
ATOM 3145 C C . ALA A 1 387 ? 49.117 8.522 15.906 1.00 39.88 387 ALA A C 1
ATOM 3147 O O . ALA A 1 387 ? 48.659 9.424 16.599 1.00 39.88 387 ALA A O 1
ATOM 3148 N N . GLU A 1 388 ? 49.094 7.227 16.212 1.00 45.31 388 GLU A N 1
ATOM 3149 C CA . GLU A 1 388 ? 49.395 6.606 17.505 1.00 45.31 388 GLU A CA 1
ATOM 3150 C C . GLU A 1 388 ? 49.113 7.424 18.775 1.00 45.31 388 GLU A C 1
ATOM 3152 O O . GLU A 1 388 ? 49.873 8.314 19.147 1.00 45.31 388 GLU A O 1
ATOM 3157 N N . GLU A 1 389 ? 48.106 6.987 19.533 1.00 45.00 389 GLU A N 1
ATOM 3158 C CA . GLU A 1 389 ? 48.192 7.026 20.991 1.00 45.00 389 GLU A CA 1
ATOM 3159 C C . GLU A 1 389 ? 47.598 5.727 21.554 1.00 45.00 389 GLU A C 1
ATOM 3161 O O . GLU A 1 389 ? 46.399 5.456 21.462 1.00 45.00 389 GLU A O 1
ATOM 3166 N N . GLU A 1 390 ? 48.494 4.879 22.059 1.00 47.53 390 GLU A N 1
ATOM 3167 C CA . GLU A 1 390 ? 48.179 3.741 22.912 1.00 47.53 390 GLU A CA 1
ATOM 3168 C C . GLU A 1 390 ? 47.615 4.264 24.239 1.00 47.53 390 GLU A C 1
ATOM 3170 O O . GLU A 1 390 ? 48.219 5.108 24.901 1.00 47.53 390 GLU A O 1
ATOM 3175 N N . GLY A 1 391 ? 46.455 3.748 24.635 1.00 41.03 391 GLY A N 1
ATOM 3176 C CA . GLY A 1 391 ? 45.820 4.062 25.907 1.00 41.03 391 GLY A CA 1
ATOM 3177 C C . GLY A 1 391 ? 45.092 2.841 26.441 1.00 41.03 391 GLY A C 1
ATOM 3178 O O . GLY A 1 391 ? 43.925 2.621 26.125 1.00 41.03 391 GLY A O 1
ATOM 3179 N N . ASP A 1 392 ? 45.803 2.055 27.245 1.00 45.00 392 ASP A N 1
ATOM 3180 C CA . ASP A 1 392 ? 45.255 1.002 28.092 1.00 45.00 392 ASP A CA 1
ATOM 3181 C C . ASP A 1 392 ? 44.112 1.540 28.967 1.00 45.00 392 ASP A C 1
ATOM 3183 O O . ASP A 1 392 ? 44.296 2.463 29.767 1.00 45.00 392 ASP A O 1
ATOM 3187 N N . SER A 1 393 ? 42.934 0.920 28.883 1.00 45.31 393 SER A N 1
ATOM 3188 C CA . SER A 1 393 ? 41.945 0.996 29.959 1.00 45.31 393 SER A CA 1
ATOM 3189 C C . SER A 1 393 ? 41.080 -0.262 29.995 1.00 45.31 393 SER A C 1
ATOM 3191 O O . SER A 1 393 ? 40.099 -0.409 29.267 1.00 45.31 393 SER A O 1
ATOM 3193 N N . ASP A 1 394 ? 41.489 -1.178 30.871 1.00 46.19 394 ASP A N 1
ATOM 3194 C CA . ASP A 1 394 ? 40.655 -2.226 31.450 1.00 46.19 394 ASP A CA 1
ATOM 3195 C C . ASP A 1 394 ? 39.431 -1.603 32.142 1.00 46.19 394 ASP A C 1
ATOM 3197 O O . ASP A 1 394 ? 39.572 -0.736 33.008 1.00 46.19 394 ASP A O 1
ATOM 3201 N N . GLY A 1 395 ? 38.224 -2.074 31.814 1.00 36.34 395 GLY A N 1
ATOM 3202 C CA . GLY A 1 395 ? 37.008 -1.563 32.450 1.00 36.34 395 GLY A CA 1
ATOM 3203 C C . GLY A 1 395 ? 35.698 -2.216 32.011 1.00 36.34 395 GLY A C 1
ATOM 3204 O O . GLY A 1 395 ? 34.925 -1.612 31.283 1.00 36.34 395 GLY A O 1
ATOM 3205 N N . GLY A 1 396 ? 35.476 -3.445 32.479 1.00 35.69 396 GLY A N 1
ATOM 3206 C CA . GLY A 1 396 ? 34.201 -4.038 32.922 1.00 35.69 396 GLY A CA 1
ATOM 3207 C C . GLY A 1 396 ? 32.840 -3.579 32.360 1.00 35.69 396 GLY A C 1
ATOM 3208 O O . GLY A 1 396 ? 32.390 -2.469 32.604 1.00 35.69 396 GLY A O 1
ATOM 3209 N N . GLU A 1 397 ? 32.131 -4.571 31.810 1.00 44.28 397 GLU A N 1
ATOM 3210 C CA . GLU A 1 397 ? 30.716 -4.914 32.064 1.00 44.28 397 GLU A CA 1
ATOM 3211 C C . GLU A 1 397 ? 29.566 -3.920 31.764 1.00 44.28 397 GLU A C 1
ATOM 3213 O O . GLU A 1 397 ? 29.487 -2.797 32.249 1.00 44.28 397 GLU A O 1
ATOM 3218 N N . ASN A 1 398 ? 28.543 -4.507 31.119 1.00 39.69 398 ASN A N 1
ATOM 3219 C CA . ASN A 1 398 ? 27.132 -4.099 31.012 1.00 39.69 398 ASN A CA 1
ATOM 3220 C C . ASN A 1 398 ? 26.734 -3.201 29.830 1.00 39.69 398 ASN A C 1
ATOM 3222 O O . ASN A 1 398 ? 26.321 -2.054 29.983 1.00 39.69 398 ASN A O 1
ATOM 3226 N N . GLY A 1 399 ? 26.714 -3.809 28.639 1.00 38.22 399 GLY A N 1
ATOM 3227 C CA . GLY A 1 399 ? 25.952 -3.319 27.490 1.00 38.22 399 GLY A CA 1
ATOM 3228 C C . GLY A 1 399 ? 24.442 -3.446 27.719 1.00 38.22 399 GLY A C 1
ATOM 3229 O O . GLY A 1 399 ? 23.839 -4.474 27.416 1.00 38.22 399 GLY A O 1
ATOM 3230 N N . GLN A 1 400 ? 23.829 -2.395 28.263 1.00 40.31 400 GLN A N 1
ATOM 3231 C CA . GLN A 1 400 ? 22.401 -2.127 28.099 1.00 40.31 400 GLN A CA 1
ATOM 3232 C C . GLN A 1 400 ? 22.230 -1.204 26.892 1.00 40.31 400 GLN A C 1
ATOM 3234 O O . GLN A 1 400 ? 22.518 -0.011 26.964 1.00 40.31 400 GLN A O 1
ATOM 3239 N N . ASP A 1 401 ? 21.761 -1.784 25.789 1.00 42.56 401 ASP A N 1
ATOM 3240 C CA . ASP A 1 401 ? 21.356 -1.074 24.580 1.00 42.56 401 ASP A CA 1
ATOM 3241 C C . ASP A 1 401 ? 20.252 -0.057 24.903 1.00 42.56 401 ASP A C 1
ATOM 3243 O O . ASP A 1 401 ? 19.087 -0.400 25.131 1.00 42.56 401 ASP A O 1
ATOM 3247 N N . TRP A 1 402 ? 20.620 1.222 24.904 1.00 36.72 402 TRP A N 1
ATOM 3248 C CA . TRP A 1 402 ? 19.681 2.335 24.911 1.00 36.72 402 TRP A CA 1
ATOM 3249 C C . TRP A 1 402 ? 19.028 2.438 23.532 1.00 36.72 402 TRP A C 1
ATOM 3251 O O . TRP A 1 402 ? 19.513 3.110 22.624 1.00 36.72 402 TRP A O 1
ATOM 3261 N N . VAL A 1 403 ? 17.900 1.748 23.373 1.00 43.34 403 VAL A N 1
ATOM 3262 C CA . VAL A 1 403 ? 16.976 1.967 22.259 1.00 43.34 403 VAL A CA 1
ATOM 3263 C C . VAL A 1 403 ? 16.367 3.355 22.430 1.00 43.34 403 VAL A C 1
ATOM 3265 O O . VAL A 1 403 ? 15.510 3.567 23.282 1.00 43.34 403 VAL A O 1
ATOM 3268 N N . ASN A 1 404 ? 16.835 4.294 21.615 1.00 41.81 404 ASN A N 1
ATOM 3269 C CA . ASN A 1 404 ? 16.299 5.642 21.484 1.00 41.81 404 ASN A CA 1
ATOM 3270 C C . ASN A 1 404 ? 14.872 5.564 20.885 1.00 41.81 404 ASN A C 1
ATOM 3272 O O . ASN A 1 404 ? 14.739 5.130 19.735 1.00 41.81 404 ASN A O 1
ATOM 3276 N N . PRO A 1 405 ? 13.788 5.900 21.614 1.00 43.25 405 PRO A N 1
ATOM 3277 C CA . PRO A 1 405 ? 12.454 5.911 21.033 1.00 43.25 405 PRO A CA 1
ATOM 3278 C C . PRO A 1 405 ? 12.254 7.213 20.248 1.00 43.25 405 PRO A C 1
ATOM 3280 O O . PRO A 1 405 ? 12.168 8.295 20.816 1.00 43.25 405 PRO A O 1
ATOM 3283 N N . ASP A 1 406 ? 12.187 7.086 18.927 1.00 47.78 406 ASP A N 1
ATOM 3284 C CA . ASP A 1 406 ? 11.883 8.174 17.994 1.00 47.78 406 ASP A CA 1
ATOM 3285 C C . ASP A 1 406 ? 10.474 8.764 18.282 1.00 47.78 406 ASP A C 1
ATOM 3287 O O . ASP A 1 406 ? 9.489 8.015 18.229 1.00 47.78 406 ASP A O 1
ATOM 3291 N N . PRO A 1 407 ? 10.336 10.069 18.608 1.00 43.47 407 PRO A N 1
ATOM 3292 C CA . PRO A 1 407 ? 9.091 10.671 19.110 1.00 43.47 407 PRO A CA 1
ATOM 3293 C C . PRO A 1 407 ? 8.012 10.961 18.044 1.00 43.47 407 PRO A C 1
ATOM 3295 O O . PRO A 1 407 ? 7.026 11.638 18.329 1.00 43.47 407 PRO A O 1
ATOM 3298 N N . LEU A 1 408 ? 8.127 10.442 16.818 1.00 44.75 408 LEU A N 1
ATOM 3299 C CA . LEU A 1 408 ? 7.236 10.807 15.704 1.00 44.75 408 LEU A CA 1
ATOM 3300 C C . LEU A 1 408 ? 6.377 9.648 15.176 1.00 44.75 408 LEU A C 1
ATOM 3302 O O . LEU A 1 408 ? 6.403 9.312 13.992 1.00 44.75 408 LEU A O 1
ATOM 3306 N N . LEU A 1 409 ? 5.544 9.065 16.041 1.00 38.16 409 LEU A N 1
ATOM 3307 C CA . LEU A 1 409 ? 4.456 8.167 15.631 1.00 38.16 409 LEU A CA 1
ATOM 3308 C C . LEU A 1 409 ? 3.084 8.823 15.833 1.00 38.16 409 LEU A C 1
ATOM 3310 O O . LEU A 1 409 ? 2.345 8.492 16.758 1.00 38.16 409 LEU A O 1
ATOM 3314 N N . PHE A 1 410 ? 2.714 9.701 14.901 1.00 38.81 410 PHE A N 1
ATOM 3315 C CA . PHE A 1 410 ? 1.315 10.043 14.647 1.00 38.81 410 PHE A CA 1
ATOM 3316 C C . PHE A 1 410 ? 0.822 9.223 13.451 1.00 38.81 410 PHE A C 1
ATOM 3318 O O . PHE A 1 410 ? 1.142 9.510 12.301 1.00 38.81 410 PHE A O 1
ATOM 3325 N N . ASN A 1 411 ? 0.050 8.172 13.733 1.00 43.28 411 ASN A N 1
ATOM 3326 C CA . ASN A 1 411 ? -0.785 7.500 12.738 1.00 43.28 411 ASN A CA 1
ATOM 3327 C C . ASN A 1 411 ? -2.141 8.217 12.688 1.00 43.28 411 ASN A C 1
ATOM 3329 O O . ASN A 1 411 ? -3.120 7.700 13.224 1.00 43.28 411 ASN A O 1
ATOM 3333 N N . ASP A 1 412 ? -2.197 9.384 12.049 1.00 39.94 412 ASP A N 1
ATOM 3334 C CA . ASP A 1 412 ? -3.471 9.986 11.655 1.00 39.94 412 ASP A CA 1
ATOM 3335 C C . ASP A 1 412 ? -3.742 9.661 10.183 1.00 39.94 412 ASP A C 1
ATOM 3337 O O . ASP A 1 412 ? -3.107 10.163 9.256 1.00 39.94 412 ASP A O 1
ATOM 3341 N N . LEU A 1 413 ? -4.685 8.737 9.999 1.00 38.69 413 LEU A N 1
ATOM 3342 C CA . LEU A 1 413 ? -5.290 8.380 8.725 1.00 38.69 413 LEU A CA 1
ATOM 3343 C C . LEU A 1 413 ? -6.141 9.578 8.265 1.00 38.69 413 LEU A C 1
ATOM 3345 O O . LEU A 1 413 ? -7.267 9.764 8.728 1.00 38.69 413 LEU A O 1
ATOM 3349 N N . VAL A 1 414 ? -5.595 10.420 7.389 1.00 37.09 414 VAL A N 1
ATOM 3350 C CA . VAL A 1 414 ? -6.374 11.449 6.687 1.00 37.09 414 VAL A CA 1
ATOM 3351 C C . VAL A 1 414 ? -7.084 10.770 5.518 1.00 37.09 414 VAL A C 1
ATOM 3353 O O . VAL A 1 414 ? -6.496 10.511 4.472 1.00 37.09 414 VAL A O 1
ATOM 3356 N N . GLU A 1 415 ? -8.350 10.426 5.730 1.00 40.38 415 GLU A N 1
ATOM 3357 C CA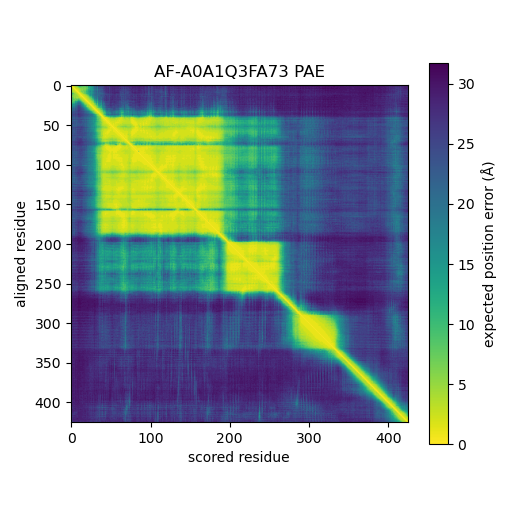 . GLU A 1 415 ? -9.252 9.902 4.706 1.00 40.38 415 GLU A CA 1
ATOM 3358 C C . GLU A 1 415 ? -9.823 11.096 3.919 1.00 40.38 415 GLU A C 1
ATOM 3360 O O . GLU A 1 415 ? -10.720 11.803 4.384 1.00 40.38 415 GLU A O 1
ATOM 3365 N N . VAL A 1 416 ? -9.241 11.375 2.749 1.00 34.16 416 VAL A N 1
ATOM 3366 C CA . VAL A 1 416 ? -9.777 12.345 1.783 1.00 34.16 416 VAL A CA 1
ATOM 3367 C C . VAL A 1 416 ? -10.981 11.692 1.113 1.00 34.16 416 VAL A C 1
ATOM 3369 O O . VAL A 1 416 ? -10.834 10.709 0.391 1.00 34.16 416 VAL A O 1
ATOM 3372 N N . LYS A 1 417 ? -12.180 12.204 1.394 1.00 43.03 417 LYS A N 1
ATOM 3373 C CA . LYS A 1 417 ? -13.422 11.740 0.777 1.00 43.03 417 LYS A CA 1
ATOM 3374 C C . LYS A 1 417 ? -13.739 12.633 -0.418 1.00 43.03 417 LYS A C 1
ATOM 3376 O O . LYS A 1 417 ? -13.955 13.827 -0.240 1.00 43.03 417 LYS A O 1
ATOM 3381 N N . GLU A 1 418 ? -13.752 12.042 -1.607 1.00 42.12 418 GLU A N 1
ATOM 3382 C CA . GLU A 1 418 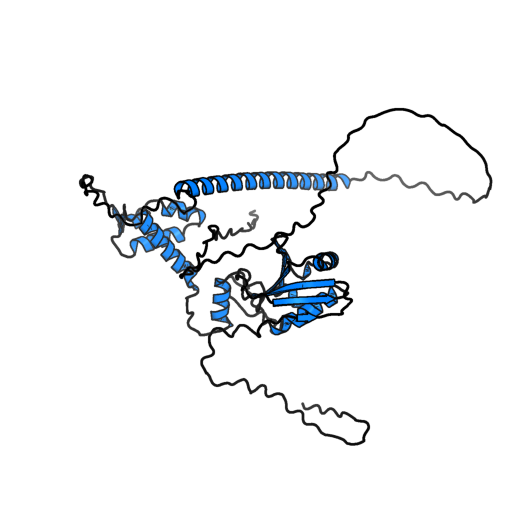? -14.236 12.674 -2.835 1.00 42.12 418 GLU A CA 1
ATOM 3383 C C . GLU A 1 418 ? -15.751 12.911 -2.710 1.00 42.12 418 GLU A C 1
ATOM 3385 O O . GLU A 1 418 ? -16.527 11.981 -2.470 1.00 42.12 418 GLU A O 1
ATOM 3390 N N . GLU A 1 419 ? -16.168 14.175 -2.802 1.00 42.69 419 GLU A N 1
ATOM 3391 C CA . GLU A 1 419 ? -17.574 14.566 -2.894 1.00 42.69 419 GLU A CA 1
ATOM 3392 C C . GLU A 1 419 ? -18.064 14.323 -4.326 1.00 42.69 419 GLU A C 1
ATOM 3394 O O . GLU A 1 419 ? -17.588 14.938 -5.278 1.00 42.69 419 GLU A O 1
ATOM 3399 N N . SER A 1 420 ? -19.026 13.413 -4.477 1.00 42.28 420 SER A N 1
ATOM 3400 C CA . SER A 1 420 ? -19.868 13.326 -5.669 1.00 42.28 420 SER A CA 1
ATOM 3401 C C . SER A 1 420 ? -20.976 14.367 -5.536 1.00 42.28 420 SER A C 1
ATOM 3403 O O . SER A 1 420 ? -21.775 14.319 -4.603 1.00 42.28 420 SER A O 1
ATOM 3405 N N . PHE A 1 421 ? -20.998 15.326 -6.460 1.00 43.84 421 PHE A N 1
ATOM 3406 C CA . PHE A 1 421 ? -22.134 16.214 -6.675 1.00 43.84 421 PHE A CA 1
ATOM 3407 C C . PHE A 1 421 ? -23.225 15.427 -7.409 1.00 43.84 421 PHE A C 1
ATOM 3409 O O . PHE A 1 421 ? -23.045 15.049 -8.566 1.00 43.84 421 PHE A O 1
ATOM 3416 N N . GLU A 1 422 ? -24.338 15.160 -6.729 1.00 48.41 422 GLU A N 1
ATOM 3417 C CA . GLU A 1 422 ? -25.599 14.799 -7.377 1.00 48.41 422 GLU A CA 1
ATOM 3418 C C . GLU A 1 422 ? -26.361 16.094 -7.675 1.00 48.41 422 GLU A C 1
ATOM 3420 O O . GLU A 1 422 ? -26.792 16.804 -6.763 1.00 48.41 422 GLU A O 1
ATOM 3425 N N . ASP A 1 423 ? -26.499 16.404 -8.965 1.00 50.69 423 ASP A N 1
ATOM 3426 C CA . ASP A 1 423 ? -27.408 17.431 -9.463 1.00 50.69 423 ASP A CA 1
ATOM 3427 C C . ASP A 1 423 ? -28.844 17.074 -9.054 1.00 50.69 423 ASP A C 1
ATOM 3429 O O . ASP A 1 423 ? -29.348 15.991 -9.356 1.00 50.69 423 ASP A O 1
ATOM 3433 N N . SER A 1 424 ? -29.499 17.997 -8.353 1.00 50.94 424 SER A N 1
ATOM 3434 C CA . SER A 1 424 ? -30.939 17.964 -8.097 1.00 50.94 424 SER A CA 1
ATOM 3435 C C . SER A 1 424 ? -31.609 19.072 -8.909 1.00 50.94 424 SER A C 1
ATOM 3437 O O . SER A 1 424 ? -31.090 20.186 -8.958 1.00 50.94 424 SER A O 1
ATOM 3439 N N . GLU A 1 425 ? -32.722 18.689 -9.539 1.00 44.09 425 GLU A N 1
ATOM 3440 C CA . GLU A 1 425 ? -33.547 19.375 -10.555 1.00 44.09 425 GLU A CA 1
ATOM 3441 C C . GLU A 1 425 ? -33.802 20.882 -10.397 1.00 44.09 425 GLU A C 1
ATOM 3443 O O . GLU A 1 425 ? -34.072 21.353 -9.265 1.00 44.09 425 GLU A O 1
#

Radius of gyration: 37.12 Å; Cα contacts (8 Å, |Δi|>4): 348; chains: 1; bounding box: 83×99×121 Å

Mean predicted aligned error: 19.85 Å

pLDDT: mean 74.61, std 23.83, range [34.16, 98.25]

Organism: Culex tarsalis (NCBI:txid7177)

Sequence (425 aa):
KWQYFQVATDNGTTHFGVMSEPDINSFLAEPGQIDPIDYVGPPLHDHEIGPEDGLFCVPFRVTKLQFQCQRANQNKHKWVIRANSRGEMLDNIWQLAQPYLRRAVEFPVQNEPCWAEKEVPERMDLPNYLLIRDNSRKRIIKLDQVEDDKWRKWTIQSNLILSIYIHGHQIQSRAAWELVVDRLLRPGSTPKRPALVGEELKLDLMIKRLMRLHKDKLDPKSEDAFEQWARWILKAPYKRHSTLSMSMPPGDLLKNFVLVKRSAQHPPSKRRSQFISGPAQREHTSDGFGFEDEVKILRQTVTQIQDLVEMLDHRVGLLEEKCSGFKHAVQSGQTEPPRPPPPKKKARKQEDDEAKVMDSGSEEDSEEGEDDANDNAGFDDEPMVNAEEEGDSDGGENGQDWVNPDPLLFNDLVEVKEESFEDSE

Secondary structure (DSSP, 8-state):
-PPP-----TTS-------PPP-GGGG--------TTTTS-S----EEES-TT-SEEEEEEEEEESSTTPPPPS--EEEEEEESSHHHHHHHHHHHHGGG----EEEEETTEEEE-S-SS--GGGHHHHEEEEETTTTEEEEGGG--HHHHHHHHH---EEEEEETT-TT--SHHHHHHHIIIIISTTSPPSS-TTHHHHHHHHHHHHHHHHHHTTTEEESSTTHHHHHHHHHHTS-GGGHHHHHHSPPPHHHHTTEEE----TTS------------GGG----TTS--HHHHHHHHHHHHHHHHHHHHHHHHHHHHHHHHHHHHHHHHHHTT-PPPPPPPPP--------------------------------------------------------------S---------PPPP-----

Solvent-accessible surface area (backbone atoms only — not comparable to full-atom values): 27595 Å² total; per-residue (Å²): 136,90,81,87,83,86,80,88,58,98,77,81,69,86,76,88,76,79,79,76,74,80,71,82,74,73,76,75,64,72,95,64,87,73,64,95,68,71,84,60,58,76,82,87,67,68,45,75,48,64,54,94,86,28,76,25,45,36,46,29,38,34,40,81,35,71,24,63,71,56,79,72,65,89,80,56,35,47,37,38,46,21,17,81,44,71,66,49,41,52,51,55,51,39,68,71,46,53,80,54,52,46,45,34,51,38,62,91,43,93,97,43,69,41,75,39,91,58,64,70,78,52,77,87,49,45,57,51,26,34,40,38,33,37,62,86,76,74,41,79,42,54,60,84,78,62,49,67,70,54,47,50,56,33,42,78,42,79,55,34,33,40,39,39,21,32,33,19,50,74,28,55,38,71,67,56,43,51,51,35,44,37,62,70,76,36,63,85,53,75,55,95,62,60,88,63,48,65,61,55,47,50,40,52,54,40,26,55,48,43,49,70,74,35,58,84,45,44,43,68,73,44,95,55,40,52,51,56,51,28,52,56,44,68,73,44,64,73,92,46,39,66,63,56,60,74,46,77,69,57,77,88,56,39,74,38,40,43,75,49,71,79,68,88,76,68,67,82,72,83,68,71,81,71,76,72,87,55,85,85,74,62,75,44,57,102,84,68,55,47,74,69,53,54,51,50,51,52,51,51,52,54,51,54,52,49,56,52,51,54,55,47,52,54,52,51,53,55,50,52,53,50,52,51,52,49,52,52,52,56,65,64,64,71,69,71,73,83,76,79,82,82,82,81,85,76,92,76,84,90,77,88,83,85,88,83,88,85,91,85,89,83,85,85,84,88,79,91,83,82,91,78,90,76,86,82,78,81,84,85,81,79,88,82,84,80,80,88,81,91,74,93,74,91,77,80,90,82,91,74,82,80,78,79,79,78,90,82,80,79,88,74,84,80,79,84,76,85,81,80,85,76,89,75,136

Foldseek 3Di:
DDDDDFDDDPPPDGDDDDPDDDPPPPPPDPPDPPDPPPVQFDDAEAEEDDDPPALFWAKAFEFEDQEDPDDGDPDTHIYIYGHNDLVSSLVRVCVRQQRLAFFAWDCPDPLDIDTDPDGGDDSVCQQQFKWKQQPVVRDIDGSVRDDPVNSNVNSPPNRIYIYGHRRGHNRHDPLSSLSCCDPPVPDPDPSPDPNCCVVVVQLVVQLVLLCVQCVQFKDFQDPCLSSVQSVVLVPDPPVCNVVSSNDDGPPVSCVRIDTPPPPPPDDPPPPPPPPPPDPPPPCDDPVNDGPVVVVVVVVVVVVVVVVVVVVVVVVVVVVVVVVVVVVVVVVVVPPDPDDDDDDDDDDDDDDDDDDDDDDDDDDDDDDDDDDDDDDPDDDDDDDDDDDDDDDDDDDDDDDDDPPDDDPDDDPDDPDDDDDDDDDDD